Protein AF-A0A928FKV7-F1 (afdb_monomer)

Structure (mmCIF, N/CA/C/O backbone):
data_AF-A0A928FKV7-F1
#
_entry.id   AF-A0A928FKV7-F1
#
loop_
_atom_site.group_PDB
_atom_site.id
_atom_site.type_symbol
_atom_site.label_atom_id
_atom_site.label_alt_id
_atom_site.label_comp_id
_atom_site.label_asym_id
_atom_site.label_entity_id
_atom_site.label_seq_id
_atom_site.pdbx_PDB_ins_code
_atom_site.Cartn_x
_atom_site.Cartn_y
_atom_site.Cartn_z
_atom_site.occupancy
_atom_site.B_iso_or_equiv
_atom_site.auth_seq_id
_atom_site.auth_comp_id
_atom_site.auth_asym_id
_atom_site.auth_atom_id
_atom_site.pdbx_PDB_model_num
ATOM 1 N N . MET A 1 1 ? -5.116 -1.474 32.127 1.00 59.00 1 MET A N 1
ATOM 2 C CA . MET A 1 1 ? -6.083 -1.405 31.007 1.00 59.00 1 MET A CA 1
ATOM 3 C C . MET A 1 1 ? -6.110 -2.724 30.220 1.00 59.00 1 MET A C 1
ATOM 5 O O . MET A 1 1 ? -5.614 -2.779 29.103 1.00 59.00 1 MET A O 1
ATOM 9 N N . LYS A 1 2 ? -6.613 -3.822 30.811 1.00 73.69 2 LYS A N 1
ATOM 10 C CA . LYS A 1 2 ? -6.641 -5.144 30.142 1.00 73.69 2 LYS A CA 1
ATOM 11 C C . LYS A 1 2 ? -7.901 -5.388 29.300 1.00 73.69 2 LYS A C 1
ATOM 13 O O . LYS A 1 2 ? -7.839 -6.216 28.404 1.00 73.69 2 LYS A O 1
ATOM 18 N N . ASN A 1 3 ? -8.972 -4.629 29.541 1.00 88.56 3 ASN A N 1
ATOM 19 C CA . ASN A 1 3 ? -10.308 -4.940 29.024 1.00 88.56 3 ASN A CA 1
ATOM 20 C C . ASN A 1 3 ? -10.848 -3.904 28.022 1.00 88.56 3 ASN A C 1
ATOM 22 O O . ASN A 1 3 ? -11.906 -4.112 27.442 1.00 88.56 3 ASN A O 1
ATOM 26 N N . VAL A 1 4 ? -10.126 -2.797 27.802 1.00 93.19 4 VAL A N 1
ATOM 27 C CA . VAL A 1 4 ? -10.491 -1.741 26.843 1.00 93.19 4 VAL A CA 1
ATOM 28 C C . VAL A 1 4 ? -9.246 -1.271 26.101 1.00 93.19 4 VAL A C 1
ATOM 30 O O . VAL A 1 4 ? -8.206 -1.063 26.734 1.00 93.19 4 VAL A O 1
ATOM 33 N N . LYS A 1 5 ? -9.341 -1.110 24.778 1.00 93.12 5 LYS A N 1
ATOM 34 C CA . LYS A 1 5 ? -8.274 -0.560 23.926 1.00 93.12 5 LYS A CA 1
ATOM 35 C C . LYS A 1 5 ? -8.866 0.188 22.738 1.00 93.12 5 LYS A C 1
ATOM 37 O O . LYS A 1 5 ? -9.842 -0.270 22.162 1.00 93.12 5 LYS A O 1
ATOM 42 N N . ILE A 1 6 ? -8.220 1.261 22.300 1.00 93.12 6 ILE A N 1
ATOM 43 C CA . ILE A 1 6 ? -8.377 1.750 20.924 1.00 93.12 6 ILE A CA 1
ATOM 44 C C . ILE A 1 6 ? -7.496 0.836 20.058 1.00 93.12 6 ILE A C 1
ATOM 46 O O . ILE A 1 6 ? -6.281 0.853 20.263 1.00 93.12 6 ILE A O 1
ATOM 50 N N . PRO A 1 7 ? -8.047 -0.028 19.185 1.00 92.38 7 PRO A N 1
ATOM 51 C CA . PRO A 1 7 ? -7.236 -0.949 18.398 1.00 92.38 7 PRO A CA 1
ATOM 52 C C . PRO A 1 7 ? -6.381 -0.209 17.368 1.00 92.38 7 PRO A C 1
ATOM 54 O O . PRO A 1 7 ? -6.744 0.884 16.936 1.00 92.38 7 PRO A O 1
ATOM 57 N N . VAL A 1 8 ? -5.281 -0.823 16.937 1.00 88.69 8 VAL A N 1
ATOM 58 C CA . VAL A 1 8 ? -4.561 -0.396 15.728 1.00 88.69 8 VAL A CA 1
ATOM 59 C C . VAL A 1 8 ? -5.249 -0.988 14.498 1.00 88.69 8 VAL A C 1
ATOM 61 O O . VAL A 1 8 ? -5.595 -2.169 14.494 1.00 88.69 8 VAL A O 1
ATOM 64 N N . ALA A 1 9 ? -5.446 -0.181 13.454 1.00 91.81 9 ALA A N 1
ATOM 65 C CA . ALA A 1 9 ? -6.039 -0.628 12.196 1.00 91.81 9 ALA A CA 1
ATOM 66 C C . ALA A 1 9 ? -4.970 -0.915 11.136 1.00 91.81 9 ALA A C 1
ATOM 68 O O . ALA A 1 9 ? -4.407 0.006 10.544 1.00 91.81 9 ALA A O 1
ATOM 69 N N . LEU A 1 10 ? -4.732 -2.196 10.873 1.00 91.31 10 LEU A N 1
ATOM 70 C CA . LEU A 1 10 ? -3.700 -2.703 9.975 1.00 91.31 10 LEU A CA 1
ATOM 71 C C . LEU A 1 10 ? -4.037 -2.421 8.506 1.00 91.31 10 LEU A C 1
ATOM 73 O O . LEU A 1 10 ? -5.065 -2.878 8.007 1.00 91.31 10 LEU A O 1
ATOM 77 N N . GLN A 1 11 ? -3.154 -1.710 7.812 1.00 93.19 11 GLN A N 1
ATOM 78 C CA . GLN A 1 11 ? -3.186 -1.455 6.374 1.00 93.19 11 GLN A CA 1
ATOM 79 C C . GLN A 1 11 ? -2.061 -2.233 5.689 1.00 93.19 11 GLN A C 1
ATOM 81 O O . GLN A 1 11 ? -0.883 -2.018 5.986 1.00 93.19 11 GLN A O 1
ATOM 86 N N . PHE A 1 12 ? -2.417 -3.099 4.739 1.00 93.56 12 PHE A N 1
ATOM 87 C CA . PHE A 1 12 ? -1.443 -3.863 3.965 1.00 93.56 12 PHE A CA 1
ATOM 88 C C . PHE A 1 12 ? -0.890 -3.040 2.798 1.00 93.56 12 PHE A C 1
ATOM 90 O O . PHE A 1 12 ? -1.621 -2.311 2.114 1.00 93.56 12 PHE A O 1
ATOM 97 N N . CYS A 1 13 ? 0.419 -3.167 2.590 1.00 93.00 13 CYS A N 1
ATOM 98 C CA . CYS A 1 13 ? 1.186 -2.540 1.523 1.00 93.00 13 CYS A CA 1
ATOM 99 C C . CYS A 1 13 ? 2.060 -3.596 0.853 1.00 93.00 13 CYS A C 1
ATOM 101 O O . CYS A 1 13 ? 2.947 -4.144 1.503 1.00 93.00 13 CYS A O 1
ATOM 103 N N . PHE A 1 14 ? 1.811 -3.861 -0.428 1.00 94.12 14 PHE A N 1
ATOM 104 C CA . PHE A 1 14 ? 2.548 -4.832 -1.232 1.00 94.12 14 PHE A CA 1
ATOM 105 C C . PHE A 1 14 ? 3.466 -4.095 -2.195 1.00 94.12 14 PHE A C 1
ATOM 107 O O . PHE A 1 14 ? 3.021 -3.691 -3.263 1.00 94.12 14 PHE A O 1
ATOM 114 N N . ASP A 1 15 ? 4.713 -3.881 -1.786 1.00 91.81 15 ASP A N 1
ATOM 115 C CA . ASP A 1 15 ? 5.738 -3.195 -2.570 1.00 91.81 15 ASP A CA 1
ATOM 116 C C . ASP A 1 15 ? 6.010 -3.907 -3.910 1.00 91.81 15 ASP A C 1
ATOM 118 O O . ASP A 1 15 ? 5.701 -5.093 -4.086 1.00 91.81 15 ASP A O 1
ATOM 122 N N . ASP A 1 16 ? 6.657 -3.172 -4.818 1.00 91.69 16 ASP A N 1
ATOM 123 C CA . ASP A 1 16 ? 7.225 -3.668 -6.077 1.00 91.69 16 ASP A CA 1
ATOM 124 C C . ASP A 1 16 ? 6.218 -4.153 -7.130 1.00 91.69 16 ASP A C 1
ATOM 126 O O . ASP A 1 16 ? 6.569 -4.921 -8.030 1.00 91.69 16 ASP A O 1
ATOM 130 N N . VAL A 1 17 ? 4.969 -3.687 -7.072 1.00 95.88 17 VAL A N 1
ATOM 131 C CA . VAL A 1 17 ? 3.968 -3.999 -8.102 1.00 95.88 17 VAL A CA 1
ATOM 132 C C . VAL A 1 17 ? 4.352 -3.313 -9.411 1.00 95.88 17 VAL A C 1
ATOM 134 O O . VAL A 1 17 ? 4.759 -2.157 -9.419 1.00 95.88 17 VAL A O 1
ATOM 137 N N . GLY A 1 18 ? 4.190 -3.996 -10.543 1.00 93.56 18 GLY A N 1
ATOM 138 C CA . GLY A 1 18 ? 4.456 -3.413 -11.863 1.00 93.56 18 GLY A CA 1
ATOM 139 C C . GLY A 1 18 ? 5.778 -3.840 -12.498 1.00 93.56 18 GLY A C 1
ATOM 140 O O . GLY A 1 18 ? 6.045 -3.472 -13.636 1.00 93.56 18 GLY A O 1
ATOM 141 N N . TRP A 1 19 ? 6.591 -4.680 -11.859 1.00 92.69 19 TRP A N 1
ATOM 142 C CA . TRP A 1 19 ? 7.664 -5.348 -12.601 1.00 92.69 19 TRP A CA 1
ATOM 143 C C . TRP A 1 19 ? 7.081 -6.258 -13.697 1.00 92.69 19 TRP A C 1
ATOM 145 O O . TRP A 1 19 ? 6.155 -7.022 -13.440 1.00 92.69 19 TRP A O 1
ATOM 155 N N . ASP A 1 20 ? 7.630 -6.200 -14.915 1.00 90.62 20 ASP A N 1
ATOM 156 C CA . ASP A 1 20 ? 7.318 -7.158 -15.994 1.00 90.62 20 ASP A CA 1
ATOM 157 C C . ASP A 1 20 ? 8.150 -8.429 -15.789 1.00 90.62 20 ASP A C 1
ATOM 159 O O . ASP A 1 20 ? 7.636 -9.541 -15.700 1.00 90.62 20 ASP A O 1
ATOM 163 N N . ASN A 1 21 ? 9.460 -8.270 -15.603 1.00 91.00 21 ASN A N 1
ATOM 164 C CA . ASN A 1 21 ? 10.350 -9.380 -15.279 1.00 91.00 21 ASN A CA 1
ATOM 165 C C . ASN A 1 21 ? 10.673 -9.393 -13.780 1.00 91.00 21 ASN A C 1
ATOM 167 O O . ASN A 1 21 ? 11.222 -8.425 -13.254 1.00 91.00 21 ASN A O 1
ATOM 171 N N . GLY A 1 22 ? 10.375 -10.508 -13.111 1.00 92.19 22 GLY A N 1
ATOM 172 C CA . GLY A 1 22 ? 10.584 -10.655 -11.676 1.00 92.19 22 GLY A CA 1
ATOM 173 C C . GLY A 1 22 ? 12.009 -11.026 -11.268 1.00 92.19 22 GLY A C 1
ATOM 174 O O . GLY A 1 22 ? 12.365 -10.880 -10.105 1.00 92.19 22 GLY A O 1
ATOM 175 N N . ARG A 1 23 ? 12.867 -11.473 -12.194 1.00 93.31 23 ARG A N 1
ATOM 176 C CA . ARG A 1 23 ? 14.218 -11.957 -11.851 1.00 93.31 23 ARG A CA 1
ATOM 177 C C . ARG A 1 23 ? 15.047 -10.878 -11.161 1.00 93.31 23 ARG A C 1
ATOM 179 O O . ARG A 1 23 ? 15.138 -9.770 -11.675 1.00 93.31 23 ARG A O 1
ATOM 186 N N . ASP A 1 24 ? 15.733 -11.230 -10.074 1.00 90.44 24 ASP A N 1
ATOM 187 C CA . ASP A 1 24 ? 16.750 -10.362 -9.468 1.00 90.44 24 ASP A CA 1
ATOM 188 C C . ASP A 1 24 ? 17.924 -10.160 -10.443 1.00 90.44 24 ASP A C 1
ATOM 190 O O . ASP A 1 24 ? 18.530 -11.125 -10.923 1.00 90.44 24 ASP A O 1
ATOM 194 N N . LEU A 1 25 ? 18.235 -8.899 -10.754 1.00 89.88 25 LEU A N 1
ATOM 195 C CA . LEU A 1 25 ? 19.294 -8.520 -11.689 1.00 89.88 25 LEU A CA 1
ATOM 196 C C . LEU A 1 25 ? 20.435 -7.735 -11.022 1.00 89.88 25 LEU A C 1
ATOM 198 O O . LEU A 1 25 ? 21.324 -7.247 -11.728 1.00 89.88 25 LEU A O 1
ATOM 202 N N . ARG A 1 26 ? 20.489 -7.673 -9.685 1.00 87.88 26 ARG A N 1
ATOM 203 C CA . ARG A 1 26 ? 21.559 -6.971 -8.953 1.00 87.88 26 ARG A CA 1
ATOM 204 C C . ARG A 1 26 ? 22.960 -7.430 -9.304 1.00 87.88 26 ARG A C 1
ATOM 206 O O . ARG A 1 26 ? 23.852 -6.610 -9.499 1.00 87.88 26 ARG A O 1
ATOM 213 N N . LEU A 1 27 ? 23.162 -8.741 -9.447 1.00 87.50 27 LEU A N 1
ATOM 214 C CA . LEU A 1 27 ? 24.470 -9.304 -9.808 1.00 87.50 27 LEU A CA 1
ATOM 215 C C . LEU A 1 27 ? 24.923 -8.912 -11.225 1.00 87.50 27 LEU A C 1
ATOM 217 O O . LEU A 1 27 ? 26.076 -9.130 -11.585 1.00 87.50 27 LEU A O 1
ATOM 221 N N . ARG A 1 28 ? 24.030 -8.323 -12.028 1.00 88.25 28 ARG A N 1
ATOM 222 C CA . ARG A 1 28 ? 24.319 -7.760 -13.353 1.00 88.25 28 ARG A CA 1
ATOM 223 C C . ARG A 1 28 ? 24.406 -6.230 -13.336 1.00 88.25 28 ARG A C 1
ATOM 225 O O . ARG A 1 28 ? 24.407 -5.622 -14.400 1.00 88.25 28 ARG A O 1
ATOM 232 N N . GLY A 1 29 ? 24.449 -5.614 -12.153 1.00 87.12 29 GLY A N 1
ATOM 233 C CA . GLY A 1 29 ? 24.490 -4.160 -11.995 1.00 87.12 29 GLY A CA 1
ATOM 234 C C . GLY A 1 29 ? 23.168 -3.458 -12.308 1.00 87.12 29 GLY A C 1
ATOM 235 O O . GLY A 1 29 ? 23.185 -2.265 -12.588 1.00 87.12 29 GLY A O 1
ATOM 236 N N . GLN A 1 30 ? 22.039 -4.174 -12.285 1.00 89.06 30 GLN A N 1
ATOM 237 C CA . GLN A 1 30 ? 20.702 -3.598 -12.463 1.00 89.06 30 GLN A CA 1
ATOM 238 C C . GLN A 1 30 ? 19.918 -3.619 -11.143 1.00 89.06 30 GLN A C 1
ATOM 240 O O . GLN A 1 30 ? 20.416 -4.079 -10.120 1.00 89.06 30 GLN A O 1
ATOM 245 N N . ALA A 1 31 ? 18.682 -3.129 -11.172 1.00 85.00 31 ALA A N 1
ATOM 246 C CA . ALA A 1 31 ? 17.813 -3.065 -10.005 1.00 85.00 31 ALA A CA 1
ATOM 247 C C . ALA A 1 31 ? 17.492 -4.440 -9.396 1.00 85.00 31 ALA A C 1
ATOM 249 O O . ALA A 1 31 ? 17.277 -5.421 -10.121 1.00 85.00 31 ALA A O 1
ATOM 250 N N . SER A 1 32 ? 17.350 -4.467 -8.066 1.00 85.50 32 SER A N 1
ATOM 251 C CA . SER A 1 32 ? 16.522 -5.464 -7.381 1.00 85.50 32 SER A CA 1
ATOM 252 C C . SER A 1 32 ? 15.084 -5.353 -7.886 1.00 85.50 32 SER A C 1
ATOM 254 O O . SER A 1 32 ? 14.417 -4.353 -7.623 1.00 85.50 32 SER A O 1
ATOM 256 N N . ARG A 1 33 ? 14.634 -6.359 -8.641 1.00 89.81 33 ARG A N 1
ATOM 257 C CA . ARG A 1 33 ? 13.224 -6.542 -9.031 1.00 89.81 33 ARG A CA 1
ATOM 258 C C . ARG A 1 33 ? 12.498 -7.303 -7.914 1.00 89.81 33 ARG A C 1
ATOM 260 O O . ARG A 1 33 ? 12.888 -7.189 -6.765 1.00 89.81 33 ARG A O 1
ATOM 267 N N . SER A 1 34 ? 11.479 -8.097 -8.231 1.00 89.75 34 SER A N 1
ATOM 268 C CA . SER A 1 34 ? 10.661 -8.806 -7.237 1.00 89.75 34 SER A CA 1
ATOM 269 C C . SER A 1 34 ? 11.235 -10.153 -6.748 1.00 89.75 34 SER A C 1
ATOM 271 O O . SER A 1 34 ? 10.739 -10.735 -5.788 1.00 89.75 34 SER A O 1
ATOM 273 N N . GLY A 1 35 ? 12.283 -10.670 -7.397 1.00 91.62 35 GLY A N 1
ATOM 274 C CA . GLY A 1 35 ? 13.027 -11.878 -7.015 1.00 91.62 35 GLY A CA 1
ATOM 275 C C . GLY A 1 35 ? 12.478 -13.192 -7.584 1.00 91.62 35 GLY A C 1
ATOM 276 O O . GLY A 1 35 ? 13.204 -14.188 -7.630 1.00 91.62 35 GLY A O 1
ATOM 277 N N . ILE A 1 36 ? 11.240 -13.212 -8.085 1.00 95.00 36 ILE A N 1
ATOM 278 C CA . ILE A 1 36 ? 10.626 -14.422 -8.648 1.00 95.00 36 ILE A CA 1
ATOM 279 C C . ILE A 1 36 ? 11.237 -14.767 -10.026 1.00 95.00 36 ILE A C 1
ATOM 281 O O . ILE A 1 36 ? 11.345 -13.898 -10.893 1.00 95.00 36 ILE A O 1
ATOM 285 N N . PRO A 1 37 ? 11.650 -16.022 -10.307 1.00 95.56 37 PRO A N 1
ATOM 286 C CA . PRO A 1 37 ? 12.464 -16.342 -11.487 1.00 95.56 37 PRO A CA 1
ATOM 287 C C . PRO A 1 37 ? 11.683 -16.439 -12.819 1.00 95.56 37 PRO A C 1
ATOM 289 O O . PRO A 1 37 ? 12.117 -17.126 -13.752 1.00 95.56 37 PRO A O 1
ATOM 292 N N . ARG A 1 38 ? 10.566 -15.715 -12.949 1.00 95.56 38 ARG A N 1
ATOM 293 C CA . ARG A 1 38 ? 9.700 -15.646 -14.138 1.00 95.56 38 ARG A CA 1
ATOM 294 C C . ARG A 1 38 ? 9.290 -14.204 -14.452 1.00 95.56 38 ARG A C 1
ATOM 296 O O . ARG A 1 38 ? 9.524 -13.296 -13.660 1.00 95.56 38 ARG A O 1
ATOM 303 N N . ARG A 1 39 ? 8.675 -14.003 -15.620 1.00 95.56 39 ARG A N 1
ATOM 304 C CA . ARG A 1 39 ? 7.877 -12.796 -15.860 1.00 95.56 39 ARG A CA 1
ATOM 305 C C . ARG A 1 39 ? 6.620 -12.829 -14.995 1.00 95.56 39 ARG A C 1
ATOM 307 O O . ARG A 1 39 ? 6.136 -13.909 -14.630 1.00 95.56 39 ARG A O 1
ATOM 314 N N . HIS A 1 40 ? 6.133 -11.649 -14.659 1.00 96.62 40 HIS A N 1
ATOM 315 C CA . HIS A 1 40 ? 4.836 -11.499 -14.040 1.00 96.62 40 HIS A CA 1
ATOM 316 C C . HIS A 1 40 ? 3.735 -11.848 -15.039 1.00 96.62 40 HIS A C 1
ATOM 318 O O . HIS A 1 40 ? 3.911 -11.728 -16.251 1.00 96.62 40 HIS A O 1
ATOM 324 N N . ALA A 1 41 ? 2.634 -12.365 -14.516 1.00 97.19 41 ALA A N 1
ATOM 325 C CA . ALA A 1 41 ? 1.485 -12.818 -15.281 1.00 97.19 41 ALA A CA 1
ATOM 326 C C . ALA A 1 41 ? 0.231 -12.083 -14.804 1.00 97.19 41 ALA A C 1
ATOM 328 O O . ALA A 1 41 ? 0.218 -11.458 -13.744 1.00 97.19 41 ALA A O 1
ATOM 329 N N . ILE A 1 42 ? -0.832 -12.137 -15.598 1.00 98.00 42 ILE A N 1
ATOM 330 C CA . ILE A 1 42 ? -2.090 -11.459 -15.280 1.00 98.00 42 ILE A CA 1
ATOM 331 C C . ILE A 1 42 ? -2.692 -11.979 -13.968 1.00 98.00 42 ILE A C 1
ATOM 333 O O . ILE A 1 42 ? -3.304 -11.216 -13.215 1.00 98.00 42 ILE A O 1
ATOM 337 N N . GLU A 1 43 ? -2.502 -13.264 -13.673 1.00 98.12 43 GLU A N 1
ATOM 338 C CA . GLU A 1 43 ? -2.915 -13.886 -12.418 1.00 98.12 43 GLU A CA 1
ATOM 339 C C . GLU A 1 43 ? -2.319 -13.176 -11.194 1.00 98.12 43 GLU A C 1
ATOM 341 O O . GLU A 1 43 ? -3.049 -12.983 -10.223 1.00 98.12 43 GLU A O 1
ATOM 346 N N . ASP A 1 44 ? -1.087 -12.659 -11.280 1.00 97.88 44 ASP A N 1
ATOM 347 C CA . ASP A 1 44 ? -0.436 -11.935 -10.180 1.00 97.88 44 ASP A CA 1
ATOM 348 C C . ASP A 1 44 ? -1.226 -10.664 -9.800 1.00 97.88 44 ASP A C 1
ATOM 350 O O . ASP A 1 44 ? -1.428 -10.350 -8.623 1.00 97.88 44 ASP A O 1
ATOM 354 N N . TYR A 1 45 ? -1.732 -9.933 -10.802 1.00 98.25 45 TYR A N 1
ATOM 355 C CA . TYR A 1 45 ? -2.547 -8.728 -10.599 1.00 98.25 45 TYR A CA 1
ATOM 356 C C . TYR A 1 45 ? -3.957 -9.070 -10.108 1.00 98.25 45 TYR A C 1
ATOM 358 O O . TYR A 1 45 ? -4.508 -8.372 -9.250 1.00 98.25 45 TYR A O 1
ATOM 366 N N . LYS A 1 46 ? -4.544 -10.161 -10.621 1.00 98.44 46 LYS A N 1
ATOM 367 C CA . LYS A 1 46 ? -5.844 -10.671 -10.154 1.00 98.44 46 LYS A CA 1
ATOM 368 C C . LYS A 1 46 ? -5.757 -11.131 -8.692 1.00 98.44 46 LYS A C 1
ATOM 370 O O . LYS A 1 46 ? -6.684 -10.868 -7.926 1.00 98.44 46 LYS A O 1
ATOM 375 N N . MET A 1 47 ? -4.637 -11.728 -8.283 1.00 98.00 47 MET A N 1
ATOM 376 C CA . MET A 1 47 ? -4.386 -12.148 -6.904 1.00 98.00 47 MET A CA 1
ATOM 377 C C . MET A 1 47 ? -4.416 -10.963 -5.930 1.00 98.00 47 MET A C 1
ATOM 379 O O . MET A 1 47 ? -5.081 -11.045 -4.900 1.00 98.00 47 MET A O 1
ATOM 383 N N . LEU A 1 48 ? -3.799 -9.823 -6.272 1.00 97.56 48 LEU A N 1
ATOM 384 C CA . LEU A 1 48 ? -3.883 -8.602 -5.452 1.00 97.56 48 LEU A CA 1
ATOM 385 C C . LEU A 1 48 ? -5.329 -8.116 -5.265 1.00 97.56 48 LEU A C 1
ATOM 387 O O . LEU A 1 48 ? -5.722 -7.745 -4.156 1.00 97.56 48 LEU A O 1
ATOM 391 N N . HIS A 1 49 ? -6.127 -8.120 -6.339 1.00 98.12 49 HIS A N 1
ATOM 392 C CA . HIS A 1 49 ? -7.533 -7.717 -6.273 1.00 98.12 49 HIS A CA 1
ATOM 393 C C . HIS A 1 49 ? -8.336 -8.645 -5.359 1.00 98.12 49 HIS A C 1
ATOM 395 O O . HIS A 1 49 ? -9.015 -8.164 -4.449 1.00 98.12 49 HIS A O 1
ATOM 401 N N . GLU A 1 50 ? -8.250 -9.959 -5.578 1.00 98.56 50 GLU A N 1
ATOM 402 C CA . GLU A 1 50 ? -9.011 -10.933 -4.793 1.00 98.56 50 GLU A CA 1
ATOM 403 C C . GLU A 1 50 ? -8.547 -10.979 -3.332 1.00 98.56 50 GLU A C 1
ATOM 405 O O . GLU A 1 50 ? -9.383 -11.110 -2.439 1.00 98.56 50 GLU A O 1
ATOM 410 N N . PHE A 1 51 ? -7.256 -10.769 -3.058 1.00 98.12 51 PHE A N 1
ATOM 411 C CA . PHE A 1 51 ? -6.746 -10.620 -1.696 1.00 98.12 51 PHE A CA 1
ATOM 412 C C . PHE A 1 51 ? -7.372 -9.415 -0.979 1.00 98.12 51 PHE A C 1
ATOM 414 O O . PHE A 1 51 ? -7.949 -9.566 0.103 1.00 98.12 51 PHE A O 1
ATOM 421 N N . GLY A 1 52 ? -7.327 -8.223 -1.588 1.00 98.06 52 GLY A N 1
ATOM 422 C CA . GLY A 1 52 ? -7.937 -7.023 -1.005 1.00 98.06 52 GLY A CA 1
ATOM 423 C C . GLY A 1 52 ? -9.449 -7.175 -0.803 1.00 98.06 52 GLY A C 1
ATOM 424 O O . GLY A 1 52 ? -9.984 -6.852 0.262 1.00 98.06 52 GLY A O 1
ATOM 425 N N . LYS A 1 53 ? -10.136 -7.759 -1.787 1.00 98.38 53 LYS A N 1
ATOM 426 C CA . LYS A 1 53 ? -11.573 -8.056 -1.742 1.00 98.38 53 LYS A CA 1
ATOM 427 C C . LYS A 1 53 ? -11.943 -9.009 -0.613 1.00 98.38 53 LYS A C 1
ATOM 429 O O . LYS A 1 53 ? -12.873 -8.718 0.136 1.00 98.38 53 LYS A O 1
ATOM 434 N N . ALA A 1 54 ? -11.212 -10.110 -0.458 1.00 97.88 54 ALA A N 1
ATOM 435 C CA . ALA A 1 54 ? -11.472 -11.102 0.581 1.00 97.88 54 ALA A CA 1
ATOM 436 C C . ALA A 1 54 ? -11.239 -10.549 1.999 1.00 97.88 54 ALA A C 1
ATOM 438 O O . ALA A 1 54 ? -11.947 -10.933 2.931 1.00 97.88 54 ALA A O 1
ATOM 439 N N . LEU A 1 55 ? -10.312 -9.600 2.170 1.00 95.94 55 LEU A N 1
ATOM 440 C CA . LEU A 1 55 ? -10.136 -8.880 3.438 1.00 95.94 55 LEU A CA 1
ATOM 441 C C . LEU A 1 55 ? -11.154 -7.751 3.659 1.00 95.94 55 LEU A C 1
ATOM 443 O O . LEU A 1 55 ? -11.321 -7.291 4.796 1.00 95.94 55 LEU A O 1
ATOM 447 N N . GLY A 1 56 ? -11.824 -7.295 2.597 1.00 97.00 56 GLY A N 1
ATOM 448 C CA . GLY A 1 56 ? -12.631 -6.076 2.611 1.00 97.00 56 GLY A CA 1
ATOM 449 C C . GLY A 1 56 ? -11.780 -4.813 2.780 1.00 97.00 56 GLY A C 1
ATOM 450 O O . GLY A 1 56 ? -12.226 -3.854 3.410 1.00 97.00 56 GLY A O 1
ATOM 451 N N . GLN A 1 57 ? -10.551 -4.825 2.257 1.00 97.38 57 GLN A N 1
ATOM 452 C CA . GLN A 1 57 ? -9.580 -3.742 2.380 1.00 97.38 57 GLN A CA 1
ATOM 453 C C . GLN A 1 57 ? -9.143 -3.232 1.006 1.00 97.38 57 GLN A C 1
ATOM 455 O O . GLN A 1 57 ? -8.860 -4.000 0.088 1.00 97.38 57 GLN A O 1
ATOM 460 N N . LYS A 1 58 ? -8.995 -1.912 0.898 1.00 98.06 58 LYS A N 1
ATOM 461 C CA . LYS A 1 58 ? -8.266 -1.267 -0.185 1.00 98.06 58 LYS A CA 1
ATOM 462 C C . LYS A 1 58 ? -6.764 -1.292 0.108 1.00 98.06 58 LYS A C 1
ATOM 464 O O . LYS A 1 58 ? -6.236 -0.410 0.790 1.00 98.06 58 LYS A O 1
ATOM 469 N N . ILE A 1 59 ? -6.087 -2.332 -0.366 1.00 97.62 59 ILE A N 1
ATOM 470 C CA . ILE A 1 59 ? -4.652 -2.543 -0.145 1.00 97.62 59 ILE A CA 1
ATOM 471 C C . ILE A 1 59 ? -3.818 -1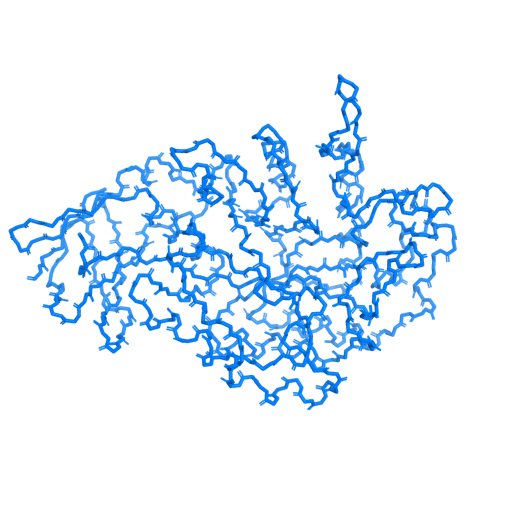.515 -0.915 1.00 97.62 59 ILE A C 1
ATOM 473 O O . ILE A 1 59 ? -4.255 -0.969 -1.931 1.00 97.62 59 ILE A O 1
ATOM 477 N N . TRP A 1 60 ? -2.608 -1.244 -0.436 1.00 97.19 60 TRP A N 1
ATOM 478 C CA . TRP A 1 60 ? -1.645 -0.411 -1.148 1.00 97.19 60 TRP A CA 1
ATOM 479 C C . TRP A 1 60 ? -0.817 -1.246 -2.120 1.00 97.19 60 TRP A C 1
ATOM 481 O O . TRP A 1 60 ? -0.242 -2.259 -1.726 1.00 97.19 60 TRP A O 1
ATOM 491 N N . ALA A 1 61 ? -0.720 -0.766 -3.359 1.00 97.56 61 ALA A N 1
ATOM 492 C CA . ALA A 1 61 ? 0.148 -1.293 -4.405 1.00 97.56 61 ALA A CA 1
ATOM 493 C C . ALA A 1 61 ? 1.097 -0.181 -4.897 1.00 97.56 61 ALA A C 1
ATOM 495 O O . ALA A 1 61 ? 0.750 0.565 -5.822 1.00 97.56 61 ALA A O 1
ATOM 496 N N . PRO A 1 62 ? 2.263 0.000 -4.250 1.00 95.81 62 PRO A N 1
ATOM 497 C CA . PRO A 1 62 ? 3.353 0.814 -4.775 1.00 95.81 62 PRO A CA 1
ATOM 498 C C . PRO A 1 62 ? 3.806 0.320 -6.148 1.00 95.81 62 PRO A C 1
ATOM 500 O O . PRO A 1 62 ? 4.242 -0.819 -6.288 1.00 95.81 62 PRO A O 1
ATOM 503 N N . LEU A 1 63 ? 3.689 1.196 -7.151 1.00 96.81 63 LEU A N 1
ATOM 504 C CA . LEU A 1 63 ? 4.000 0.889 -8.543 1.00 96.81 63 LEU A CA 1
ATOM 505 C C . LEU A 1 63 ? 5.443 1.226 -8.925 1.00 96.81 63 LEU A C 1
ATOM 507 O O . LEU A 1 63 ? 5.894 2.354 -8.712 1.00 96.81 63 LEU A O 1
ATOM 511 N N . CYS A 1 64 ? 6.098 0.287 -9.600 1.00 94.56 64 CYS A N 1
ATOM 512 C CA . CYS A 1 64 ? 7.328 0.476 -10.361 1.00 94.56 64 CYS A CA 1
ATOM 513 C C . CYS A 1 64 ? 7.015 0.482 -11.853 1.00 94.56 64 CYS A C 1
ATOM 515 O O . CYS A 1 64 ? 6.488 -0.495 -12.380 1.00 94.56 64 CYS A O 1
ATOM 517 N N . LEU A 1 65 ? 7.317 1.591 -12.533 1.00 95.88 65 LEU A N 1
ATOM 518 C CA . LEU A 1 65 ? 6.800 1.836 -13.885 1.00 95.88 65 LEU A CA 1
ATOM 519 C C . LEU A 1 65 ? 7.844 1.845 -15.004 1.00 95.88 65 LEU A C 1
ATOM 521 O O . LEU A 1 65 ? 7.451 1.944 -16.162 1.00 95.88 65 LEU A O 1
ATOM 525 N N . ALA A 1 66 ? 9.147 1.714 -14.736 1.00 95.00 66 ALA A N 1
ATOM 526 C CA . ALA A 1 66 ? 10.122 1.756 -15.832 1.00 95.00 66 ALA A CA 1
ATOM 527 C C . ALA A 1 66 ? 9.897 0.634 -16.860 1.00 95.00 66 ALA A C 1
ATOM 529 O O . ALA A 1 66 ? 9.939 0.883 -18.059 1.00 95.00 66 ALA A O 1
ATOM 530 N N . ASP A 1 67 ? 9.572 -0.585 -16.422 1.00 94.50 67 ASP A N 1
ATOM 531 C CA . ASP A 1 67 ? 9.295 -1.700 -17.341 1.00 94.50 67 ASP A CA 1
ATOM 532 C C . ASP A 1 67 ? 8.090 -1.436 -18.272 1.00 94.50 67 ASP A C 1
ATOM 534 O O . ASP A 1 67 ? 7.982 -2.087 -19.316 1.00 94.50 67 ASP A O 1
ATOM 538 N N . TRP A 1 68 ? 7.239 -0.464 -17.921 1.00 96.62 68 TRP A N 1
ATOM 539 C CA . TRP A 1 68 ? 6.037 -0.042 -18.640 1.00 96.62 68 TRP A CA 1
ATOM 540 C C . TRP A 1 68 ? 6.288 1.138 -19.594 1.00 96.62 68 TRP A C 1
ATOM 542 O O . TRP A 1 68 ? 5.349 1.675 -20.172 1.00 96.62 68 TRP A O 1
ATOM 552 N N . ASP A 1 69 ? 7.529 1.584 -19.780 1.00 97.44 69 ASP A N 1
ATOM 553 C CA . ASP A 1 69 ? 7.865 2.753 -20.600 1.00 97.44 69 ASP A CA 1
ATOM 554 C C . ASP A 1 69 ? 7.708 2.510 -22.122 1.00 97.44 69 ASP A C 1
ATOM 556 O O . ASP A 1 69 ? 8.681 2.415 -22.872 1.00 97.44 69 ASP A O 1
ATOM 560 N N . LYS A 1 70 ? 6.465 2.412 -22.610 1.00 96.81 70 LYS A N 1
ATOM 561 C CA . LYS A 1 70 ? 6.145 2.137 -24.027 1.00 96.81 70 LYS A CA 1
ATOM 562 C C . LYS A 1 70 ? 6.594 3.225 -25.006 1.00 96.81 70 LYS A C 1
ATOM 564 O O . LYS A 1 70 ? 6.651 2.977 -26.211 1.00 96.81 70 LYS A O 1
ATOM 569 N N . ASP A 1 71 ? 6.904 4.414 -24.500 1.00 97.25 71 ASP A N 1
ATOM 570 C CA . ASP A 1 71 ? 7.304 5.573 -25.298 1.00 97.25 71 ASP A CA 1
ATOM 571 C C . ASP A 1 71 ? 8.813 5.855 -25.205 1.00 97.25 71 ASP A C 1
ATOM 573 O O . ASP A 1 71 ? 9.308 6.766 -25.870 1.00 97.25 71 ASP A O 1
ATOM 577 N N . ASN A 1 72 ? 9.563 5.029 -24.461 1.00 97.44 72 ASN A N 1
ATOM 578 C CA . ASN A 1 72 ? 10.996 5.190 -24.206 1.00 97.44 72 ASN A CA 1
ATOM 579 C C . ASN A 1 72 ? 11.355 6.559 -23.599 1.00 97.44 72 ASN A C 1
ATOM 581 O O . ASN A 1 72 ? 12.405 7.122 -23.918 1.00 97.44 72 ASN A O 1
ATOM 585 N N . LEU A 1 73 ? 10.507 7.090 -22.718 1.00 97.62 73 LEU A N 1
ATOM 586 C CA . LEU A 1 73 ? 10.724 8.349 -22.002 1.00 97.62 73 LEU A CA 1
ATOM 587 C C . LEU A 1 73 ? 12.000 8.326 -21.151 1.00 97.62 73 LEU A C 1
ATOM 589 O O . LEU A 1 73 ? 12.633 9.365 -20.956 1.00 97.62 73 LEU A O 1
ATOM 593 N N . LEU A 1 74 ? 12.421 7.147 -20.679 1.00 96.62 74 LEU A N 1
ATOM 594 C CA . LEU A 1 74 ? 13.653 7.002 -19.901 1.00 96.62 74 LEU A CA 1
ATOM 595 C C . LEU A 1 74 ? 14.918 6.962 -20.775 1.00 96.62 74 LEU A C 1
ATOM 597 O O . LEU A 1 74 ? 16.035 6.970 -20.247 1.00 96.62 74 LEU A O 1
ATOM 601 N N . ARG A 1 75 ? 14.785 6.951 -22.108 1.00 95.88 75 ARG A N 1
ATOM 602 C CA . ARG A 1 75 ? 15.935 7.020 -23.016 1.00 95.88 75 ARG A CA 1
ATOM 603 C C . ARG A 1 75 ? 16.615 8.383 -22.905 1.00 95.88 75 ARG A C 1
ATOM 605 O O . ARG A 1 75 ? 15.992 9.429 -23.035 1.00 95.88 75 ARG A O 1
ATOM 612 N N . GLY A 1 76 ? 17.926 8.359 -22.696 1.00 92.62 76 GLY A N 1
ATOM 613 C CA . GLY A 1 76 ? 18.758 9.541 -22.482 1.00 92.62 76 GLY A CA 1
ATOM 614 C C . GLY A 1 76 ? 18.691 10.108 -21.062 1.00 92.62 76 GLY A C 1
ATOM 615 O O . GLY A 1 76 ? 19.418 11.054 -20.772 1.00 92.62 76 GLY A O 1
ATOM 616 N N . GLN A 1 77 ? 17.884 9.527 -20.168 1.00 93.81 77 GLN A N 1
ATOM 617 C CA . GLN A 1 77 ? 17.788 9.971 -18.778 1.00 93.81 77 GLN A CA 1
ATOM 618 C C . GLN A 1 77 ? 18.928 9.369 -17.947 1.00 93.81 77 GLN A C 1
ATOM 620 O O . GLN A 1 77 ? 18.845 8.243 -17.443 1.00 93.81 77 GLN A O 1
ATOM 625 N N . VAL A 1 78 ? 20.017 10.126 -17.810 1.00 89.38 78 VAL A N 1
ATOM 626 C CA . VAL A 1 78 ? 21.145 9.764 -16.938 1.00 89.38 78 VAL A CA 1
ATOM 627 C C . VAL A 1 78 ? 20.655 9.651 -15.492 1.00 89.38 78 VAL A C 1
ATOM 629 O O . VAL A 1 78 ? 19.801 10.415 -15.049 1.00 89.38 78 VAL A O 1
ATOM 632 N N . GLY A 1 79 ? 21.175 8.679 -14.743 1.00 90.69 79 GLY A N 1
ATOM 633 C CA . GLY A 1 79 ? 20.790 8.492 -13.345 1.00 90.69 79 GLY A CA 1
ATOM 634 C C . GLY A 1 79 ? 19.639 7.523 -13.108 1.00 90.69 79 GLY A C 1
ATOM 635 O O . GLY A 1 79 ? 19.483 7.072 -11.973 1.00 90.69 79 GLY A O 1
ATOM 636 N N . ILE A 1 80 ? 18.837 7.185 -14.122 1.00 92.50 80 ILE A N 1
ATOM 637 C CA . ILE A 1 80 ? 17.590 6.419 -13.930 1.00 92.50 80 ILE A CA 1
ATOM 638 C C . ILE A 1 80 ? 17.730 4.948 -14.321 1.00 92.50 80 ILE A C 1
ATOM 640 O O . ILE A 1 80 ? 17.230 4.082 -13.605 1.00 92.50 80 ILE A O 1
ATOM 644 N N . THR A 1 81 ? 18.405 4.650 -15.432 1.00 92.38 81 THR A N 1
ATOM 645 C CA . THR A 1 81 ? 18.499 3.284 -15.963 1.00 92.38 81 THR A CA 1
ATOM 646 C C . THR A 1 81 ? 19.948 2.821 -16.081 1.00 92.38 81 THR A C 1
ATOM 648 O O . THR A 1 81 ? 20.874 3.621 -16.192 1.00 92.38 81 THR A O 1
ATOM 651 N N . HIS A 1 82 ? 20.143 1.502 -16.099 1.00 90.56 82 HIS A N 1
ATOM 652 C CA . HIS A 1 82 ? 21.447 0.865 -16.312 1.00 90.56 82 HIS A CA 1
ATOM 653 C C . HIS A 1 82 ? 21.950 0.968 -17.766 1.00 90.56 82 HIS A C 1
ATOM 655 O O . HIS A 1 82 ? 23.021 0.464 -18.088 1.00 90.56 82 HIS A O 1
ATOM 661 N N . ASN A 1 83 ? 21.156 1.544 -18.672 1.00 90.94 83 ASN A N 1
ATOM 662 C CA . ASN A 1 83 ? 21.508 1.721 -20.077 1.00 90.94 83 ASN A CA 1
ATOM 663 C C . ASN A 1 83 ? 20.754 2.934 -20.649 1.00 90.94 83 ASN A C 1
ATOM 665 O O . ASN A 1 83 ? 19.819 2.762 -21.435 1.00 90.94 83 ASN A O 1
ATOM 669 N N . PRO A 1 84 ? 21.111 4.167 -20.248 1.00 88.12 84 PRO A N 1
ATOM 670 C CA . PRO A 1 84 ? 20.319 5.352 -20.573 1.00 88.12 84 PRO A CA 1
ATOM 671 C C . PRO A 1 84 ? 20.188 5.564 -22.085 1.00 88.12 84 PRO A C 1
ATOM 673 O O . PRO A 1 84 ? 19.103 5.861 -22.573 1.00 88.12 84 PRO A O 1
ATOM 676 N N . HIS A 1 85 ? 21.253 5.360 -22.862 1.00 90.12 85 HIS A N 1
ATOM 677 C CA . HIS A 1 85 ? 21.219 5.592 -24.311 1.00 90.12 85 HIS A CA 1
ATOM 678 C C . HIS A 1 85 ? 20.584 4.447 -25.108 1.00 90.12 85 HIS A C 1
ATOM 680 O O . HIS A 1 85 ? 19.974 4.695 -26.147 1.00 90.12 85 HIS A O 1
ATOM 686 N N . GLY A 1 86 ? 20.715 3.208 -24.630 1.00 92.06 86 GLY A N 1
ATOM 687 C CA . GLY A 1 86 ? 20.159 2.023 -25.281 1.00 92.06 86 GLY A CA 1
ATOM 688 C C . GLY A 1 86 ? 18.801 1.583 -24.737 1.00 92.06 86 GLY A C 1
ATOM 689 O O . GLY A 1 86 ? 18.347 0.503 -25.097 1.00 92.06 86 GLY A O 1
ATOM 690 N N . TRP A 1 87 ? 18.166 2.374 -23.869 1.00 94.00 87 TRP A N 1
ATOM 691 C CA . TRP A 1 87 ? 16.861 2.048 -23.301 1.00 94.00 87 TRP A CA 1
ATOM 692 C C . TRP A 1 87 ? 15.797 1.917 -24.398 1.00 94.00 87 TRP A C 1
ATOM 694 O O . TRP A 1 87 ? 15.471 2.890 -25.088 1.00 94.00 87 TRP A O 1
ATOM 704 N N . ASP A 1 88 ? 15.264 0.711 -24.580 1.00 95.31 88 ASP A N 1
ATOM 705 C CA . ASP A 1 88 ? 14.225 0.418 -25.564 1.00 95.31 88 ASP A CA 1
ATOM 706 C C . ASP A 1 88 ? 13.192 -0.564 -25.009 1.00 95.31 88 ASP A C 1
ATOM 708 O O . ASP A 1 88 ? 13.210 -1.754 -25.298 1.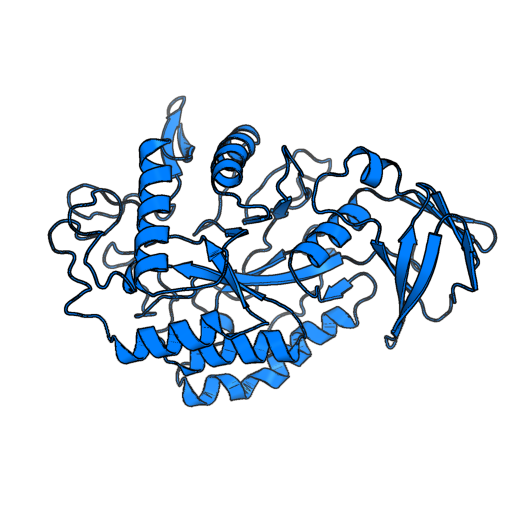00 95.31 88 ASP A O 1
ATOM 712 N N . ARG A 1 89 ? 12.270 -0.051 -24.196 1.00 94.50 89 ARG A N 1
ATOM 713 C CA . ARG A 1 89 ? 11.124 -0.823 -23.712 1.00 94.50 89 ARG A CA 1
ATOM 714 C C . ARG A 1 89 ? 10.017 -0.926 -24.742 1.00 94.50 89 ARG A C 1
ATOM 716 O O . ARG A 1 89 ? 9.334 -1.940 -24.774 1.00 94.50 89 ARG A O 1
ATOM 723 N N . LYS A 1 90 ? 9.884 0.050 -25.640 1.00 94.31 90 LYS A N 1
ATOM 724 C CA . LYS A 1 90 ? 8.882 0.021 -26.714 1.00 94.31 90 LYS A CA 1
ATOM 725 C C . LYS A 1 90 ? 8.928 -1.248 -27.572 1.00 94.31 90 LYS A C 1
ATOM 727 O O . LYS A 1 90 ? 7.877 -1.715 -27.998 1.00 94.31 90 LYS A O 1
ATOM 732 N N . SER A 1 91 ? 10.115 -1.783 -27.859 1.00 93.56 91 SER A N 1
ATOM 733 C CA . SER A 1 91 ? 10.264 -3.009 -28.659 1.00 93.56 91 SER A CA 1
ATOM 734 C C . SER A 1 91 ? 10.142 -4.302 -27.844 1.00 93.56 91 SER A C 1
ATOM 736 O O . SER A 1 91 ? 9.933 -5.366 -28.423 1.00 93.56 91 SER A O 1
ATOM 738 N N . GLU A 1 92 ? 10.256 -4.216 -26.517 1.00 91.38 92 GLU A N 1
ATOM 739 C CA . GLU A 1 92 ? 10.252 -5.362 -25.600 1.00 91.38 92 GLU A CA 1
ATOM 740 C C . GLU A 1 92 ? 8.932 -5.545 -24.844 1.00 91.38 92 GLU A C 1
ATOM 742 O O . GLU A 1 92 ? 8.722 -6.592 -24.223 1.00 91.38 92 GLU A O 1
ATOM 747 N N . ILE A 1 93 ? 8.086 -4.515 -24.832 1.00 93.94 93 ILE A N 1
ATOM 748 C CA . ILE A 1 93 ? 6.869 -4.484 -24.036 1.00 93.94 93 ILE A CA 1
ATOM 749 C C . ILE A 1 93 ? 5.769 -5.332 -24.664 1.00 93.94 93 ILE A C 1
ATOM 751 O O . ILE A 1 93 ? 5.480 -5.244 -25.857 1.00 93.94 93 ILE A O 1
ATOM 755 N N . ASP A 1 94 ? 5.126 -6.133 -23.826 1.00 95.06 94 ASP A N 1
ATOM 756 C CA . ASP A 1 94 ? 3.897 -6.826 -24.176 1.00 95.06 94 ASP A CA 1
ATOM 757 C C . ASP A 1 94 ? 2.717 -5.879 -23.915 1.00 95.06 94 ASP A C 1
ATOM 759 O O . ASP A 1 94 ? 2.316 -5.655 -22.771 1.00 95.06 94 ASP A O 1
ATOM 763 N N . LEU A 1 95 ? 2.216 -5.256 -24.987 1.00 95.94 95 LEU A N 1
ATOM 764 C CA . LEU A 1 95 ? 1.137 -4.271 -24.894 1.00 95.94 95 LEU A CA 1
ATOM 765 C C . LEU A 1 95 ? -0.160 -4.892 -24.368 1.00 95.94 95 LEU A C 1
ATOM 767 O O . LEU A 1 95 ? -0.813 -4.271 -23.537 1.00 95.94 95 LEU A O 1
ATOM 771 N N . GLU A 1 96 ? -0.506 -6.101 -24.812 1.00 96.50 96 GLU A N 1
ATOM 772 C CA . GLU A 1 96 ? -1.749 -6.773 -24.415 1.00 96.50 96 GLU A CA 1
ATOM 773 C C . GLU A 1 96 ? -1.724 -7.098 -22.918 1.00 96.50 96 GLU A C 1
ATOM 775 O O . GLU A 1 96 ? -2.659 -6.766 -22.187 1.00 96.50 96 GLU A O 1
ATOM 780 N N . PHE A 1 97 ? -0.601 -7.640 -22.438 1.00 96.81 97 PHE A N 1
ATOM 781 C CA . PHE A 1 97 ? -0.384 -7.874 -21.014 1.00 96.81 97 PHE A CA 1
ATOM 782 C C . PHE A 1 97 ? -0.493 -6.585 -20.186 1.00 96.81 97 PHE A C 1
ATOM 784 O O . PHE A 1 97 ? -1.203 -6.551 -19.178 1.00 96.81 97 PHE A O 1
ATOM 791 N N . CYS A 1 98 ? 0.201 -5.516 -20.591 1.00 97.00 98 CYS A N 1
ATOM 792 C CA . CYS A 1 98 ? 0.185 -4.253 -19.854 1.00 97.00 98 CYS A CA 1
ATOM 793 C C . CYS A 1 98 ? -1.206 -3.599 -19.855 1.00 97.00 98 CYS A C 1
ATOM 795 O O . CYS A 1 98 ? -1.611 -3.047 -18.831 1.00 97.00 98 CYS A O 1
ATOM 797 N N . GLU A 1 99 ? -1.954 -3.673 -20.960 1.00 97.88 99 GLU A N 1
ATOM 798 C CA . GLU A 1 99 ? -3.329 -3.167 -21.040 1.00 97.88 99 GLU A CA 1
ATOM 799 C C . GLU A 1 99 ? -4.274 -3.943 -20.114 1.00 97.88 99 GLU A C 1
ATOM 801 O O . GLU A 1 99 ? -5.000 -3.311 -19.339 1.00 97.88 99 GLU A O 1
ATOM 806 N N . GLU A 1 100 ? -4.216 -5.281 -20.107 1.00 98.25 100 GLU A N 1
ATOM 807 C CA . GLU A 1 100 ? -5.045 -6.100 -19.209 1.00 98.25 100 GLU A CA 1
ATOM 808 C C . GLU A 1 100 ? -4.672 -5.867 -17.733 1.00 98.25 100 GLU A C 1
ATOM 810 O O . GLU A 1 100 ? -5.552 -5.657 -16.891 1.00 98.25 100 GLU A O 1
ATOM 815 N N . ALA A 1 101 ? -3.376 -5.824 -17.401 1.00 98.19 101 ALA A N 1
ATOM 816 C CA . ALA A 1 101 ? -2.912 -5.523 -16.047 1.00 98.19 101 ALA A CA 1
ATOM 817 C C . ALA A 1 101 ? -3.356 -4.119 -15.591 1.00 98.19 101 ALA A C 1
ATOM 819 O O . ALA A 1 101 ? -3.852 -3.952 -14.471 1.00 98.19 101 ALA A O 1
ATOM 820 N N . ARG A 1 102 ? -3.254 -3.109 -16.468 1.00 97.88 102 ARG A N 1
ATOM 821 C CA . ARG A 1 102 ? -3.758 -1.747 -16.221 1.00 97.88 102 ARG A CA 1
ATOM 822 C C . ARG A 1 102 ? -5.256 -1.748 -15.960 1.00 97.88 102 ARG A C 1
ATOM 824 O O . ARG A 1 102 ? -5.695 -1.078 -15.024 1.00 97.88 102 ARG A O 1
ATOM 831 N N . ASP A 1 103 ? -6.039 -2.478 -16.749 1.00 98.56 103 ASP A N 1
ATOM 832 C CA . ASP A 1 103 ? -7.495 -2.537 -16.599 1.00 98.56 103 ASP A CA 1
ATOM 833 C C . ASP A 1 103 ? -7.900 -3.158 -15.256 1.00 98.56 103 ASP A C 1
ATOM 835 O O . ASP A 1 103 ? -8.771 -2.616 -14.571 1.00 98.56 103 ASP A O 1
ATOM 839 N N . ILE A 1 104 ? -7.223 -4.224 -14.816 1.00 98.50 104 ILE A N 1
ATOM 840 C CA . ILE A 1 104 ? -7.426 -4.813 -13.479 1.00 98.50 104 ILE A CA 1
ATOM 841 C C . ILE A 1 104 ? -7.139 -3.775 -12.391 1.00 98.50 104 ILE A C 1
ATOM 843 O O . ILE A 1 104 ? -7.963 -3.549 -11.497 1.00 98.50 104 ILE A O 1
ATOM 847 N N . LEU A 1 105 ? -5.983 -3.115 -12.475 1.00 98.12 105 LEU A N 1
ATOM 848 C CA . LEU A 1 105 ? -5.558 -2.124 -11.492 1.00 98.12 105 LEU A CA 1
ATOM 849 C C . LEU A 1 105 ? -6.491 -0.909 -11.447 1.00 98.12 105 LEU A C 1
ATOM 851 O O . LEU A 1 105 ? -6.778 -0.431 -10.352 1.00 98.12 105 LEU A O 1
ATOM 855 N N . ASN A 1 106 ? -6.986 -0.425 -12.591 1.00 97.50 106 ASN A N 1
ATOM 856 C CA . ASN A 1 106 ? -7.930 0.695 -12.692 1.00 97.50 106 ASN A CA 1
ATOM 857 C C . ASN A 1 106 ? -9.317 0.344 -12.145 1.00 97.50 106 ASN A C 1
ATOM 859 O O . ASN A 1 106 ? -9.917 1.157 -11.438 1.00 97.50 106 ASN A O 1
ATOM 863 N N . ASN A 1 107 ? -9.821 -0.849 -12.457 1.00 98.06 107 ASN A N 1
ATOM 864 C CA . ASN A 1 107 ? -11.191 -1.242 -12.127 1.00 98.06 107 ASN A CA 1
ATOM 865 C C . ASN A 1 107 ? -11.328 -1.817 -10.709 1.00 98.06 107 ASN A C 1
ATOM 867 O O . ASN A 1 107 ? -12.432 -1.887 -10.175 1.00 98.06 107 ASN A O 1
ATOM 871 N N . SER A 1 108 ? -10.225 -2.209 -10.068 1.00 98.06 108 SER A N 1
ATOM 872 C CA . SER A 1 108 ? -10.256 -2.760 -8.712 1.00 98.06 108 SER A CA 1
ATOM 873 C C . SER A 1 108 ? -10.623 -1.705 -7.663 1.00 98.06 108 SER A C 1
ATOM 875 O O . SER A 1 108 ? -9.857 -0.777 -7.415 1.00 98.06 108 SER A O 1
ATOM 877 N N . GLU A 1 109 ? -11.735 -1.864 -6.949 1.00 97.69 109 GLU A N 1
ATOM 878 C CA . GLU A 1 109 ? -12.066 -1.012 -5.789 1.00 97.69 109 GLU A CA 1
ATOM 879 C C . GLU A 1 109 ? -11.172 -1.288 -4.567 1.00 97.69 109 GLU A C 1
ATOM 881 O O . GLU A 1 109 ? -11.031 -0.438 -3.686 1.00 97.69 109 GLU A O 1
ATOM 886 N N . TYR A 1 110 ? -10.503 -2.444 -4.560 1.00 98.44 110 TYR A N 1
ATOM 887 C CA . TYR A 1 110 ? -9.697 -2.956 -3.452 1.00 98.44 110 TYR A CA 1
ATOM 888 C C . TYR A 1 110 ? -8.199 -2.683 -3.598 1.00 98.44 110 TYR A C 1
ATOM 890 O O . TYR A 1 110 ? -7.416 -3.129 -2.771 1.00 98.44 110 TYR A O 1
ATOM 898 N N . ILE A 1 111 ? -7.782 -1.935 -4.623 1.00 98.44 111 ILE A N 1
ATOM 899 C CA . ILE A 1 111 ? -6.383 -1.536 -4.813 1.00 98.44 111 ILE A CA 1
ATOM 900 C C . ILE A 1 111 ? -6.282 -0.008 -4.847 1.00 98.44 111 ILE A C 1
ATOM 902 O O . ILE A 1 111 ? -6.959 0.684 -5.621 1.00 98.44 111 ILE A O 1
ATOM 906 N N . GLU A 1 112 ? -5.409 0.536 -4.004 1.00 98.06 112 GLU A N 1
ATOM 907 C CA . GLU A 1 112 ? -4.899 1.899 -4.097 1.00 98.06 112 GLU A CA 1
ATOM 908 C C . GLU A 1 112 ? -3.506 1.874 -4.723 1.00 98.06 112 GLU A C 1
ATOM 910 O O . GLU A 1 112 ? -2.587 1.266 -4.183 1.00 98.06 112 GLU A O 1
ATOM 915 N N . LEU A 1 113 ? -3.362 2.548 -5.865 1.00 98.12 113 LEU A N 1
ATOM 916 C CA . LEU A 1 113 ? -2.072 2.716 -6.525 1.00 98.12 113 LEU A CA 1
ATOM 917 C C . LEU A 1 113 ? -1.277 3.800 -5.799 1.00 98.12 113 LEU A C 1
ATOM 919 O O . LEU A 1 113 ? -1.814 4.858 -5.451 1.00 98.12 113 LEU A O 1
ATOM 923 N N . VAL A 1 114 ? -0.004 3.513 -5.563 1.00 96.94 114 VAL A N 1
ATOM 924 C CA . VAL A 1 114 ? 0.893 4.321 -4.737 1.00 96.94 114 VAL A CA 1
ATOM 925 C C . VAL A 1 114 ? 2.147 4.626 -5.554 1.00 96.94 114 VAL A C 1
ATOM 927 O O . VAL A 1 114 ? 2.612 3.778 -6.315 1.00 96.94 114 VAL A O 1
ATOM 930 N N . ILE A 1 115 ? 2.703 5.833 -5.418 1.00 96.25 115 ILE A N 1
ATOM 931 C CA . ILE A 1 115 ? 4.003 6.144 -6.029 1.00 96.25 115 ILE A CA 1
ATOM 932 C C . ILE A 1 115 ? 5.044 5.252 -5.354 1.00 96.25 115 ILE A C 1
ATOM 934 O O . ILE A 1 115 ? 5.228 5.377 -4.140 1.00 96.25 115 ILE A O 1
ATOM 938 N N . HIS A 1 116 ? 5.712 4.391 -6.129 1.00 94.06 116 HIS A N 1
ATOM 939 C CA . HIS A 1 116 ? 6.924 3.713 -5.681 1.00 94.06 116 HIS A CA 1
ATOM 940 C C . HIS A 1 116 ? 8.147 4.299 -6.355 1.00 94.06 116 HIS A C 1
ATOM 942 O O . HIS A 1 116 ? 8.902 5.024 -5.721 1.00 94.06 116 HIS A O 1
ATOM 948 N N . GLY A 1 117 ? 8.306 4.092 -7.656 1.00 93.50 117 GLY A N 1
ATOM 949 C CA . GLY A 1 117 ? 9.455 4.601 -8.393 1.00 93.50 117 GLY A CA 1
ATOM 950 C C . GLY A 1 117 ? 9.472 4.138 -9.836 1.00 93.50 117 GLY A C 1
ATOM 951 O O . GLY A 1 117 ? 8.480 3.644 -10.374 1.00 93.50 117 GLY A O 1
ATOM 952 N N . LEU A 1 118 ? 10.618 4.324 -10.476 1.00 95.25 118 LEU A N 1
ATOM 953 C CA . LEU A 1 118 ? 10.850 3.877 -11.840 1.00 95.25 118 LEU A CA 1
ATOM 954 C C . LEU A 1 118 ? 11.612 2.559 -11.812 1.00 95.25 118 LEU A C 1
ATOM 956 O O . LEU A 1 118 ? 11.093 1.550 -12.284 1.00 95.25 118 LEU A O 1
ATOM 960 N N . LEU A 1 119 ? 12.821 2.569 -11.243 1.00 92.00 119 LEU A N 1
ATOM 961 C CA . LEU A 1 119 ? 13.748 1.439 -11.324 1.00 92.00 119 LEU A CA 1
ATOM 962 C C . LEU A 1 119 ? 14.529 1.182 -10.022 1.00 92.00 119 LEU A C 1
ATOM 964 O O . LEU A 1 119 ? 15.524 0.465 -10.064 1.00 92.00 119 LEU A O 1
ATOM 968 N N . HIS A 1 120 ? 14.140 1.789 -8.892 1.00 89.38 120 HIS A N 1
ATOM 969 C CA . HIS A 1 120 ? 14.785 1.712 -7.561 1.00 89.38 120 HIS A CA 1
ATOM 970 C C . HIS A 1 120 ? 16.207 2.290 -7.468 1.00 89.38 120 HIS A C 1
ATOM 972 O O . HIS A 1 120 ? 16.583 2.852 -6.439 1.00 89.38 120 HIS A O 1
ATOM 978 N N . GLY A 1 121 ? 17.011 2.141 -8.516 1.00 88.50 121 GLY A N 1
ATOM 979 C CA . GLY A 1 121 ? 18.422 2.477 -8.554 1.00 88.50 121 GLY A CA 1
ATOM 980 C C . GLY A 1 121 ? 18.722 3.901 -9.001 1.00 88.50 121 GLY A C 1
ATOM 981 O O . GLY A 1 121 ? 17.951 4.554 -9.708 1.00 88.50 121 GLY A O 1
ATOM 982 N N . VAL A 1 122 ? 19.909 4.346 -8.607 1.00 90.88 122 VAL A N 1
ATOM 983 C CA . VAL A 1 122 ? 20.603 5.501 -9.168 1.00 90.88 122 VAL A CA 1
ATOM 984 C C . VAL A 1 122 ? 21.841 4.993 -9.892 1.00 90.88 122 VAL A C 1
ATOM 986 O O . VAL A 1 122 ? 22.615 4.223 -9.320 1.00 90.88 122 VAL A O 1
ATOM 989 N N . TYR A 1 123 ? 22.017 5.412 -11.140 1.00 92.88 123 TYR A N 1
ATOM 990 C CA . TYR A 1 123 ? 23.068 4.928 -12.039 1.00 92.88 123 TYR A CA 1
ATOM 991 C C . TYR A 1 123 ? 24.009 6.067 -12.445 1.00 92.88 123 TYR A C 1
ATOM 993 O O . TYR A 1 123 ? 23.622 7.231 -12.410 1.00 92.88 123 TYR A O 1
ATOM 1001 N N . ASP A 1 124 ? 25.246 5.764 -12.823 1.00 91.38 124 ASP A N 1
ATOM 1002 C CA . ASP A 1 124 ? 26.103 6.754 -13.483 1.00 91.38 124 ASP A CA 1
ATOM 1003 C C . ASP A 1 124 ? 25.817 6.844 -14.995 1.00 91.38 124 ASP A C 1
ATOM 1005 O O . ASP A 1 124 ? 24.957 6.146 -15.538 1.00 91.38 124 ASP A O 1
ATOM 1009 N N . GLU A 1 125 ? 26.539 7.725 -15.688 1.00 90.06 125 GLU A N 1
ATOM 1010 C CA . GLU A 1 125 ? 26.434 7.917 -17.143 1.00 90.06 125 GLU A CA 1
ATOM 1011 C C . GLU A 1 125 ? 26.761 6.654 -17.960 1.00 90.06 125 GLU A C 1
ATOM 1013 O O . GLU A 1 125 ? 26.278 6.499 -19.080 1.00 90.06 125 GLU A O 1
ATOM 1018 N N . ASN A 1 126 ? 27.531 5.726 -17.383 1.00 88.94 126 ASN A N 1
ATOM 1019 C CA . ASN A 1 126 ? 27.914 4.461 -18.004 1.00 88.94 126 ASN A CA 1
ATOM 1020 C C . ASN A 1 126 ? 26.949 3.321 -17.640 1.00 88.94 126 ASN A C 1
ATOM 1022 O O . ASN A 1 126 ? 27.191 2.171 -18.011 1.00 88.94 126 ASN A O 1
ATOM 1026 N N . GLY A 1 127 ? 25.871 3.615 -16.904 1.00 88.50 127 GLY A N 1
ATOM 1027 C CA . GLY A 1 127 ? 24.883 2.626 -16.488 1.00 88.50 127 GLY A CA 1
ATOM 1028 C C . GLY A 1 127 ? 25.306 1.771 -15.292 1.00 88.50 127 GLY A C 1
ATOM 1029 O O . GLY A 1 127 ? 24.652 0.771 -14.990 1.00 88.50 127 GLY A O 1
ATOM 1030 N N . LYS A 1 128 ? 26.376 2.136 -14.578 1.00 91.69 128 LYS A N 1
ATOM 1031 C CA . LYS A 1 128 ? 26.783 1.440 -13.353 1.00 91.69 128 LYS A CA 1
ATOM 1032 C C . LYS A 1 128 ? 25.882 1.863 -12.198 1.00 91.69 128 LYS A C 1
ATOM 1034 O O . LYS A 1 128 ? 25.746 3.050 -11.909 1.00 91.69 128 LYS A O 1
ATOM 1039 N N . LEU A 1 129 ? 25.317 0.887 -11.490 1.00 91.31 129 LEU A N 1
ATOM 1040 C CA . LEU A 1 129 ? 24.549 1.131 -10.271 1.00 91.31 129 LEU A CA 1
ATOM 1041 C C . LEU A 1 129 ? 25.430 1.776 -9.186 1.00 91.31 129 LEU A C 1
ATOM 1043 O O . LEU A 1 129 ? 26.450 1.213 -8.780 1.00 91.31 129 LEU A O 1
ATOM 1047 N N . LEU A 1 130 ? 25.011 2.945 -8.701 1.00 89.44 130 LEU A N 1
ATOM 1048 C CA . LEU A 1 130 ? 25.636 3.669 -7.593 1.00 89.44 130 LEU A CA 1
ATOM 1049 C C . LEU A 1 130 ? 25.013 3.271 -6.248 1.00 89.44 130 LEU A C 1
ATOM 1051 O O . LEU A 1 130 ? 25.740 3.010 -5.293 1.00 89.44 130 LEU A O 1
ATOM 1055 N N . HIS A 1 131 ? 23.677 3.216 -6.171 1.00 87.06 131 HIS A N 1
ATOM 1056 C CA . HIS A 1 131 ? 22.917 2.726 -5.011 1.00 87.06 131 HIS A CA 1
ATOM 1057 C C . HIS A 1 131 ? 21.441 2.457 -5.365 1.00 87.06 131 HIS A C 1
ATOM 1059 O O . HIS A 1 131 ? 20.928 2.972 -6.351 1.00 87.06 131 HIS A O 1
ATOM 1065 N N . GLU A 1 132 ? 20.726 1.699 -4.528 1.00 84.12 132 GLU A N 1
ATOM 1066 C CA . GLU A 1 132 ? 19.326 1.267 -4.739 1.00 84.12 132 GLU A CA 1
ATOM 1067 C C . GLU A 1 132 ? 18.292 2.192 -4.069 1.00 84.12 132 GLU A C 1
ATOM 1069 O O . GLU A 1 132 ? 17.296 1.743 -3.516 1.00 84.12 132 GLU A O 1
ATOM 1074 N N . ARG A 1 133 ? 18.560 3.503 -4.028 1.00 85.94 133 ARG A N 1
ATOM 1075 C CA . ARG A 1 133 ? 17.684 4.471 -3.340 1.00 85.94 133 ARG A CA 1
ATOM 1076 C C . ARG A 1 133 ? 17.343 5.650 -4.234 1.00 85.94 133 ARG A C 1
ATOM 1078 O O . ARG A 1 133 ? 17.913 6.724 -4.093 1.00 85.94 133 ARG A O 1
ATOM 1085 N N . GLU A 1 134 ? 16.408 5.419 -5.142 1.00 88.94 134 GLU A N 1
ATOM 1086 C CA . GLU A 1 134 ? 16.013 6.305 -6.240 1.00 88.94 134 GLU A CA 1
ATOM 1087 C C . GLU A 1 134 ? 15.811 7.791 -5.870 1.00 88.94 134 GLU A C 1
ATOM 1089 O O . GLU A 1 134 ? 16.249 8.673 -6.607 1.00 88.94 134 GLU A O 1
ATOM 1094 N N . TYR A 1 135 ? 15.192 8.097 -4.727 1.00 89.38 135 TYR A N 1
ATOM 1095 C CA . TYR A 1 135 ? 14.916 9.487 -4.316 1.00 89.38 135 TYR A CA 1
ATOM 1096 C C . TYR A 1 135 ? 16.019 10.129 -3.472 1.00 89.38 135 TYR A C 1
ATOM 1098 O O . TYR A 1 135 ? 15.818 11.186 -2.867 1.00 89.38 135 TYR A O 1
ATOM 1106 N N . PHE A 1 136 ? 17.176 9.484 -3.397 1.00 87.25 136 PHE A N 1
ATOM 1107 C CA . PHE A 1 136 ? 18.264 9.883 -2.523 1.00 87.25 136 PHE A CA 1
ATOM 1108 C C . PHE A 1 136 ? 19.562 10.023 -3.297 1.00 87.25 136 PHE A C 1
ATOM 1110 O O . PHE A 1 136 ? 19.677 9.633 -4.455 1.00 87.25 136 PHE A O 1
ATOM 1117 N N . LYS A 1 137 ? 20.549 10.604 -2.630 1.00 87.50 137 LYS A N 1
ATOM 1118 C CA . LYS A 1 137 ? 21.930 10.651 -3.078 1.00 87.50 137 LYS A CA 1
ATOM 1119 C C . LYS A 1 137 ? 22.862 10.461 -1.893 1.00 87.50 137 LYS A C 1
ATOM 1121 O O . LYS A 1 137 ? 22.546 10.847 -0.764 1.00 87.50 137 LYS A O 1
ATOM 1126 N N . MET A 1 138 ? 24.032 9.913 -2.179 1.00 84.56 138 MET A N 1
ATOM 1127 C CA . MET A 1 138 ? 25.135 9.854 -1.229 1.00 84.56 138 MET A CA 1
ATOM 1128 C C . MET A 1 138 ? 25.906 11.173 -1.241 1.00 84.56 138 MET A C 1
ATOM 1130 O O . MET A 1 138 ? 26.254 11.687 -2.304 1.00 84.56 138 MET A O 1
ATOM 1134 N N . ILE A 1 139 ? 26.169 11.720 -0.058 1.00 85.19 139 ILE A N 1
ATOM 1135 C CA . ILE A 1 139 ? 27.045 12.874 0.148 1.00 85.19 139 ILE A CA 1
ATOM 1136 C C . ILE A 1 139 ? 28.095 12.549 1.208 1.00 85.19 139 ILE A C 1
ATOM 1138 O O . ILE A 1 139 ? 27.868 11.717 2.086 1.00 85.19 139 ILE A O 1
ATOM 1142 N N . GLU A 1 140 ? 29.227 13.243 1.167 1.00 86.69 140 GLU A N 1
ATOM 1143 C CA . GLU A 1 140 ? 30.222 13.190 2.235 1.00 86.69 140 GLU A CA 1
ATOM 1144 C C . GLU A 1 140 ? 30.027 14.364 3.200 1.00 86.69 140 GLU A C 1
ATOM 1146 O O . GLU A 1 140 ? 29.971 15.520 2.784 1.00 86.69 140 GLU A O 1
ATOM 1151 N N . VAL A 1 141 ? 29.916 14.061 4.494 1.00 82.56 141 VAL A N 1
ATOM 1152 C CA . VAL A 1 141 ? 29.830 15.042 5.584 1.00 82.56 141 VAL A CA 1
ATOM 1153 C C . VAL A 1 141 ? 30.819 14.621 6.665 1.00 82.56 141 VAL A C 1
ATOM 1155 O O . VAL A 1 141 ? 30.693 13.529 7.221 1.00 82.56 141 VAL A O 1
ATOM 1158 N N . ASP A 1 142 ? 31.808 15.468 6.952 1.00 88.12 142 ASP A N 1
ATOM 1159 C CA . ASP A 1 142 ? 32.874 15.214 7.936 1.00 88.12 142 ASP A CA 1
ATOM 1160 C C . ASP A 1 142 ? 33.621 13.883 7.708 1.00 88.12 142 ASP A C 1
ATOM 1162 O O . ASP A 1 142 ? 33.872 13.117 8.642 1.00 88.12 142 ASP A O 1
ATOM 1166 N N . GLY A 1 143 ? 33.918 13.558 6.444 1.00 87.00 143 GLY A N 1
ATOM 1167 C CA . GLY A 1 143 ? 34.577 12.303 6.061 1.00 87.00 143 GLY A CA 1
ATOM 1168 C C . GLY A 1 143 ? 33.699 11.054 6.205 1.00 87.00 143 GLY A C 1
ATOM 1169 O O . GLY A 1 143 ? 34.196 9.932 6.102 1.00 87.00 143 GLY A O 1
ATOM 1170 N N . LYS A 1 144 ? 32.393 11.216 6.465 1.00 83.00 144 LYS A N 1
ATOM 1171 C CA . LYS A 1 144 ? 31.421 10.120 6.542 1.00 83.00 144 LYS A CA 1
ATOM 1172 C C . LYS A 1 144 ? 30.397 10.229 5.425 1.00 83.00 144 LYS A C 1
ATOM 1174 O O . LYS A 1 144 ? 29.806 11.280 5.193 1.00 83.00 144 LYS A O 1
ATOM 1179 N N . GLN A 1 145 ? 30.146 9.100 4.782 1.00 81.12 145 GLN A N 1
ATOM 1180 C CA . GLN A 1 145 ? 29.113 8.965 3.768 1.00 81.12 145 GLN A CA 1
ATOM 1181 C C . GLN A 1 145 ? 27.725 9.001 4.425 1.00 81.12 145 GLN A C 1
ATOM 1183 O O . GLN A 1 145 ? 27.448 8.237 5.353 1.00 81.12 145 GLN A O 1
ATOM 1188 N N . ARG A 1 146 ? 26.860 9.900 3.954 1.00 79.81 146 ARG A N 1
ATOM 1189 C CA . ARG A 1 146 ? 25.480 10.071 4.422 1.00 79.81 146 ARG A CA 1
ATOM 1190 C C . ARG A 1 146 ? 24.516 10.071 3.246 1.00 79.81 146 ARG A C 1
ATOM 1192 O O . ARG A 1 146 ? 24.806 10.625 2.190 1.00 79.81 146 ARG A O 1
ATOM 1199 N N . MET A 1 147 ? 23.353 9.470 3.458 1.00 80.75 147 MET A N 1
ATOM 1200 C CA . MET A 1 147 ? 22.251 9.496 2.504 1.00 80.75 147 MET A CA 1
ATOM 1201 C C . MET A 1 147 ? 21.427 10.763 2.741 1.00 80.75 147 MET A C 1
ATOM 1203 O O . MET A 1 147 ? 21.031 11.023 3.873 1.00 80.75 147 MET A O 1
ATOM 1207 N N . VAL A 1 148 ? 21.144 11.530 1.693 1.00 83.62 148 VAL A N 1
ATOM 1208 C CA . VAL A 1 148 ? 20.223 12.677 1.741 1.00 83.62 148 VAL A CA 1
ATOM 1209 C C . VAL A 1 148 ? 19.238 12.604 0.585 1.00 83.62 148 VAL A C 1
ATOM 1211 O O . VAL A 1 148 ? 19.477 11.888 -0.383 1.00 83.62 148 VAL A O 1
ATOM 1214 N N . ILE A 1 149 ? 18.125 13.331 0.663 1.00 85.38 149 ILE A N 1
ATOM 1215 C CA . ILE A 1 149 ? 17.181 13.424 -0.459 1.00 85.38 149 ILE A CA 1
ATOM 1216 C C . ILE A 1 149 ? 17.896 14.041 -1.668 1.00 85.38 149 ILE A C 1
ATOM 1218 O O . ILE A 1 149 ? 18.752 14.924 -1.522 1.00 85.38 149 ILE A O 1
ATOM 1222 N N . SER A 1 150 ? 17.566 13.556 -2.863 1.00 88.19 150 SER A N 1
ATOM 1223 C CA . SER A 1 150 ? 18.110 14.079 -4.115 1.00 88.19 150 SER A CA 1
ATOM 1224 C C . SER A 1 150 ? 17.746 15.559 -4.327 1.00 88.19 150 SER A C 1
ATOM 1226 O O . SER A 1 150 ? 16.955 16.164 -3.585 1.00 88.19 150 SER A O 1
ATOM 1228 N N . SER A 1 151 ? 18.372 16.199 -5.319 1.00 89.31 151 SER A N 1
ATOM 1229 C CA . SER A 1 151 ? 18.053 17.598 -5.629 1.00 89.31 151 SER A CA 1
ATOM 1230 C C . SER A 1 151 ? 16.565 17.754 -5.990 1.00 89.31 151 SER A C 1
ATOM 1232 O O . SER A 1 151 ? 15.893 16.780 -6.328 1.00 89.31 151 SER A O 1
ATOM 1234 N N . ASN A 1 152 ? 16.016 18.970 -5.883 1.00 89.38 152 ASN A N 1
ATOM 1235 C CA . ASN A 1 152 ? 14.633 19.220 -6.313 1.00 89.38 152 ASN A CA 1
ATOM 1236 C C . ASN A 1 152 ? 14.434 18.854 -7.787 1.00 89.38 152 ASN A C 1
ATOM 1238 O O . ASN A 1 152 ? 13.393 18.314 -8.139 1.00 89.38 152 ASN A O 1
ATOM 1242 N N . GLU A 1 153 ? 15.435 19.129 -8.621 1.00 91.81 153 GLU A N 1
ATOM 1243 C CA . GLU A 1 153 ? 15.424 18.806 -10.044 1.00 91.81 153 GLU A CA 1
ATOM 1244 C C . GLU A 1 153 ? 15.372 17.292 -10.272 1.00 91.81 153 GLU A C 1
ATOM 1246 O O . GLU A 1 153 ? 14.433 16.819 -10.903 1.00 91.81 153 GLU A O 1
ATOM 1251 N N . ASP A 1 154 ? 16.282 16.522 -9.666 1.00 91.38 154 ASP A N 1
ATOM 1252 C CA . ASP A 1 154 ? 16.310 15.058 -9.813 1.00 91.38 154 ASP A CA 1
ATOM 1253 C C . ASP A 1 154 ? 15.025 14.406 -9.292 1.00 91.38 154 ASP A C 1
ATOM 1255 O O . ASP A 1 154 ? 14.465 13.507 -9.922 1.00 91.38 154 ASP A O 1
ATOM 1259 N N . PHE A 1 155 ? 14.555 14.851 -8.122 1.00 92.06 155 PHE A N 1
ATOM 1260 C CA . PHE A 1 155 ? 13.330 14.346 -7.512 1.00 92.06 155 PHE A CA 1
ATOM 1261 C C . PHE A 1 155 ? 12.120 14.621 -8.408 1.00 92.06 155 PHE A C 1
ATOM 1263 O O . PHE A 1 155 ? 11.363 13.703 -8.720 1.00 92.06 155 PHE A O 1
ATOM 1270 N N . ASN A 1 156 ? 11.954 15.870 -8.852 1.00 92.94 156 ASN A N 1
ATOM 1271 C CA . ASN A 1 156 ? 10.830 16.253 -9.697 1.00 92.94 156 ASN A CA 1
ATOM 1272 C C . ASN A 1 156 ? 10.904 15.574 -11.065 1.00 92.94 156 ASN A C 1
ATOM 1274 O O . ASN A 1 156 ? 9.870 15.123 -11.540 1.00 92.94 156 ASN A O 1
ATOM 1278 N N . ASN A 1 157 ? 12.091 15.435 -11.666 1.00 94.69 157 ASN A N 1
ATOM 1279 C CA . ASN A 1 157 ? 12.257 14.741 -12.944 1.00 94.69 157 ASN A CA 1
ATOM 1280 C C . ASN A 1 157 ? 11.751 13.293 -12.861 1.00 94.69 157 ASN A C 1
ATOM 1282 O O . ASN A 1 157 ? 10.942 12.867 -13.681 1.00 94.69 157 ASN A O 1
ATOM 1286 N N . ARG A 1 158 ? 12.146 12.553 -11.817 1.00 95.12 158 ARG A N 1
ATOM 1287 C CA . ARG A 1 158 ? 11.685 11.170 -11.599 1.00 95.12 158 ARG A CA 1
ATOM 1288 C C . ARG A 1 158 ? 10.178 11.080 -11.392 1.00 95.12 158 ARG A C 1
ATOM 1290 O O . ARG A 1 158 ? 9.536 10.207 -11.965 1.00 95.12 158 ARG A O 1
ATOM 1297 N N . ILE A 1 159 ? 9.608 11.989 -10.601 1.00 95.62 159 ILE A N 1
ATOM 1298 C CA . ILE A 1 159 ? 8.159 12.040 -10.381 1.00 95.62 159 ILE A CA 1
ATOM 1299 C C . ILE A 1 159 ? 7.411 12.388 -11.675 1.00 95.62 159 ILE A C 1
ATOM 1301 O O . ILE A 1 159 ? 6.386 11.771 -11.963 1.00 95.62 159 ILE A O 1
ATOM 1305 N N . CYS A 1 160 ? 7.911 13.339 -12.465 1.00 96.50 160 CYS A N 1
ATOM 1306 C CA . CYS A 1 160 ? 7.330 13.688 -13.759 1.00 96.50 160 CYS A CA 1
ATOM 1307 C C . CYS A 1 160 ? 7.343 12.483 -14.700 1.00 96.50 160 CYS A C 1
ATOM 1309 O O . CYS A 1 160 ? 6.285 12.105 -15.187 1.00 96.50 160 CYS A O 1
ATOM 1311 N N . LEU A 1 161 ? 8.490 11.820 -14.869 1.00 98.00 161 LEU A N 1
ATOM 1312 C CA . LEU A 1 161 ? 8.608 10.622 -15.705 1.00 98.00 161 LEU A CA 1
ATOM 1313 C C . LEU A 1 161 ? 7.691 9.489 -15.224 1.00 98.00 161 LEU A C 1
ATOM 1315 O O . LEU A 1 161 ? 7.032 8.845 -16.037 1.00 98.00 161 LEU A O 1
ATOM 1319 N N . PHE A 1 162 ? 7.584 9.281 -13.906 1.00 97.88 162 PHE A N 1
ATOM 1320 C CA . PHE A 1 162 ? 6.631 8.330 -13.332 1.00 97.88 162 PHE A CA 1
ATOM 1321 C C . PHE A 1 162 ? 5.197 8.647 -13.773 1.00 97.88 162 PHE A C 1
ATOM 1323 O O . PHE A 1 162 ? 4.494 7.762 -14.260 1.00 97.88 162 PHE A O 1
ATOM 1330 N N . PHE A 1 163 ? 4.764 9.904 -13.641 1.00 97.88 163 PHE A N 1
ATOM 1331 C CA . PHE A 1 163 ? 3.416 10.308 -14.034 1.00 97.88 163 PHE A CA 1
ATOM 1332 C C . PHE A 1 163 ? 3.210 10.354 -15.550 1.00 97.88 163 PHE A C 1
ATOM 1334 O O . PHE A 1 163 ? 2.099 10.091 -15.999 1.00 97.88 163 PHE A O 1
ATOM 1341 N N . GLU A 1 164 ? 4.228 10.652 -16.354 1.00 98.31 164 GLU A N 1
ATOM 1342 C CA . GLU A 1 164 ? 4.132 10.593 -17.815 1.00 98.31 164 GLU A CA 1
ATOM 1343 C C . GLU A 1 164 ? 3.900 9.157 -18.291 1.00 98.31 164 GLU A C 1
ATOM 1345 O O . GLU A 1 164 ? 2.967 8.928 -19.062 1.00 98.31 164 GLU A O 1
ATOM 1350 N N . ILE A 1 165 ? 4.648 8.184 -17.756 1.00 98.50 165 ILE A N 1
ATOM 1351 C CA . ILE A 1 165 ? 4.403 6.759 -18.026 1.00 98.50 165 ILE A CA 1
ATOM 1352 C C . ILE A 1 165 ? 3.011 6.366 -17.514 1.00 98.50 165 ILE A C 1
ATOM 1354 O O . ILE A 1 165 ? 2.215 5.794 -18.252 1.00 98.50 165 ILE A O 1
ATOM 1358 N N . TYR A 1 166 ? 2.666 6.718 -16.273 1.00 98.31 166 TYR A N 1
ATOM 1359 C CA . TYR A 1 166 ? 1.349 6.430 -15.694 1.00 98.31 166 TYR A CA 1
ATOM 1360 C C . TYR A 1 166 ? 0.193 6.953 -16.567 1.00 98.31 166 TYR A C 1
ATOM 1362 O O . TYR A 1 166 ? -0.769 6.244 -16.866 1.00 98.31 166 TYR A O 1
ATOM 1370 N N . ASN A 1 167 ? 0.295 8.197 -17.027 1.00 97.94 167 ASN A N 1
ATOM 1371 C CA . ASN A 1 167 ? -0.737 8.826 -17.840 1.00 97.94 167 ASN A CA 1
ATOM 1372 C C . ASN A 1 167 ? -0.763 8.269 -19.270 1.00 97.94 167 ASN A C 1
ATOM 1374 O O . ASN A 1 167 ? -1.849 8.163 -19.843 1.00 97.94 167 ASN A O 1
ATOM 1378 N N . SER A 1 168 ? 0.379 7.865 -19.842 1.00 98.00 168 SER A N 1
ATOM 1379 C CA . SER A 1 168 ? 0.416 7.289 -21.194 1.00 98.00 168 SER A CA 1
ATOM 1380 C C . SER A 1 168 ? -0.342 5.959 -21.279 1.00 98.00 168 SER A C 1
ATOM 1382 O O . SER A 1 168 ? -0.902 5.633 -22.330 1.00 98.00 168 SER A O 1
ATOM 1384 N N . TRP A 1 169 ? -0.450 5.220 -20.172 1.00 97.75 169 TRP A N 1
ATOM 1385 C CA . TRP A 1 169 ? -1.287 4.018 -20.045 1.00 97.75 169 TRP A CA 1
ATOM 1386 C C . TRP A 1 169 ? -2.765 4.294 -19.760 1.00 97.75 169 TRP A C 1
ATOM 1388 O O . TRP A 1 169 ? -3.570 3.364 -19.703 1.00 97.75 169 TRP A O 1
ATOM 1398 N N . GLY A 1 170 ? -3.160 5.555 -19.579 1.00 97.25 170 GLY A N 1
ATOM 1399 C CA . GLY A 1 170 ? -4.541 5.905 -19.258 1.00 97.25 170 GLY A CA 1
ATOM 1400 C C . GLY A 1 170 ? -4.995 5.324 -17.918 1.00 97.25 170 GLY A C 1
ATOM 1401 O O . GLY A 1 170 ? -6.141 4.886 -17.785 1.00 97.25 170 GLY A O 1
ATOM 1402 N N . PHE A 1 171 ? -4.103 5.258 -16.927 1.00 98.00 171 PHE A N 1
ATOM 1403 C CA . PHE A 1 171 ? -4.542 5.009 -15.562 1.00 98.00 171 PHE A CA 1
ATOM 1404 C C . PHE A 1 171 ? -5.465 6.149 -15.097 1.00 98.00 171 PHE A C 1
ATOM 1406 O O . PHE A 1 171 ? -5.195 7.326 -15.331 1.00 98.00 171 PHE A O 1
ATOM 1413 N N . THR A 1 172 ? -6.574 5.808 -14.442 1.00 96.12 172 THR A N 1
ATOM 1414 C CA . THR A 1 172 ? -7.625 6.775 -14.066 1.00 96.12 172 THR A CA 1
ATOM 1415 C C . THR A 1 172 ? -7.648 7.080 -12.573 1.00 96.12 172 THR A C 1
ATOM 1417 O O . THR A 1 172 ? -8.297 8.030 -12.126 1.00 96.12 172 THR A O 1
ATOM 1420 N N . LYS A 1 173 ? -6.941 6.281 -11.772 1.00 95.75 173 LYS A N 1
ATOM 1421 C CA . LYS A 1 173 ? -6.909 6.431 -10.320 1.00 95.75 173 LYS A CA 1
ATOM 1422 C C . LYS A 1 173 ? -6.055 7.629 -9.927 1.00 95.75 173 LYS A C 1
ATOM 1424 O O . LYS A 1 173 ? -4.896 7.757 -10.290 1.00 95.75 173 LYS A O 1
ATOM 1429 N N . LYS A 1 174 ? -6.606 8.505 -9.091 1.00 94.44 174 LYS A N 1
ATOM 1430 C CA . LYS A 1 174 ? -5.801 9.562 -8.480 1.00 94.44 174 LYS A CA 1
ATOM 1431 C C . LYS A 1 174 ? -4.850 8.953 -7.452 1.00 94.44 174 LYS A C 1
ATOM 1433 O O . LYS A 1 174 ? -5.307 8.420 -6.438 1.00 94.44 174 LYS A O 1
ATOM 1438 N N . ILE A 1 175 ? -3.546 9.097 -7.671 1.00 95.12 175 ILE A N 1
ATOM 1439 C CA . ILE A 1 175 ? -2.548 8.718 -6.673 1.00 95.12 175 ILE A CA 1
ATOM 1440 C C . ILE A 1 175 ? -2.471 9.806 -5.600 1.00 95.12 175 ILE A C 1
ATOM 1442 O O . ILE A 1 175 ? -2.359 10.996 -5.892 1.00 95.12 175 ILE A O 1
ATOM 1446 N N . ARG A 1 176 ? -2.573 9.388 -4.339 1.00 93.06 176 ARG A N 1
ATOM 1447 C CA . ARG A 1 176 ? -2.512 10.258 -3.152 1.00 93.06 176 ARG A CA 1
ATOM 1448 C C . ARG A 1 176 ? -1.547 9.731 -2.091 1.00 93.06 176 ARG A C 1
ATOM 1450 O O . ARG A 1 176 ? -1.546 10.237 -0.971 1.00 93.06 176 ARG A O 1
ATOM 1457 N N . SER A 1 177 ? -0.769 8.714 -2.440 1.00 93.19 177 SER A N 1
ATOM 1458 C CA . SER A 1 177 ? 0.006 7.911 -1.507 1.00 93.19 177 SER A CA 1
ATOM 1459 C C . SER A 1 177 ? 1.416 7.685 -2.054 1.00 93.19 177 SER A C 1
ATOM 1461 O O . SER A 1 177 ? 1.585 7.570 -3.270 1.00 93.19 177 SER A O 1
ATOM 1463 N N . PHE A 1 178 ? 2.417 7.615 -1.175 1.00 92.38 178 PHE A N 1
ATOM 1464 C CA . PHE A 1 178 ? 3.825 7.426 -1.542 1.00 92.38 178 PHE A CA 1
ATOM 1465 C C . PHE A 1 178 ? 4.527 6.399 -0.646 1.00 92.38 178 PHE A C 1
ATOM 1467 O O . PHE A 1 178 ? 4.382 6.415 0.578 1.00 92.38 178 PHE A O 1
ATOM 1474 N N . VAL A 1 179 ? 5.352 5.552 -1.250 1.00 89.31 179 VAL A N 1
ATOM 1475 C CA . VAL A 1 179 ? 6.258 4.624 -0.567 1.00 89.31 179 VAL A CA 1
ATOM 1476 C C . VAL A 1 179 ? 7.585 4.675 -1.316 1.00 89.31 179 VAL A C 1
ATOM 1478 O O . VAL A 1 179 ? 7.612 4.513 -2.524 1.00 89.31 179 VAL A O 1
ATOM 1481 N N . SER A 1 180 ? 8.706 4.877 -0.632 1.00 87.06 180 SER A N 1
ATOM 1482 C CA . SER A 1 180 ? 10.014 4.874 -1.306 1.00 87.06 180 SER A CA 1
ATOM 1483 C C . SER A 1 180 ? 10.504 3.440 -1.477 1.00 87.06 180 SER A C 1
ATOM 1485 O O . SER A 1 180 ? 10.416 2.673 -0.511 1.00 87.06 180 SER A O 1
ATOM 1487 N N . PRO A 1 181 ? 11.121 3.087 -2.616 1.00 85.31 181 PRO A N 1
ATOM 1488 C CA . PRO A 1 181 ? 11.849 1.836 -2.732 1.00 85.31 181 PRO A CA 1
ATOM 1489 C C . PRO A 1 181 ? 13.002 1.812 -1.730 1.00 85.31 181 PRO A C 1
ATOM 1491 O O . PRO A 1 181 ? 13.575 2.855 -1.387 1.00 85.31 181 PRO A O 1
ATOM 1494 N N . CYS A 1 182 ? 13.279 0.613 -1.214 1.00 76.06 182 CYS A N 1
ATOM 1495 C CA . CYS A 1 182 ? 14.375 0.301 -0.288 1.00 76.06 182 CYS A CA 1
ATOM 1496 C C . CYS A 1 182 ? 14.406 1.115 1.032 1.00 76.06 182 CYS A C 1
ATOM 1498 O O . CYS A 1 182 ? 15.403 1.092 1.767 1.00 76.06 182 CYS A O 1
ATOM 1500 N N . GLY A 1 183 ? 13.306 1.800 1.376 1.00 68.00 183 GLY A N 1
ATOM 1501 C CA . GLY A 1 183 ? 13.140 2.574 2.613 1.00 68.00 183 GLY A CA 1
ATOM 1502 C C . GLY A 1 183 ? 14.148 3.722 2.786 1.00 68.00 183 GLY A C 1
ATOM 1503 O O . GLY A 1 183 ? 14.909 4.062 1.880 1.00 68.00 183 GLY A O 1
ATOM 1504 N N . PHE A 1 184 ? 14.190 4.323 3.980 1.00 60.06 184 PHE A N 1
ATOM 1505 C CA . PHE A 1 184 ? 15.080 5.462 4.271 1.00 60.06 184 PHE A CA 1
ATOM 1506 C C . PHE A 1 184 ? 16.424 5.082 4.902 1.00 60.06 184 PHE A C 1
ATOM 1508 O O . PHE A 1 184 ? 17.391 5.832 4.787 1.00 60.06 184 PHE A O 1
ATOM 1515 N N . GLY A 1 185 ? 16.513 3.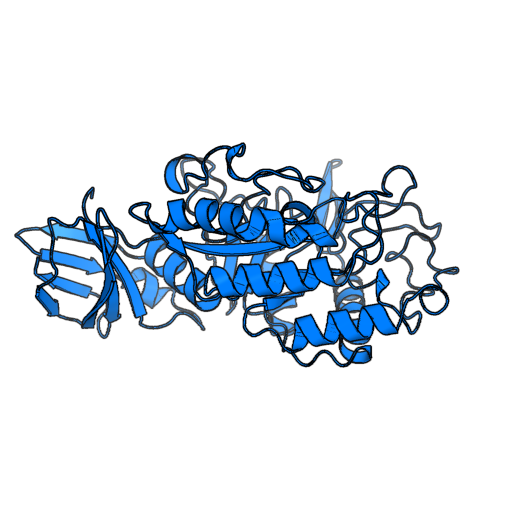933 5.579 1.00 53.97 185 GLY A N 1
ATOM 1516 C CA . GLY A 1 185 ? 17.583 3.763 6.567 1.00 53.97 185 GLY A CA 1
ATOM 1517 C C . GLY A 1 185 ? 17.440 4.813 7.677 1.00 53.97 185 GLY A C 1
ATOM 1518 O O . GLY A 1 185 ? 16.362 5.375 7.841 1.00 53.97 185 GLY A O 1
ATOM 1519 N N . GLN A 1 186 ? 18.500 5.067 8.450 1.00 53.25 186 GLN A N 1
ATOM 1520 C CA . GLN A 1 186 ? 18.493 6.108 9.487 1.00 53.25 186 GLN A CA 1
ATOM 1521 C C . GLN A 1 186 ? 18.325 7.490 8.831 1.00 53.25 186 GLN A C 1
ATOM 1523 O O . GLN A 1 186 ? 19.310 8.087 8.407 1.00 53.25 186 GLN A O 1
ATOM 1528 N N . ALA A 1 187 ? 17.087 7.968 8.701 1.00 55.78 187 ALA A N 1
ATOM 1529 C CA . ALA A 1 187 ? 16.795 9.321 8.243 1.00 55.78 187 ALA A CA 1
ATOM 1530 C C . ALA A 1 187 ? 16.587 10.245 9.440 1.00 55.78 187 ALA A C 1
ATOM 1532 O O . ALA A 1 187 ? 15.776 9.957 10.322 1.00 55.78 187 ALA A O 1
ATOM 1533 N N . ASP A 1 188 ? 17.303 11.364 9.427 1.00 57.28 188 ASP A N 1
ATOM 1534 C CA . ASP A 1 188 ? 17.117 12.448 10.382 1.00 57.28 188 ASP A CA 1
ATOM 1535 C C . ASP A 1 188 ? 15.781 13.170 10.129 1.00 57.28 188 ASP A C 1
ATOM 1537 O O . ASP A 1 188 ? 15.298 13.256 8.995 1.00 57.28 188 ASP A O 1
ATOM 1541 N N . GLU A 1 189 ? 15.209 13.771 11.174 1.00 58.47 189 GLU A N 1
ATOM 1542 C CA . GLU A 1 189 ? 13.908 14.458 11.131 1.00 58.47 189 GLU A CA 1
ATOM 1543 C C . GLU A 1 189 ? 13.808 15.531 10.027 1.00 58.47 189 GLU A C 1
ATOM 1545 O O . GLU A 1 189 ? 12.769 15.674 9.381 1.00 58.47 189 GLU A O 1
ATOM 1550 N N . TRP A 1 190 ? 14.891 16.261 9.747 1.00 55.56 190 TRP A N 1
ATOM 1551 C CA . TRP A 1 190 ? 14.900 17.312 8.723 1.00 55.56 190 TRP A CA 1
ATOM 1552 C C . TRP A 1 190 ? 14.725 16.763 7.297 1.00 55.56 190 TRP A C 1
ATOM 1554 O O . TRP A 1 190 ? 14.109 17.423 6.460 1.00 55.56 190 TRP A O 1
ATOM 1564 N N . MET A 1 191 ? 15.215 15.549 7.016 1.00 65.00 191 MET A N 1
ATOM 1565 C CA . MET A 1 191 ? 15.004 14.890 5.721 1.00 65.00 191 MET A CA 1
ATOM 1566 C C . MET A 1 191 ? 13.526 14.549 5.551 1.00 65.00 191 MET A C 1
ATOM 1568 O O . MET A 1 191 ? 12.928 14.803 4.508 1.00 65.00 191 MET A O 1
ATOM 1572 N N . ILE A 1 192 ? 12.912 14.045 6.619 1.00 69.19 192 ILE A N 1
ATOM 1573 C CA . ILE A 1 192 ? 11.484 13.738 6.664 1.00 69.19 192 ILE A CA 1
ATOM 1574 C C . ILE A 1 192 ? 10.669 15.009 6.362 1.00 69.19 192 ILE A C 1
ATOM 1576 O O . ILE A 1 192 ? 9.731 14.964 5.573 1.00 69.19 192 ILE A O 1
ATOM 1580 N N . GLU A 1 193 ? 11.053 16.169 6.903 1.00 71.88 193 GLU A N 1
ATOM 1581 C CA . GLU A 1 193 ? 10.362 17.438 6.629 1.00 71.88 193 GLU A CA 1
ATOM 1582 C C . 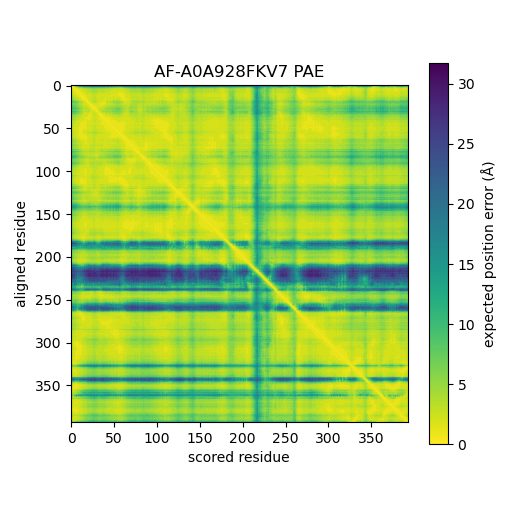GLU A 1 193 ? 10.551 18.008 5.219 1.00 71.88 193 GLU A C 1
ATOM 1584 O O . GLU A 1 193 ? 9.692 18.761 4.746 1.00 71.88 193 GLU A O 1
ATOM 1589 N N . ASP A 1 194 ? 11.676 17.744 4.563 1.00 77.50 194 ASP A N 1
ATOM 1590 C CA . ASP A 1 194 ? 11.892 18.224 3.198 1.00 77.50 194 ASP A CA 1
ATOM 1591 C C . ASP A 1 194 ? 11.083 17.393 2.201 1.00 77.50 194 ASP A C 1
ATOM 1593 O O . ASP A 1 194 ? 10.294 17.943 1.427 1.00 77.50 194 ASP A O 1
ATOM 1597 N N . LEU A 1 195 ? 11.172 16.062 2.294 1.00 79.69 195 LEU A N 1
ATOM 1598 C CA . LEU A 1 195 ? 10.377 15.178 1.444 1.00 79.69 195 LEU A CA 1
ATOM 1599 C C . LEU A 1 195 ? 8.875 15.413 1.638 1.00 79.69 195 LEU A C 1
ATOM 1601 O O . LEU A 1 195 ? 8.122 15.403 0.669 1.00 79.69 195 LEU A O 1
ATOM 1605 N N . ALA A 1 196 ? 8.448 15.679 2.873 1.00 77.38 196 ALA A N 1
ATOM 1606 C CA . ALA A 1 196 ? 7.079 16.044 3.228 1.00 77.38 196 ALA A CA 1
ATOM 1607 C C . ALA A 1 196 ? 6.515 17.143 2.353 1.00 77.38 196 ALA A C 1
ATOM 1609 O O . ALA A 1 196 ? 5.456 16.987 1.746 1.00 77.38 196 ALA A O 1
ATOM 1610 N N . LYS A 1 197 ? 7.245 18.254 2.279 1.00 79.69 197 LYS A N 1
ATOM 1611 C CA . LYS A 1 197 ? 6.830 19.427 1.513 1.00 79.69 197 LYS A CA 1
ATOM 1612 C C . LYS A 1 197 ? 6.772 19.093 0.029 1.00 79.69 197 LYS A C 1
ATOM 1614 O O . LYS A 1 197 ? 5.812 19.465 -0.639 1.00 79.69 197 LYS A O 1
ATOM 1619 N N . ARG A 1 198 ? 7.769 18.359 -0.477 1.00 86.12 198 ARG A N 1
ATOM 1620 C CA . ARG A 1 198 ? 7.814 17.940 -1.885 1.00 86.12 198 ARG A CA 1
ATOM 1621 C C . ARG A 1 198 ? 6.616 17.057 -2.241 1.00 86.12 198 ARG A C 1
ATOM 1623 O O . ARG A 1 198 ? 5.927 17.339 -3.213 1.00 86.12 198 ARG A O 1
ATOM 1630 N N . LEU A 1 199 ? 6.315 16.050 -1.423 1.00 85.94 199 LEU A N 1
ATOM 1631 C CA . LEU A 1 199 ? 5.184 15.144 -1.634 1.00 85.94 199 LEU A CA 1
ATOM 1632 C C . LEU A 1 199 ? 3.826 15.852 -1.476 1.00 85.94 199 LEU A C 1
ATOM 1634 O O . LEU A 1 199 ? 2.916 15.616 -2.270 1.00 85.94 199 LEU A O 1
ATOM 1638 N N . GLN A 1 200 ? 3.696 16.795 -0.542 1.00 82.62 200 GLN A N 1
ATOM 1639 C CA . GLN A 1 200 ? 2.486 17.618 -0.408 1.00 82.62 200 GLN A CA 1
ATOM 1640 C C . GLN A 1 200 ? 2.214 18.478 -1.642 1.00 82.62 200 GLN A C 1
ATOM 1642 O O . GLN A 1 200 ? 1.066 18.563 -2.076 1.00 82.62 200 GLN A O 1
ATOM 1647 N N . ASN A 1 201 ? 3.253 19.061 -2.248 1.00 84.88 201 ASN A N 1
ATOM 1648 C CA . ASN A 1 201 ? 3.115 19.825 -3.492 1.00 84.88 201 ASN A CA 1
ATOM 1649 C C . ASN A 1 201 ? 2.610 18.958 -4.660 1.00 84.88 201 ASN A C 1
ATOM 1651 O O . ASN A 1 201 ? 1.998 19.478 -5.588 1.00 84.88 201 ASN A O 1
ATOM 1655 N N . LEU A 1 202 ? 2.814 17.639 -4.589 1.00 86.25 202 LEU A N 1
ATOM 1656 C CA . LEU A 1 202 ? 2.298 16.656 -5.546 1.00 86.25 202 LEU A CA 1
ATOM 1657 C C . LEU A 1 202 ? 0.877 16.173 -5.203 1.00 86.25 202 LEU A C 1
ATOM 1659 O O . LEU A 1 202 ? 0.309 15.344 -5.910 1.00 86.25 202 LEU A O 1
ATOM 1663 N N . GLY A 1 203 ? 0.285 16.664 -4.110 1.00 87.38 203 GLY A N 1
ATOM 1664 C CA . GLY A 1 203 ? -1.025 16.228 -3.630 1.00 87.38 203 GLY A CA 1
ATOM 1665 C C . GLY A 1 203 ? -1.016 14.871 -2.918 1.00 87.38 203 GLY A C 1
ATOM 1666 O O . GLY A 1 203 ? -2.091 14.306 -2.686 1.00 87.38 203 GLY A O 1
ATOM 1667 N N . VAL A 1 204 ? 0.162 14.351 -2.551 1.00 88.50 204 VAL A N 1
ATOM 1668 C CA . VAL A 1 204 ? 0.290 13.152 -1.715 1.00 88.50 204 VAL A CA 1
ATOM 1669 C C . VAL A 1 204 ? -0.151 13.488 -0.294 1.00 88.50 204 VAL A C 1
ATOM 1671 O O . VAL A 1 204 ? 0.323 14.436 0.329 1.00 88.50 204 VAL A O 1
ATOM 1674 N N . LYS A 1 205 ? -1.082 12.684 0.214 1.00 86.19 205 LYS A N 1
ATOM 1675 C CA . LYS A 1 205 ? -1.686 12.809 1.542 1.00 86.19 205 LYS A CA 1
ATOM 1676 C C . LYS A 1 205 ? -1.162 11.780 2.526 1.00 86.19 205 LYS A C 1
ATOM 1678 O O . LYS A 1 205 ? -1.200 12.035 3.723 1.00 86.19 205 LYS A O 1
ATOM 1683 N N . TYR A 1 206 ? -0.710 10.628 2.044 1.00 86.62 206 TYR A N 1
ATOM 1684 C CA . TYR A 1 206 ? -0.263 9.531 2.891 1.00 86.62 206 TYR A CA 1
ATOM 1685 C C . TYR A 1 206 ? 1.083 9.027 2.406 1.00 86.62 206 TYR A C 1
ATOM 1687 O O . TYR A 1 206 ? 1.321 8.908 1.207 1.00 86.62 206 TYR A O 1
ATOM 1695 N N . TRP A 1 207 ? 1.954 8.663 3.327 1.00 84.38 207 TRP A N 1
ATOM 1696 C CA . TRP A 1 207 ? 3.134 7.904 2.981 1.00 84.38 207 TRP A CA 1
ATOM 1697 C C . TRP A 1 207 ? 3.437 6.843 4.024 1.00 84.38 207 TRP A C 1
ATOM 1699 O O . TRP A 1 207 ? 3.005 6.940 5.180 1.00 84.38 207 TRP A O 1
ATOM 1709 N N . ALA A 1 208 ? 4.227 5.849 3.632 1.00 80.50 208 ALA A N 1
ATOM 1710 C CA . ALA A 1 208 ? 4.768 4.872 4.564 1.00 80.50 208 ALA A CA 1
ATOM 1711 C C . ALA A 1 208 ? 6.156 4.406 4.128 1.00 80.50 208 ALA A C 1
ATOM 1713 O O . ALA A 1 208 ? 6.354 4.144 2.951 1.00 80.50 208 ALA A O 1
ATOM 1714 N N . ASN A 1 209 ? 7.103 4.278 5.064 1.00 74.62 209 ASN A N 1
ATOM 1715 C CA . ASN A 1 209 ? 8.429 3.690 4.823 1.00 74.62 209 ASN A CA 1
ATOM 1716 C C . ASN A 1 209 ? 9.043 3.137 6.117 1.00 74.62 209 ASN A C 1
ATOM 1718 O O . ASN A 1 209 ? 8.653 3.527 7.217 1.00 74.62 209 ASN A O 1
ATOM 1722 N N . SER A 1 210 ? 10.014 2.233 5.983 1.00 66.19 210 SER A N 1
ATOM 1723 C CA . SER A 1 210 ? 10.789 1.689 7.101 1.00 66.19 210 SER A CA 1
ATOM 1724 C C . SER A 1 210 ? 11.998 2.575 7.447 1.00 66.19 210 SER A C 1
ATOM 1726 O O . SER A 1 210 ? 12.515 3.311 6.599 1.00 66.19 210 SER A O 1
ATOM 1728 N N . GLY A 1 211 ? 12.480 2.476 8.694 1.00 54.25 211 GLY A N 1
ATOM 1729 C CA . GLY A 1 211 ? 13.765 3.051 9.124 1.00 54.25 211 GLY A CA 1
ATOM 1730 C C . GLY A 1 211 ? 13.716 4.385 9.878 1.00 54.25 211 GLY A C 1
ATOM 1731 O O . GLY A 1 211 ? 14.772 4.897 10.240 1.00 54.25 211 GLY A O 1
ATOM 1732 N N . PHE A 1 212 ? 12.536 4.934 10.173 1.00 54.03 212 PHE A N 1
ATOM 1733 C CA . PHE A 1 212 ? 12.437 6.160 10.968 1.00 54.03 212 PHE A CA 1
ATOM 1734 C C . PHE A 1 212 ? 12.869 5.929 12.424 1.00 54.03 212 PHE A C 1
ATOM 1736 O O . PHE A 1 212 ? 12.318 5.062 13.107 1.00 54.03 212 PHE A O 1
ATOM 1743 N N . LYS A 1 213 ? 13.841 6.720 12.891 1.00 46.28 213 LY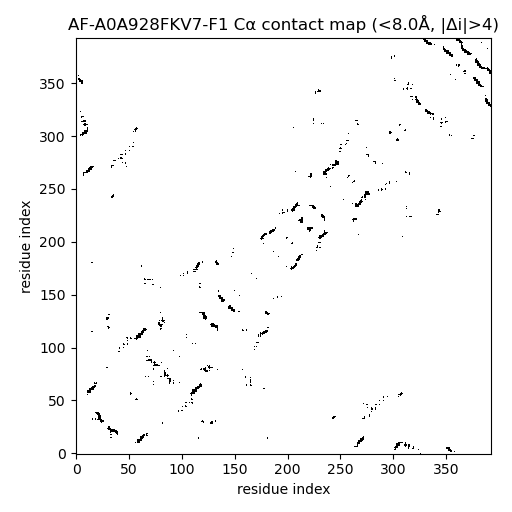S A N 1
ATOM 1744 C CA . LYS A 1 213 ? 14.200 6.850 14.306 1.00 46.28 213 LYS A CA 1
ATOM 1745 C C . LYS A 1 213 ? 13.627 8.168 14.817 1.00 46.28 213 LYS A C 1
ATOM 1747 O O . LYS A 1 213 ? 13.977 9.217 14.288 1.00 46.28 213 LYS A O 1
ATOM 1752 N N . PHE A 1 214 ? 12.778 8.111 15.835 1.00 46.31 214 PHE A N 1
ATOM 1753 C CA . PHE A 1 214 ? 12.361 9.286 16.595 1.00 46.31 214 PHE A CA 1
ATOM 1754 C C . PHE A 1 214 ? 12.816 9.102 18.045 1.00 46.31 214 PHE A C 1
ATOM 1756 O O . PHE A 1 214 ? 12.781 7.986 18.566 1.00 46.31 214 PHE A O 1
ATOM 1763 N N . ASP A 1 215 ? 13.294 10.174 18.677 1.00 37.94 215 ASP A N 1
ATOM 1764 C CA . ASP A 1 215 ? 13.762 10.127 20.062 1.00 37.94 215 ASP A CA 1
ATOM 1765 C C . ASP A 1 215 ? 12.585 9.846 21.011 1.00 37.94 215 ASP A C 1
ATOM 1767 O O . ASP A 1 215 ? 11.704 10.679 21.218 1.00 37.94 215 ASP A O 1
ATOM 1771 N N . GLY A 1 216 ? 12.587 8.650 21.598 1.00 38.91 216 GLY A N 1
ATOM 1772 C CA . GLY A 1 216 ? 11.658 8.199 22.631 1.00 38.91 216 GLY A CA 1
ATOM 1773 C C . GLY A 1 216 ? 12.383 7.303 23.644 1.00 38.91 216 GLY A C 1
ATOM 1774 O O . GLY A 1 216 ? 13.422 6.724 23.310 1.00 38.91 216 GLY A O 1
ATOM 1775 N N . PRO A 1 217 ? 11.874 7.165 24.885 1.00 30.23 217 PRO A N 1
ATOM 1776 C CA . PRO A 1 217 ? 12.593 6.568 26.020 1.00 30.23 217 PRO A CA 1
ATOM 1777 C C . PRO A 1 217 ? 12.966 5.079 25.876 1.00 30.23 217 PRO A C 1
ATOM 1779 O O . PRO A 1 217 ? 13.560 4.518 26.794 1.00 30.23 217 PRO A O 1
ATOM 1782 N N . MET A 1 218 ? 12.677 4.435 24.740 1.00 29.50 218 MET A N 1
ATOM 1783 C CA . MET A 1 218 ? 13.110 3.066 24.437 1.00 29.50 218 MET A CA 1
ATOM 1784 C C . MET A 1 218 ? 13.794 2.885 23.070 1.00 29.50 218 MET A C 1
ATOM 1786 O O . MET A 1 218 ? 13.924 1.749 22.624 1.00 29.50 218 MET A O 1
ATOM 1790 N N . GLY A 1 219 ? 14.251 3.945 22.387 1.00 34.34 219 GLY A N 1
ATOM 1791 C CA . GLY A 1 219 ? 14.906 3.787 21.073 1.00 34.34 219 GLY A CA 1
ATOM 1792 C C . GLY A 1 219 ? 14.051 3.000 20.064 1.00 34.34 219 GLY A C 1
ATOM 1793 O O . GLY A 1 219 ? 14.577 2.281 19.212 1.00 34.34 219 GLY 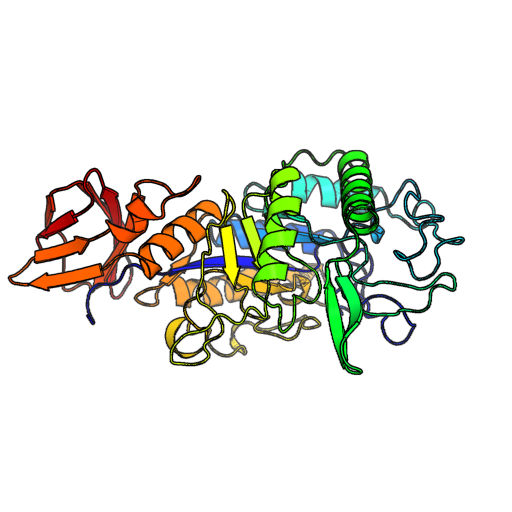A O 1
ATOM 1794 N N . THR A 1 220 ? 12.731 3.082 20.220 1.00 36.38 220 THR A N 1
ATOM 1795 C CA . THR A 1 220 ? 11.736 2.299 19.502 1.00 36.38 220 THR A CA 1
ATOM 1796 C C . THR A 1 220 ? 11.549 2.872 18.104 1.00 36.38 220 THR A C 1
ATOM 1798 O O . THR A 1 220 ? 11.141 4.016 17.922 1.00 36.38 220 THR A O 1
ATOM 1801 N N . TYR A 1 221 ? 11.867 2.060 17.094 1.00 45.81 221 TYR A N 1
ATOM 1802 C CA . TYR A 1 221 ? 11.314 2.244 15.758 1.00 45.81 221 TYR A CA 1
ATOM 1803 C C . TYR A 1 221 ? 9.791 2.168 15.868 1.00 45.81 221 TYR A C 1
ATOM 1805 O O . TYR A 1 221 ? 9.287 1.274 16.542 1.00 45.81 221 TYR A O 1
ATOM 1813 N N . ALA A 1 222 ? 9.100 3.053 15.157 1.00 41.91 222 ALA A N 1
ATOM 1814 C CA . ALA A 1 222 ? 7.657 3.260 15.241 1.00 41.91 222 ALA A CA 1
ATOM 1815 C C . ALA A 1 222 ? 7.222 3.995 16.512 1.00 41.91 222 ALA A C 1
ATOM 1817 O O . ALA A 1 222 ? 6.937 3.432 17.551 1.00 41.91 222 ALA A O 1
ATOM 1818 N N . ASP A 1 223 ? 7.185 5.304 16.365 1.00 41.22 223 ASP A N 1
ATOM 1819 C CA . ASP A 1 223 ? 6.051 6.145 16.695 1.00 41.22 223 ASP A CA 1
ATOM 1820 C C . ASP A 1 223 ? 6.302 7.347 15.812 1.00 41.22 223 ASP A C 1
ATOM 1822 O O . ASP A 1 223 ? 7.337 7.971 15.966 1.00 41.22 223 ASP A O 1
ATOM 1826 N N . VAL A 1 224 ? 5.518 7.557 14.764 1.00 46.94 224 VAL A N 1
ATOM 1827 C CA . VAL A 1 224 ? 4.636 8.718 14.707 1.00 46.94 224 VAL A CA 1
ATOM 1828 C C . VAL A 1 224 ? 3.850 8.613 13.400 1.00 46.94 224 VAL A C 1
ATOM 1830 O O . VAL A 1 224 ? 4.432 8.660 12.317 1.00 46.94 224 VAL A O 1
ATOM 1833 N N . ALA A 1 225 ? 2.523 8.618 13.516 1.00 47.28 225 ALA A N 1
ATOM 1834 C CA . ALA A 1 225 ? 1.666 9.357 12.599 1.00 47.28 225 ALA A CA 1
ATOM 1835 C C . ALA A 1 225 ? 2.022 10.857 12.690 1.00 47.28 225 ALA A C 1
ATOM 1837 O O . ALA A 1 225 ? 1.247 11.634 13.249 1.00 47.28 225 ALA A O 1
ATOM 1838 N N . VAL A 1 226 ? 3.233 11.281 12.268 1.00 52.19 226 VAL A N 1
ATOM 1839 C CA . VAL A 1 226 ? 3.601 12.710 12.311 1.00 52.19 226 VAL A CA 1
ATOM 1840 C C . VAL A 1 226 ? 2.719 13.365 11.268 1.00 52.19 226 VAL A C 1
ATOM 1842 O O . VAL A 1 226 ? 3.086 13.386 10.109 1.00 52.19 226 VAL A O 1
ATOM 1845 N N . MET A 1 227 ? 1.583 13.949 11.619 1.00 53.38 227 MET A N 1
ATOM 1846 C CA . MET A 1 227 ? 0.872 14.754 10.636 1.00 53.38 227 MET A CA 1
ATOM 1847 C C . MET A 1 227 ? 1.511 16.148 10.548 1.00 53.38 227 MET A C 1
ATOM 1849 O O . MET A 1 227 ? 1.027 17.105 11.151 1.00 53.38 227 MET A O 1
ATOM 1853 N N . LYS A 1 228 ? 2.638 16.293 9.839 1.00 49.50 228 LYS A N 1
ATOM 1854 C CA . LYS A 1 228 ? 3.267 17.609 9.611 1.00 49.50 228 LYS A CA 1
ATOM 1855 C C . LYS A 1 228 ? 2.754 18.195 8.298 1.00 49.50 228 LYS A C 1
ATOM 1857 O O . LYS A 1 228 ? 2.910 17.589 7.240 1.00 49.50 228 LYS A O 1
ATOM 1862 N N . LYS A 1 229 ? 2.172 19.399 8.369 1.00 48.88 229 LYS A N 1
ATOM 1863 C CA . LYS A 1 229 ? 1.767 20.239 7.219 1.00 48.88 229 LYS A CA 1
ATOM 1864 C C . LYS A 1 229 ? 0.712 19.630 6.269 1.00 48.88 229 LYS A C 1
ATOM 1866 O O . LYS A 1 229 ? 0.627 20.036 5.121 1.00 48.88 229 LYS A O 1
ATOM 1871 N N . GLY A 1 230 ? -0.133 18.711 6.752 1.00 45.72 230 GLY A N 1
ATOM 1872 C CA . GLY A 1 230 ? -1.301 18.214 6.001 1.00 45.72 230 GLY A CA 1
ATOM 1873 C C . GLY A 1 230 ? -1.128 16.874 5.271 1.00 45.72 230 GLY A C 1
ATOM 1874 O O . GLY A 1 230 ? -1.941 16.556 4.408 1.00 45.72 230 GLY A O 1
ATOM 1875 N N . GLY A 1 231 ? -0.101 16.086 5.610 1.00 46.28 231 GLY A N 1
ATOM 1876 C CA . GLY A 1 231 ? 0.043 14.687 5.176 1.00 46.28 231 GLY A CA 1
ATOM 1877 C C . GLY A 1 231 ? 0.253 13.738 6.359 1.00 46.28 231 GLY A C 1
ATOM 1878 O O . GLY A 1 231 ? 0.599 14.206 7.439 1.00 46.28 231 GLY A O 1
ATOM 1879 N N . SER A 1 232 ? 0.045 12.434 6.155 1.00 55.31 232 SER A N 1
ATOM 1880 C CA . SER A 1 232 ? 0.219 11.356 7.137 1.00 55.31 232 SER A CA 1
ATOM 1881 C C . SER A 1 232 ? 1.438 10.494 6.869 1.00 55.31 232 SER A C 1
ATOM 1883 O O . SER A 1 232 ? 1.726 10.150 5.725 1.00 55.31 232 SER A O 1
ATOM 1885 N N . TYR A 1 233 ? 2.125 10.140 7.952 1.00 59.22 233 TYR A N 1
ATOM 1886 C CA . TYR A 1 233 ? 3.443 9.547 7.938 1.00 59.22 233 TYR A CA 1
ATOM 1887 C C . TYR A 1 233 ? 3.358 8.280 8.752 1.00 59.22 233 TYR A C 1
ATOM 1889 O O . TYR A 1 233 ? 3.079 8.369 9.931 1.00 59.22 233 TYR A O 1
ATOM 1897 N N . ASN A 1 234 ? 3.570 7.111 8.165 1.00 55.28 234 ASN A N 1
ATOM 1898 C CA . ASN A 1 234 ? 3.440 5.871 8.922 1.00 55.28 234 ASN A CA 1
ATOM 1899 C C . ASN A 1 234 ? 4.736 5.070 8.830 1.00 55.28 234 ASN A C 1
ATOM 1901 O O . ASN A 1 234 ? 5.327 4.931 7.754 1.00 55.28 234 ASN A O 1
ATOM 1905 N N . GLY A 1 235 ? 5.203 4.546 9.963 1.00 59.94 235 GLY A N 1
ATOM 1906 C CA . GLY A 1 235 ? 6.317 3.605 9.954 1.00 59.94 235 GLY A CA 1
ATOM 1907 C C . GLY A 1 235 ? 5.868 2.334 9.247 1.00 59.94 235 GLY A C 1
ATOM 1908 O O . GLY A 1 235 ? 4.963 1.670 9.714 1.00 59.94 235 GLY A O 1
ATOM 1909 N N . LYS A 1 236 ? 6.451 1.964 8.114 1.00 68.12 236 LYS A N 1
ATOM 1910 C CA . LYS A 1 236 ? 6.120 0.682 7.484 1.00 68.12 236 LYS A CA 1
ATOM 1911 C C . LYS A 1 236 ? 6.893 -0.418 8.198 1.00 68.12 236 LYS A C 1
ATOM 1913 O O . LYS A 1 236 ? 8.126 -0.353 8.239 1.00 68.12 236 LYS A O 1
ATOM 1918 N N . TYR A 1 237 ? 6.194 -1.402 8.762 1.00 70.69 237 TYR A N 1
ATOM 1919 C CA . TYR A 1 237 ? 6.868 -2.596 9.259 1.00 70.69 237 TYR A CA 1
ATOM 1920 C C . TYR A 1 237 ? 7.506 -3.355 8.084 1.00 70.69 237 TYR A C 1
ATOM 1922 O O . TYR A 1 237 ? 6.958 -3.372 6.981 1.00 70.69 237 TYR A O 1
ATOM 1930 N N . GLY A 1 238 ? 8.703 -3.904 8.313 1.00 59.84 238 GLY A N 1
ATOM 1931 C CA . GLY A 1 238 ? 9.465 -4.639 7.303 1.00 59.84 238 GLY A CA 1
ATOM 1932 C C . GLY A 1 238 ? 8.740 -5.908 6.839 1.00 59.84 238 GLY A C 1
ATOM 1933 O O . GLY A 1 238 ? 7.842 -6.384 7.531 1.00 59.84 238 GLY A O 1
ATOM 1934 N N . PRO A 1 239 ? 9.111 -6.454 5.673 1.00 58.16 239 PRO A N 1
ATOM 1935 C CA . PRO A 1 239 ? 8.421 -7.602 5.107 1.00 58.16 239 PRO A CA 1
ATOM 1936 C C . PRO A 1 239 ? 8.561 -8.812 6.045 1.00 58.16 239 PRO A C 1
ATOM 1938 O O . PRO A 1 239 ? 9.654 -9.116 6.523 1.00 58.16 239 PRO A O 1
ATOM 1941 N N . MET A 1 240 ? 7.431 -9.448 6.376 1.00 65.94 240 MET A N 1
ATOM 1942 C CA . MET A 1 240 ? 7.402 -10.632 7.247 1.00 65.94 240 MET A CA 1
ATOM 1943 C C . MET A 1 240 ? 8.160 -11.826 6.649 1.00 65.94 240 MET A C 1
ATOM 1945 O O . MET A 1 240 ? 8.908 -12.481 7.374 1.00 65.94 240 MET A O 1
ATOM 1949 N N . PRO A 1 241 ? 8.017 -12.108 5.347 1.00 77.19 241 PRO A N 1
ATOM 1950 C CA . PRO A 1 241 ? 8.971 -12.921 4.604 1.00 77.19 241 PRO A CA 1
ATOM 1951 C C . PRO A 1 241 ? 10.023 -12.044 3.892 1.00 77.19 241 PRO A C 1
ATOM 1953 O O . PRO A 1 241 ? 9.820 -10.842 3.729 1.00 77.19 241 PRO A O 1
ATOM 1956 N N . PRO A 1 242 ? 11.152 -12.614 3.440 1.00 83.31 242 PRO A N 1
ATOM 1957 C CA . PRO A 1 242 ? 12.111 -11.898 2.597 1.00 83.31 242 PRO A CA 1
ATOM 1958 C C . PRO A 1 242 ? 11.447 -11.331 1.327 1.00 83.31 242 PRO A C 1
ATOM 1960 O O . PRO A 1 242 ? 10.421 -11.837 0.865 1.00 83.31 242 PRO A O 1
ATOM 1963 N N . TRP A 1 243 ? 12.023 -10.268 0.761 1.00 84.75 243 TRP A N 1
ATOM 1964 C CA . TRP A 1 243 ? 11.436 -9.551 -0.381 1.00 84.75 243 TRP A CA 1
ATOM 1965 C C . TRP A 1 243 ? 11.340 -10.431 -1.638 1.00 84.75 243 TRP A C 1
ATOM 1967 O O . TRP A 1 243 ? 10.374 -10.344 -2.388 1.00 84.75 243 TRP A O 1
ATOM 1977 N N . GLU A 1 244 ? 12.287 -11.351 -1.805 1.00 88.06 244 GLU A N 1
ATOM 1978 C CA . GLU A 1 244 ? 12.328 -12.355 -2.867 1.00 88.06 244 GLU A CA 1
ATOM 1979 C C . GLU A 1 244 ? 11.485 -13.607 -2.575 1.00 88.06 244 GLU A C 1
ATOM 1981 O O . GLU A 1 244 ? 11.510 -14.558 -3.354 1.00 88.06 244 GLU A O 1
ATOM 1986 N N . GLY A 1 245 ? 10.781 -13.659 -1.440 1.00 91.50 245 GLY A N 1
ATOM 1987 C CA . GLY A 1 245 ? 9.981 -14.816 -1.051 1.00 91.50 245 GLY A CA 1
ATOM 1988 C C . GLY A 1 245 ? 8.758 -14.989 -1.951 1.00 91.50 245 GLY A C 1
ATOM 1989 O O . GLY A 1 245 ? 7.933 -14.086 -2.035 1.00 91.50 245 GLY A O 1
ATOM 1990 N N . TYR A 1 246 ? 8.623 -16.161 -2.568 1.00 94.19 246 TYR A N 1
ATOM 1991 C CA . TYR A 1 246 ? 7.455 -16.633 -3.325 1.00 94.19 246 TYR A CA 1
ATOM 1992 C C . TYR A 1 246 ? 7.193 -18.105 -2.971 1.00 94.19 246 TYR A C 1
ATOM 1994 O O . TYR A 1 246 ? 7.995 -18.722 -2.267 1.00 94.19 246 TYR A O 1
ATOM 2002 N N . ASP A 1 247 ? 6.073 -18.673 -3.431 1.00 94.69 247 ASP A N 1
ATOM 2003 C CA . ASP A 1 247 ? 5.612 -20.020 -3.043 1.00 94.69 247 ASP A CA 1
ATOM 2004 C C . ASP A 1 247 ? 5.477 -20.205 -1.519 1.00 94.69 247 ASP A C 1
ATOM 2006 O O . ASP A 1 247 ? 5.530 -21.326 -1.009 1.00 94.69 247 ASP A O 1
ATOM 2010 N N . LEU A 1 248 ? 5.289 -19.103 -0.792 1.00 93.44 248 LEU A N 1
ATOM 2011 C CA . LEU A 1 248 ? 5.207 -19.104 0.659 1.00 93.44 248 LEU A CA 1
ATOM 2012 C C . LEU A 1 248 ? 3.921 -19.780 1.131 1.00 93.44 248 LEU A C 1
ATOM 2014 O O . LEU A 1 248 ? 2.855 -19.577 0.555 1.00 93.44 248 LEU A O 1
ATOM 2018 N N . ASP A 1 249 ? 4.041 -20.540 2.214 1.00 91.38 249 ASP A N 1
ATOM 2019 C CA . ASP A 1 249 ? 2.919 -21.132 2.931 1.00 91.38 249 ASP A CA 1
ATOM 2020 C C . ASP A 1 249 ? 2.636 -20.302 4.198 1.00 91.38 249 ASP A C 1
ATOM 2022 O O . ASP A 1 249 ? 3.478 -20.290 5.106 1.00 91.38 249 ASP A O 1
ATOM 2026 N N . PRO A 1 250 ? 1.492 -19.594 4.277 1.00 88.69 250 PRO A N 1
ATOM 2027 C CA . PRO A 1 250 ? 1.137 -18.761 5.425 1.00 88.69 250 PRO A CA 1
ATOM 2028 C C . PRO A 1 250 ? 1.095 -19.521 6.750 1.00 88.69 250 PRO A C 1
ATOM 2030 O O . PRO A 1 250 ? 1.375 -18.935 7.794 1.00 88.69 250 PRO A O 1
ATOM 2033 N N . ASP A 1 251 ? 0.789 -20.820 6.731 1.00 85.38 251 ASP A N 1
ATOM 2034 C CA . ASP A 1 251 ? 0.726 -21.629 7.950 1.00 85.38 251 ASP A CA 1
ATOM 2035 C C . ASP A 1 251 ? 2.108 -21.970 8.516 1.00 85.38 251 ASP A C 1
ATOM 2037 O O . ASP A 1 251 ? 2.228 -22.301 9.698 1.00 85.38 251 ASP A O 1
ATOM 2041 N N . LEU A 1 252 ? 3.159 -21.843 7.701 1.00 85.25 252 LEU A N 1
ATOM 2042 C CA . LEU A 1 252 ? 4.548 -22.021 8.125 1.00 85.25 252 LEU A CA 1
ATOM 2043 C C . LEU A 1 252 ? 5.210 -20.708 8.557 1.00 85.25 252 LEU A C 1
ATOM 2045 O O . LEU A 1 252 ? 6.327 -20.729 9.083 1.00 85.25 252 LEU A O 1
ATOM 2049 N N . LEU A 1 253 ? 4.550 -19.567 8.342 1.00 83.12 253 LEU A N 1
ATOM 2050 C CA . LEU A 1 253 ? 5.049 -18.278 8.800 1.00 83.12 253 LEU A CA 1
ATOM 2051 C C . LEU A 1 253 ? 4.854 -18.140 10.311 1.00 83.12 253 LEU A C 1
ATOM 2053 O O . LEU A 1 253 ? 3.883 -18.622 10.898 1.00 83.12 253 LEU A O 1
ATOM 2057 N N . MET A 1 254 ? 5.796 -17.453 10.959 1.00 75.06 254 MET A N 1
ATOM 2058 C CA . MET A 1 254 ? 5.632 -17.088 12.363 1.00 75.06 254 MET A CA 1
ATOM 2059 C C . MET A 1 254 ? 4.343 -16.279 12.528 1.00 75.06 254 MET A C 1
ATOM 2061 O O . MET A 1 254 ? 4.125 -15.380 11.721 1.00 75.06 254 MET A O 1
ATOM 2065 N N . PRO A 1 255 ? 3.527 -16.527 13.570 1.00 68.44 255 PRO A N 1
ATOM 2066 C CA . PRO A 1 255 ? 2.334 -15.729 13.805 1.00 68.44 255 PRO A CA 1
ATOM 2067 C C . PRO A 1 255 ? 2.688 -14.244 13.855 1.00 68.44 255 PRO A C 1
ATOM 2069 O O . PRO A 1 255 ? 3.551 -13.827 14.633 1.00 68.44 255 PRO A O 1
ATOM 2072 N N . PHE A 1 256 ? 2.012 -13.441 13.039 1.00 65.12 256 PHE A N 1
ATOM 2073 C CA . PHE A 1 256 ? 2.059 -11.995 13.186 1.00 65.12 256 PHE A CA 1
ATOM 2074 C C . PHE A 1 256 ? 1.408 -11.660 14.533 1.00 65.12 256 PHE A C 1
ATOM 2076 O O . PHE A 1 256 ? 0.239 -11.948 14.726 1.00 65.12 256 PHE A O 1
ATOM 2083 N N . VAL A 1 257 ? 2.167 -11.116 15.488 1.00 61.84 257 VAL A N 1
ATOM 2084 C CA . VAL A 1 257 ? 1.650 -10.646 16.787 1.00 61.84 257 VAL A CA 1
ATOM 2085 C C . VAL A 1 257 ? 1.965 -9.163 16.941 1.00 61.84 257 VAL A C 1
ATOM 2087 O O . VAL A 1 257 ? 3.074 -8.798 17.340 1.00 61.84 257 VAL A O 1
ATOM 2090 N N . HIS A 1 258 ? 0.995 -8.300 16.621 1.00 61.81 258 HIS A N 1
ATOM 2091 C CA . HIS A 1 258 ? 1.206 -6.855 16.471 1.00 61.81 258 HIS A CA 1
ATOM 2092 C C . HIS A 1 258 ? 1.973 -6.187 17.645 1.00 61.81 258 HIS A C 1
ATOM 2094 O O . HIS A 1 258 ? 2.883 -5.375 17.441 1.00 61.81 258 HIS A O 1
ATOM 2100 N N . LYS A 1 259 ? 1.587 -6.485 18.890 1.00 53.31 259 LYS A N 1
ATOM 2101 C CA . LYS A 1 259 ? 1.917 -5.636 20.045 1.00 53.31 259 LYS A CA 1
ATOM 2102 C C . LYS A 1 259 ? 3.301 -5.878 20.655 1.00 53.31 259 LYS A C 1
ATOM 2104 O O . LYS A 1 259 ? 3.917 -4.924 21.120 1.00 53.31 259 LYS A O 1
ATOM 2109 N N . ASP A 1 260 ? 3.786 -7.114 20.641 1.00 47.47 260 ASP A N 1
ATOM 2110 C CA . ASP A 1 260 ? 5.014 -7.477 21.359 1.00 47.47 260 ASP A CA 1
ATOM 2111 C C . ASP A 1 260 ? 6.271 -7.371 20.475 1.00 47.47 260 ASP A C 1
ATOM 2113 O O . ASP A 1 260 ? 7.381 -7.290 20.995 1.00 47.47 260 ASP A O 1
ATOM 2117 N N . ASN A 1 261 ? 6.101 -7.285 19.148 1.00 46.41 261 ASN A N 1
ATOM 2118 C CA . ASN A 1 261 ? 7.207 -7.333 18.186 1.00 46.41 261 ASN A CA 1
ATOM 2119 C C . ASN A 1 261 ? 7.370 -6.074 17.303 1.00 46.41 261 ASN A C 1
ATOM 2121 O O . ASN A 1 261 ? 8.426 -5.920 16.690 1.00 46.41 261 ASN A O 1
ATOM 2125 N N . TYR A 1 262 ? 6.366 -5.184 17.191 1.00 53.00 262 TYR A N 1
ATOM 2126 C CA . TYR A 1 262 ? 6.284 -4.271 16.027 1.00 53.00 262 TYR A CA 1
ATOM 2127 C C . TYR A 1 262 ? 6.002 -2.789 16.327 1.00 53.00 262 TYR A C 1
ATOM 2129 O O . TYR A 1 262 ? 5.575 -2.053 15.437 1.00 53.00 262 TYR A O 1
ATOM 2137 N N . GLY A 1 263 ? 6.233 -2.337 17.565 1.00 53.94 263 GLY A N 1
ATOM 2138 C CA . GLY A 1 263 ? 6.262 -0.904 17.905 1.00 53.94 263 GLY A CA 1
ATOM 2139 C C . GLY A 1 263 ? 4.961 -0.134 17.637 1.00 53.94 263 GLY A C 1
ATOM 2140 O O . GLY A 1 263 ? 4.987 1.076 17.500 1.00 53.94 263 GLY A O 1
ATOM 2141 N N . GLY A 1 264 ? 3.816 -0.816 17.512 1.00 62.62 264 GLY A N 1
ATOM 2142 C CA . GLY A 1 264 ? 2.515 -0.152 17.383 1.00 62.62 264 GLY A CA 1
ATOM 2143 C C . GLY A 1 264 ? 2.221 0.516 16.033 1.00 62.62 264 GLY A C 1
ATOM 2144 O O . GLY A 1 264 ? 1.315 1.340 15.984 1.00 62.62 264 GLY A O 1
ATOM 2145 N N . THR A 1 265 ? 2.923 0.178 14.942 1.00 74.56 265 THR A N 1
ATOM 2146 C CA . THR A 1 265 ? 2.582 0.716 13.609 1.00 74.56 265 THR A CA 1
ATOM 2147 C C . THR A 1 265 ? 1.347 0.087 12.950 1.00 74.56 265 THR A C 1
ATOM 2149 O O . THR A 1 265 ? 1.159 -1.122 12.975 1.00 74.56 265 THR A O 1
ATOM 2152 N N . ASN A 1 266 ? 0.567 0.906 12.246 1.00 82.38 266 ASN A N 1
ATOM 2153 C CA . ASN A 1 266 ? -0.589 0.516 11.448 1.00 82.38 266 ASN A CA 1
ATOM 2154 C C . ASN A 1 266 ? -0.275 -0.000 10.032 1.00 82.38 266 ASN A C 1
ATOM 2156 O O . ASN A 1 266 ? -1.178 -0.525 9.385 1.00 82.38 266 ASN A O 1
ATOM 2160 N N . MET A 1 267 ? 0.948 0.152 9.516 1.00 85.56 267 MET A N 1
ATOM 2161 C CA . MET A 1 267 ? 1.290 -0.249 8.140 1.00 85.56 267 MET A CA 1
ATOM 2162 C C . MET A 1 267 ? 2.082 -1.557 8.111 1.00 85.56 267 MET A C 1
ATOM 2164 O O . MET A 1 267 ? 3.226 -1.612 8.573 1.00 85.56 267 MET A O 1
ATOM 2168 N N . VAL A 1 268 ? 1.508 -2.581 7.482 1.00 85.88 268 VAL A N 1
ATOM 2169 C CA . VAL A 1 268 ? 2.138 -3.892 7.285 1.00 85.88 268 VAL A CA 1
ATOM 2170 C C . VAL A 1 268 ? 2.723 -3.951 5.877 1.00 85.88 268 VAL A C 1
ATOM 2172 O O . VAL A 1 268 ? 1.985 -4.028 4.894 1.00 85.88 268 VAL A O 1
ATOM 2175 N N . GLY A 1 269 ? 4.051 -3.864 5.779 1.00 85.31 269 GLY A N 1
ATOM 2176 C CA . GLY A 1 269 ? 4.770 -3.996 4.517 1.00 85.31 269 GLY A CA 1
ATOM 2177 C C . GLY A 1 269 ? 4.994 -5.457 4.144 1.00 85.31 269 GLY A C 1
ATOM 2178 O O . GLY A 1 269 ? 5.368 -6.269 4.985 1.00 85.31 269 GLY A O 1
ATOM 2179 N N . MET A 1 270 ? 4.786 -5.776 2.875 1.00 88.31 270 MET A N 1
ATOM 2180 C CA . MET A 1 270 ? 5.121 -7.033 2.209 1.00 88.31 270 MET A CA 1
ATOM 2181 C C . MET A 1 270 ? 5.579 -6.707 0.786 1.00 88.31 270 MET A C 1
ATOM 2183 O O . MET A 1 270 ? 5.381 -5.589 0.318 1.00 88.31 270 MET A O 1
ATOM 2187 N N . HIS A 1 271 ? 6.162 -7.671 0.087 1.00 91.25 271 HIS A N 1
ATOM 2188 C CA . HIS A 1 271 ? 6.381 -7.572 -1.356 1.00 91.25 271 HIS A CA 1
ATOM 2189 C C . HIS A 1 271 ? 5.293 -8.379 -2.049 1.00 91.25 271 HIS A C 1
ATOM 2191 O O . HIS A 1 271 ? 4.879 -9.424 -1.543 1.00 91.25 271 HIS A O 1
ATOM 2197 N N . TRP A 1 272 ? 4.790 -7.910 -3.188 1.00 93.38 272 TRP A N 1
ATOM 2198 C CA . TRP A 1 272 ? 3.683 -8.597 -3.863 1.00 93.38 272 TRP A CA 1
ATOM 2199 C C . TRP A 1 272 ? 3.992 -10.063 -4.201 1.00 93.38 272 TRP A C 1
ATOM 2201 O O . TRP A 1 272 ? 3.102 -10.899 -4.082 1.00 93.38 272 TRP A O 1
ATOM 2211 N N . THR A 1 273 ? 5.256 -10.403 -4.484 1.00 94.06 273 THR A N 1
ATOM 2212 C CA . THR A 1 273 ? 5.746 -11.777 -4.704 1.00 94.06 273 THR A CA 1
ATOM 2213 C C . THR A 1 273 ? 5.499 -12.720 -3.548 1.00 94.06 273 THR A C 1
ATOM 2215 O O . THR A 1 273 ? 5.361 -13.919 -3.778 1.00 94.06 273 THR A O 1
ATOM 2218 N N . ASN A 1 274 ? 5.356 -12.198 -2.332 1.00 93.69 274 ASN A N 1
ATOM 2219 C CA . ASN A 1 274 ? 5.037 -13.007 -1.166 1.00 93.69 274 ASN A CA 1
ATOM 2220 C C . ASN A 1 274 ? 3.679 -13.707 -1.305 1.00 93.69 274 ASN A C 1
ATOM 2222 O O . ASN A 1 274 ? 3.503 -14.78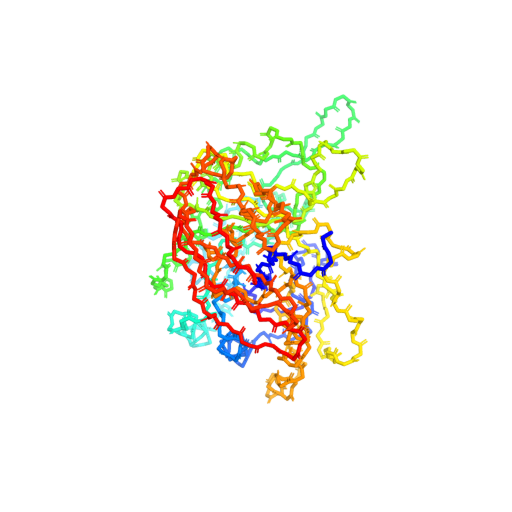1 -0.740 1.00 93.69 274 ASN A O 1
ATOM 2226 N N . LEU A 1 275 ? 2.749 -13.144 -2.082 1.00 94.69 275 LEU A N 1
ATOM 2227 C CA . LEU A 1 275 ? 1.459 -13.767 -2.391 1.00 94.69 275 LEU A CA 1
ATOM 2228 C C . LEU A 1 275 ? 1.510 -14.710 -3.601 1.00 94.69 275 LEU A C 1
ATOM 2230 O O . LEU A 1 275 ? 0.530 -15.402 -3.866 1.00 94.69 275 LEU A O 1
ATOM 2234 N N . LEU A 1 276 ? 2.608 -14.713 -4.359 1.00 96.25 276 LEU A N 1
ATOM 2235 C CA . LEU A 1 276 ? 2.674 -15.332 -5.679 1.00 96.25 276 LEU A CA 1
ATOM 2236 C C . LEU A 1 276 ? 3.321 -16.711 -5.636 1.00 96.25 276 LEU A C 1
ATOM 2238 O O . LEU A 1 276 ? 4.135 -17.041 -4.766 1.00 96.25 276 LEU A O 1
ATOM 2242 N N . ARG A 1 277 ? 2.991 -17.513 -6.644 1.00 96.06 277 ARG A N 1
ATOM 2243 C CA . ARG A 1 277 ? 3.546 -18.844 -6.867 1.00 96.06 277 ARG A CA 1
ATOM 2244 C C . ARG A 1 277 ? 4.457 -18.854 -8.083 1.00 96.06 277 ARG A C 1
ATOM 2246 O O . ARG A 1 277 ? 4.307 -18.060 -9.017 1.00 96.06 277 ARG A O 1
ATOM 2253 N N . LEU A 1 278 ? 5.372 -19.820 -8.145 1.00 96.69 278 LEU A N 1
ATOM 2254 C CA . LEU A 1 278 ? 6.190 -20.003 -9.346 1.00 96.69 278 LEU A CA 1
ATOM 2255 C C . LEU A 1 278 ? 5.323 -20.317 -10.576 1.00 96.69 278 LEU A C 1
ATOM 2257 O O . LEU A 1 278 ? 5.623 -19.852 -11.674 1.00 96.69 278 LEU A O 1
ATOM 2261 N N . ASN A 1 279 ? 4.234 -21.068 -10.390 1.00 97.38 279 ASN A N 1
ATOM 2262 C CA . ASN A 1 279 ? 3.209 -21.256 -11.412 1.00 97.38 279 ASN A CA 1
ATOM 2263 C C . ASN A 1 279 ? 2.043 -20.278 -11.166 1.00 97.38 279 ASN A C 1
ATOM 2265 O O . ASN A 1 279 ? 1.252 -20.552 -10.264 1.00 97.38 279 ASN A O 1
ATOM 2269 N N . PRO A 1 280 ? 1.875 -19.218 -11.979 1.00 96.75 280 PRO A N 1
ATOM 2270 C CA . PRO A 1 280 ? 0.861 -18.182 -11.744 1.00 96.75 280 PRO A CA 1
ATOM 2271 C C . PRO A 1 280 ? -0.578 -18.722 -11.741 1.00 96.75 280 PRO A C 1
ATOM 2273 O O . PRO A 1 280 ? -1.444 -18.246 -11.015 1.00 96.75 280 PRO A O 1
ATOM 2276 N N . LYS A 1 281 ? -0.843 -19.829 -12.449 1.00 97.06 281 LYS A N 1
ATOM 2277 C CA . LYS A 1 281 ? -2.161 -20.496 -12.424 1.00 97.06 281 LYS A CA 1
ATOM 2278 C C . LYS A 1 281 ? -2.561 -21.025 -11.043 1.00 97.06 281 LYS A C 1
ATOM 2280 O O . LYS A 1 281 ? -3.694 -21.463 -10.871 1.00 97.06 281 LYS A O 1
ATOM 2285 N N . ARG A 1 282 ? -1.621 -21.046 -10.097 1.00 97.06 282 ARG A N 1
ATOM 2286 C CA . ARG A 1 282 ? -1.783 -21.527 -8.726 1.00 97.06 282 ARG A CA 1
ATOM 2287 C C . ARG A 1 282 ? -1.754 -20.402 -7.694 1.00 97.06 282 ARG A C 1
ATOM 2289 O O . ARG A 1 282 ? -1.801 -20.711 -6.508 1.00 97.06 282 ARG A O 1
ATOM 2296 N N . ASP A 1 283 ? -1.673 -19.131 -8.100 1.00 95.62 283 ASP A N 1
ATOM 2297 C CA . ASP A 1 283 ? -1.608 -17.996 -7.161 1.00 95.62 283 ASP A CA 1
ATOM 2298 C C . ASP A 1 283 ? -2.776 -18.008 -6.164 1.00 95.62 283 ASP A C 1
ATOM 2300 O O . ASP A 1 283 ? -2.603 -17.743 -4.977 1.00 95.62 283 ASP A O 1
ATOM 2304 N N . PHE A 1 284 ? -3.949 -18.447 -6.619 1.00 97.00 284 PHE A N 1
ATOM 2305 C CA . PHE A 1 284 ? -5.153 -18.543 -5.797 1.00 97.00 284 PHE A CA 1
ATOM 2306 C C . PHE A 1 284 ? -5.209 -19.771 -4.879 1.00 97.00 284 PHE A C 1
ATOM 2308 O O . PHE A 1 284 ? -6.059 -19.797 -3.989 1.00 97.00 284 PHE A O 1
ATOM 2315 N N . ASP A 1 285 ? -4.325 -20.766 -5.044 1.00 96.19 285 ASP A N 1
ATOM 2316 C CA . ASP A 1 285 ? -4.354 -22.014 -4.260 1.00 96.19 285 ASP A CA 1
ATOM 2317 C C . ASP A 1 285 ? -4.272 -21.738 -2.750 1.00 96.19 285 ASP A C 1
ATOM 2319 O O . ASP A 1 285 ? -4.912 -22.437 -1.972 1.00 96.19 285 ASP A O 1
ATOM 2323 N N . LEU A 1 286 ? -3.490 -20.726 -2.346 1.00 92.31 286 LEU A N 1
ATOM 2324 C CA . LEU A 1 286 ? -3.275 -20.353 -0.939 1.00 92.31 286 LEU A CA 1
ATOM 2325 C C . LEU A 1 286 ? -3.968 -19.047 -0.549 1.00 92.31 286 LEU A C 1
ATOM 2327 O O . LEU A 1 286 ? -3.711 -18.516 0.532 1.00 92.31 286 LEU A O 1
ATOM 2331 N N . LEU A 1 287 ? -4.842 -18.501 -1.402 1.00 95.94 287 LEU A N 1
ATOM 2332 C CA . LEU A 1 287 ? -5.594 -17.303 -1.039 1.00 95.94 287 LEU A CA 1
ATOM 2333 C C . LEU A 1 287 ? -6.375 -17.513 0.275 1.00 95.94 287 LEU A C 1
ATOM 2335 O O . LEU A 1 287 ? -6.234 -16.673 1.161 1.00 95.94 287 LEU A O 1
ATOM 2339 N N . PRO A 1 288 ? -7.124 -18.616 0.486 1.00 95.94 288 PRO A N 1
ATOM 2340 C CA . PRO A 1 288 ? -7.809 -18.846 1.760 1.00 95.94 288 PRO A CA 1
ATOM 2341 C C . PRO A 1 288 ? -6.865 -18.868 2.968 1.00 95.94 288 PRO A C 1
ATOM 2343 O O . PRO A 1 288 ? -7.199 -18.304 4.009 1.00 95.94 288 PRO A O 1
ATOM 2346 N N . ASP A 1 289 ? -5.677 -19.456 2.827 1.00 94.00 289 ASP A N 1
ATOM 2347 C CA . ASP A 1 289 ? -4.703 -19.580 3.916 1.00 94.00 289 ASP A CA 1
ATOM 2348 C C . ASP A 1 289 ? -4.089 -18.226 4.272 1.00 94.00 289 ASP A C 1
ATOM 2350 O O . ASP A 1 289 ? -3.984 -17.880 5.450 1.00 94.00 289 ASP A O 1
ATOM 2354 N N . TRP A 1 290 ? -3.797 -17.397 3.267 1.00 94.00 290 TRP A N 1
ATOM 2355 C CA . TRP A 1 290 ? -3.387 -16.007 3.464 1.00 94.00 290 TRP A CA 1
ATOM 2356 C C . TRP A 1 290 ? -4.464 -15.189 4.184 1.00 94.00 290 TRP A C 1
ATOM 2358 O O . TRP A 1 290 ? -4.169 -14.448 5.124 1.00 94.00 290 TRP A O 1
ATOM 2368 N N . ILE A 1 291 ? -5.726 -15.344 3.785 1.00 94.94 291 ILE A N 1
ATOM 2369 C CA . ILE A 1 291 ? -6.852 -14.652 4.421 1.00 94.94 291 ILE A CA 1
ATOM 2370 C C . ILE A 1 291 ? -7.034 -15.123 5.866 1.00 94.94 291 ILE A C 1
ATOM 2372 O O . ILE A 1 291 ? -7.206 -14.298 6.763 1.00 94.94 291 ILE A O 1
ATOM 2376 N N . ASN A 1 292 ? -6.926 -16.426 6.126 1.00 92.69 292 ASN A N 1
ATOM 2377 C CA . ASN A 1 292 ? -6.963 -16.983 7.477 1.00 92.69 292 ASN A CA 1
ATOM 2378 C C . ASN A 1 292 ? -5.792 -16.488 8.329 1.00 92.69 292 ASN A C 1
ATOM 2380 O O . ASN A 1 292 ? -5.971 -16.190 9.509 1.00 92.69 292 ASN A O 1
ATOM 2384 N N . TYR A 1 293 ? -4.598 -16.385 7.747 1.00 90.00 293 TYR A N 1
ATOM 2385 C CA . TYR A 1 293 ? -3.411 -15.868 8.414 1.00 90.00 293 TYR A CA 1
ATOM 2386 C C . TYR A 1 293 ? -3.624 -14.434 8.920 1.00 90.00 293 TYR A C 1
ATOM 2388 O O . TYR A 1 293 ? -3.409 -14.174 10.102 1.00 90.00 293 TYR A O 1
ATOM 2396 N N . PHE A 1 294 ? -4.154 -13.528 8.093 1.00 89.81 294 PHE A N 1
ATOM 2397 C CA . PHE A 1 294 ? -4.430 -12.150 8.524 1.00 89.81 294 PHE A CA 1
ATOM 2398 C C . PHE A 1 294 ? -5.705 -11.999 9.363 1.00 89.81 294 PHE A C 1
ATOM 2400 O O . PHE A 1 294 ? -5.759 -11.143 10.245 1.00 89.81 294 PHE A O 1
ATOM 2407 N N . ASN A 1 295 ? -6.722 -12.843 9.167 1.00 90.19 295 ASN A N 1
ATOM 2408 C CA . ASN A 1 295 ? -7.924 -12.826 10.007 1.00 90.19 295 ASN A CA 1
ATOM 2409 C C . ASN A 1 295 ? -7.643 -13.252 11.455 1.00 90.19 295 ASN A C 1
ATOM 2411 O O . ASN A 1 295 ? -8.373 -12.834 12.350 1.00 90.19 295 ASN A O 1
ATOM 2415 N N . ARG A 1 296 ? -6.567 -14.007 11.725 1.00 88.62 296 ARG A N 1
ATOM 2416 C CA . ARG A 1 296 ? -6.117 -14.245 13.110 1.00 88.62 296 ARG A CA 1
ATOM 2417 C C . ARG A 1 296 ? -5.855 -12.929 13.848 1.00 88.62 296 ARG A C 1
ATOM 2419 O O . ARG A 1 296 ? -6.218 -12.814 15.011 1.00 88.62 296 ARG A O 1
ATOM 2426 N N . GLU A 1 297 ? -5.345 -11.914 13.152 1.00 85.44 297 GLU A N 1
ATOM 2427 C CA . GLU A 1 297 ? -5.120 -10.588 13.733 1.00 85.44 297 GLU A CA 1
ATOM 2428 C C . GLU A 1 297 ? -6.374 -9.746 13.862 1.00 85.44 297 GLU A C 1
ATOM 2430 O O . GLU A 1 297 ? -6.461 -8.918 14.766 1.00 85.44 297 GLU A O 1
ATOM 2435 N N . ARG A 1 298 ? -7.379 -9.971 13.015 1.00 89.19 298 ARG A N 1
ATOM 2436 C CA . ARG A 1 298 ? -8.714 -9.406 13.245 1.00 89.19 298 ARG A CA 1
ATOM 2437 C C . ARG A 1 298 ? -9.297 -9.896 14.578 1.00 89.19 298 ARG A C 1
ATOM 2439 O O . ARG A 1 298 ? -9.987 -9.135 15.243 1.00 89.19 298 ARG A O 1
ATOM 2446 N N . GLU A 1 299 ? -8.959 -11.117 14.997 1.00 91.19 299 GLU A N 1
ATOM 2447 C CA . GLU A 1 299 ? -9.389 -11.720 16.267 1.00 91.19 299 GLU A CA 1
ATOM 2448 C C . GLU A 1 299 ? -8.448 -11.442 17.457 1.00 91.19 299 GLU A C 1
ATOM 2450 O O . GLU A 1 299 ? -8.678 -11.944 18.563 1.00 91.19 299 GLU A O 1
ATOM 2455 N N . THR A 1 300 ? -7.406 -10.626 17.277 1.00 89.75 300 THR A N 1
ATOM 2456 C CA . THR A 1 300 ? -6.487 -10.240 18.356 1.00 89.75 300 THR A CA 1
ATOM 2457 C C . THR A 1 300 ? -6.997 -8.979 19.072 1.00 89.75 300 THR A C 1
ATOM 2459 O O . THR A 1 300 ? -7.311 -7.952 18.475 1.00 89.75 300 THR A O 1
ATOM 2462 N N . PHE A 1 301 ? -7.092 -9.017 20.408 1.00 91.38 301 PHE A N 1
ATOM 2463 C CA . PHE A 1 301 ? -7.621 -7.877 21.167 1.00 91.38 301 PHE A CA 1
ATOM 2464 C C . PHE A 1 301 ? -6.694 -6.652 21.103 1.00 91.38 301 PHE A C 1
ATOM 2466 O O . PHE A 1 301 ? -5.627 -6.614 21.737 1.00 91.38 301 PHE A O 1
ATOM 2473 N N . GLY A 1 302 ? -7.159 -5.595 20.437 1.00 89.38 302 GLY A N 1
ATOM 2474 C CA . GLY A 1 302 ? -6.404 -4.359 20.212 1.00 89.38 302 GLY A CA 1
ATOM 2475 C C . GLY A 1 302 ? -5.878 -4.200 18.787 1.00 89.38 302 GLY A C 1
ATOM 2476 O O . GLY A 1 302 ? -5.081 -3.295 18.550 1.00 89.38 302 GLY A O 1
ATOM 2477 N N . THR A 1 303 ? -6.328 -5.034 17.858 1.00 90.12 303 THR A N 1
ATOM 2478 C CA . THR A 1 303 ? -6.036 -4.927 16.429 1.00 90.12 303 THR A CA 1
ATOM 2479 C C . THR A 1 303 ? -7.323 -5.034 15.623 1.00 90.12 303 THR A C 1
ATOM 2481 O O . THR A 1 303 ? -8.329 -5.562 16.089 1.00 90.12 303 THR A O 1
ATOM 2484 N N . MET A 1 304 ? -7.305 -4.477 14.417 1.00 93.19 304 MET A N 1
ATOM 2485 C CA . MET A 1 304 ? -8.361 -4.629 13.422 1.00 93.19 304 MET A CA 1
ATOM 2486 C C . MET A 1 304 ? -7.774 -4.480 12.017 1.00 93.19 304 MET A C 1
ATOM 2488 O O . MET A 1 304 ? -6.699 -3.907 11.851 1.00 93.19 304 MET A O 1
ATOM 2492 N N . ILE A 1 305 ? -8.482 -4.950 10.992 1.00 94.00 305 ILE A N 1
ATOM 2493 C CA . ILE A 1 305 ? -8.096 -4.722 9.592 1.00 94.00 305 ILE A CA 1
ATOM 2494 C C . ILE A 1 305 ? -8.700 -3.398 9.117 1.00 94.00 305 ILE A C 1
ATOM 2496 O O . ILE A 1 305 ? -9.902 -3.170 9.268 1.00 94.00 305 ILE A O 1
ATOM 2500 N N . ALA A 1 306 ? -7.873 -2.513 8.559 1.00 94.94 306 ALA A N 1
ATOM 2501 C CA . ALA A 1 306 ? -8.332 -1.233 8.032 1.00 94.94 306 ALA A CA 1
ATOM 2502 C C . ALA A 1 306 ? -9.162 -1.416 6.754 1.00 94.94 306 ALA A C 1
ATOM 2504 O O . ALA A 1 306 ? -8.913 -2.325 5.967 1.00 94.94 306 ALA A O 1
ATOM 2505 N N . LYS A 1 307 ? -10.116 -0.519 6.500 1.00 95.62 307 LYS A N 1
ATOM 2506 C CA . LYS A 1 307 ? -10.838 -0.495 5.214 1.00 95.62 307 LYS A CA 1
ATOM 2507 C C . LYS A 1 307 ? -9.998 0.125 4.101 1.00 95.62 307 LYS A C 1
ATOM 2509 O O . LYS A 1 307 ? -10.038 -0.324 2.963 1.00 95.62 307 LYS A O 1
ATOM 2514 N N . ASP A 1 308 ? -9.250 1.164 4.442 1.00 95.44 308 ASP A N 1
ATOM 2515 C CA . ASP A 1 308 ? -8.323 1.876 3.576 1.00 95.44 308 ASP A CA 1
ATOM 2516 C C . ASP A 1 308 ? -7.283 2.615 4.436 1.00 95.44 308 ASP A C 1
ATOM 2518 O O . ASP A 1 308 ? -7.323 2.590 5.673 1.00 95.44 308 ASP A O 1
ATOM 2522 N N . VAL A 1 309 ? -6.354 3.314 3.785 1.00 91.62 309 VAL A N 1
ATOM 2523 C CA . VAL A 1 309 ? -5.300 4.031 4.506 1.00 91.62 309 VAL A CA 1
ATOM 2524 C C . VAL A 1 309 ? -5.815 5.209 5.329 1.00 91.62 309 VAL A C 1
ATOM 2526 O O . VAL A 1 309 ? -5.244 5.534 6.365 1.00 91.62 309 VAL A O 1
ATOM 2529 N N . GLU A 1 310 ? -6.905 5.853 4.916 1.00 90.69 310 GLU A N 1
ATOM 2530 C CA . GLU A 1 310 ? -7.468 6.976 5.665 1.00 90.69 310 GLU A CA 1
ATOM 2531 C C . GLU A 1 310 ? -8.039 6.499 7.000 1.00 90.69 310 GLU A C 1
ATOM 2533 O O . GLU A 1 310 ? -7.791 7.111 8.042 1.00 90.69 310 GLU A O 1
ATOM 2538 N N . PHE A 1 311 ? -8.740 5.366 6.965 1.00 92.81 311 PHE A N 1
ATOM 2539 C CA . PHE A 1 311 ? -9.205 4.635 8.132 1.00 92.81 311 PHE A CA 1
ATOM 2540 C C . PHE A 1 311 ? -8.032 4.240 9.030 1.00 92.81 311 PHE A C 1
ATOM 2542 O O . PHE A 1 311 ? -8.046 4.531 10.225 1.00 92.81 311 PHE A O 1
ATOM 2549 N N . SER A 1 312 ? -7.007 3.613 8.446 1.00 91.12 312 SER A N 1
ATOM 2550 C CA . SER A 1 312 ? -5.824 3.147 9.170 1.00 91.12 312 SER A CA 1
ATOM 2551 C C . SER A 1 312 ? -5.124 4.282 9.918 1.00 91.12 312 SER A C 1
ATOM 2553 O O . SER A 1 312 ? -4.875 4.187 11.118 1.00 91.12 312 SER A O 1
ATOM 2555 N N . VAL A 1 313 ? -4.874 5.392 9.223 1.00 86.19 313 VAL A N 1
ATOM 2556 C CA . VAL A 1 313 ? -4.226 6.587 9.773 1.00 86.19 313 VAL A CA 1
ATOM 2557 C C . VAL A 1 313 ? -5.068 7.249 10.851 1.00 86.19 313 VAL A C 1
ATOM 2559 O O . VAL A 1 313 ? -4.538 7.614 11.898 1.00 86.19 313 VAL A O 1
ATOM 2562 N N . THR A 1 314 ? -6.371 7.415 10.605 1.00 88.06 314 THR A N 1
ATOM 2563 C CA . THR A 1 314 ? -7.289 8.015 11.584 1.00 88.06 314 THR A CA 1
ATOM 2564 C C . THR A 1 314 ? -7.267 7.202 12.873 1.00 88.06 314 THR A C 1
ATOM 2566 O O . THR A 1 314 ? -7.067 7.752 13.954 1.00 88.06 314 THR A O 1
ATOM 2569 N N . GLN A 1 315 ? -7.380 5.880 12.760 1.00 91.00 315 GLN A N 1
ATOM 2570 C CA . GLN A 1 315 ? -7.384 4.995 13.914 1.00 91.00 315 GLN A CA 1
ATOM 2571 C C . GLN A 1 315 ? -6.040 4.993 14.658 1.00 91.00 315 GLN A C 1
ATOM 2573 O O . GLN A 1 315 ? -6.031 5.080 15.886 1.00 91.00 315 GLN A O 1
ATOM 2578 N N . GLN A 1 316 ? -4.912 4.958 13.939 1.00 85.75 316 GLN A N 1
ATOM 2579 C CA . GLN A 1 316 ? -3.578 5.063 14.541 1.00 85.75 316 GLN A CA 1
ATOM 2580 C C . GLN A 1 316 ? -3.417 6.368 15.324 1.00 85.75 316 GLN A C 1
ATOM 2582 O O . GLN A 1 316 ? -2.848 6.395 16.412 1.00 85.75 316 GLN A O 1
ATOM 2587 N N . PHE A 1 317 ? -3.945 7.461 14.784 1.00 83.50 317 PHE A N 1
ATOM 2588 C CA . PHE A 1 317 ? -3.865 8.765 15.415 1.00 83.50 317 PHE A CA 1
ATOM 2589 C C . PHE A 1 317 ? -4.623 8.805 16.752 1.00 83.50 317 PHE A C 1
ATOM 2591 O O . PHE A 1 317 ? -4.067 9.254 17.754 1.00 83.50 317 PHE A O 1
ATOM 2598 N N . TYR A 1 318 ? -5.844 8.261 16.813 1.00 88.69 318 TYR A N 1
ATOM 2599 C CA . TYR A 1 318 ? -6.553 8.119 18.090 1.00 88.69 318 TYR A CA 1
ATOM 2600 C C . TYR A 1 318 ? -5.871 7.125 19.033 1.00 88.69 318 TYR A C 1
ATOM 2602 O O . TYR A 1 318 ? -5.847 7.374 20.236 1.00 88.69 318 TYR A O 1
ATOM 2610 N N . ASN A 1 319 ? -5.292 6.037 18.519 1.00 88.12 319 ASN A N 1
ATOM 2611 C CA . ASN A 1 319 ? -4.550 5.070 19.329 1.00 88.12 319 ASN A CA 1
ATOM 2612 C C . ASN A 1 319 ? -3.355 5.716 20.055 1.00 88.12 319 ASN A C 1
ATOM 2614 O O . ASN A 1 319 ? -3.152 5.444 21.236 1.00 88.12 319 ASN A O 1
ATOM 2618 N N . LEU A 1 320 ? -2.617 6.602 19.377 1.00 81.69 320 LEU A N 1
ATOM 2619 C CA . LEU A 1 320 ? -1.431 7.265 19.928 1.00 81.69 320 LEU A CA 1
ATOM 2620 C C . LEU A 1 320 ? -1.755 8.462 20.833 1.00 81.69 320 LEU A C 1
ATOM 2622 O O . LEU A 1 320 ? -1.063 8.687 21.823 1.00 81.69 320 LEU A O 1
ATOM 2626 N N . TYR A 1 321 ? -2.777 9.249 20.485 1.00 85.06 321 TYR A N 1
ATOM 2627 C CA . TYR A 1 321 ? -3.025 10.565 21.093 1.00 85.06 321 TYR A CA 1
ATOM 2628 C C . TYR A 1 321 ? -4.297 10.643 21.943 1.00 85.06 321 TYR A C 1
ATOM 2630 O O . TYR A 1 321 ? -4.746 11.741 22.275 1.00 85.06 321 TYR A O 1
ATOM 2638 N N . SER A 1 322 ? -4.891 9.505 22.302 1.00 89.25 322 SER A N 1
ATOM 2639 C CA . SER A 1 322 ? -6.032 9.471 23.224 1.00 89.25 322 SER A CA 1
ATOM 2640 C C . SER A 1 322 ? -5.656 8.793 24.531 1.00 89.25 322 SER A C 1
ATOM 2642 O O . SER A 1 322 ? -4.829 7.881 24.572 1.00 89.25 322 SER A O 1
ATOM 2644 N N . LYS A 1 323 ? -6.302 9.214 25.617 1.00 92.62 323 LYS A N 1
ATOM 2645 C CA . LYS A 1 323 ? -6.139 8.601 26.939 1.00 92.62 323 LYS A CA 1
ATOM 2646 C C . LYS A 1 323 ? -7.423 7.893 27.329 1.00 92.62 323 LYS A C 1
ATOM 2648 O O . LYS A 1 323 ? -8.506 8.443 27.161 1.00 92.62 323 LYS A O 1
ATOM 2653 N N . ILE A 1 324 ? -7.284 6.682 27.856 1.00 93.12 324 ILE A N 1
ATOM 2654 C CA . ILE A 1 324 ? -8.399 5.894 28.379 1.00 93.12 324 ILE A CA 1
ATOM 2655 C C . ILE A 1 324 ? -8.247 5.816 29.894 1.00 93.12 324 ILE A C 1
ATOM 2657 O O . ILE A 1 324 ? -7.204 5.391 30.391 1.00 93.12 324 ILE A O 1
ATOM 2661 N N . ASP A 1 325 ? -9.296 6.202 30.608 1.00 93.06 325 ASP A N 1
ATOM 2662 C CA . ASP A 1 325 ? -9.415 6.061 32.055 1.00 93.06 325 ASP A CA 1
ATOM 2663 C C . ASP A 1 325 ? -10.675 5.254 32.385 1.00 93.06 325 ASP A C 1
ATOM 2665 O O . ASP A 1 325 ? -11.718 5.438 31.758 1.00 93.06 325 ASP A O 1
ATOM 2669 N N . ILE A 1 326 ? -10.581 4.324 33.333 1.00 89.56 326 ILE A N 1
ATOM 2670 C CA . ILE A 1 326 ? -11.695 3.442 33.703 1.00 89.56 326 ILE A CA 1
ATOM 2671 C C . ILE A 1 326 ? -11.892 3.535 35.205 1.00 89.56 326 ILE A C 1
ATOM 2673 O O . ILE A 1 326 ? -11.114 2.950 35.955 1.00 89.56 326 ILE A O 1
ATOM 2677 N N . ASN A 1 327 ? -12.966 4.205 35.619 1.00 86.06 327 ASN A N 1
ATOM 2678 C CA . ASN A 1 327 ? -13.326 4.408 37.019 1.00 86.06 327 ASN A CA 1
ATOM 2679 C C . ASN A 1 327 ? -14.836 4.207 37.195 1.00 86.06 327 ASN A C 1
ATOM 2681 O O . ASN A 1 327 ? -15.616 4.597 36.329 1.00 86.06 327 ASN A O 1
ATOM 2685 N N . ASP A 1 328 ? -15.252 3.600 38.309 1.00 81.62 328 ASP A N 1
ATOM 2686 C CA . ASP A 1 328 ? -16.653 3.547 38.764 1.00 81.62 328 ASP A CA 1
ATOM 2687 C C . ASP A 1 328 ? -17.691 3.127 37.698 1.00 81.62 328 ASP A C 1
ATOM 2689 O O . ASP A 1 328 ? -18.742 3.749 37.545 1.00 81.62 328 ASP A O 1
ATOM 2693 N N . GLY A 1 329 ? -17.404 2.066 36.930 1.00 86.19 329 GLY A N 1
ATOM 2694 C CA . GLY A 1 329 ? -18.319 1.559 35.892 1.00 86.19 329 GLY A CA 1
ATOM 2695 C C . GLY A 1 329 ? -18.421 2.455 34.651 1.00 86.19 329 GLY A C 1
ATOM 2696 O O . GLY A 1 329 ? -19.365 2.335 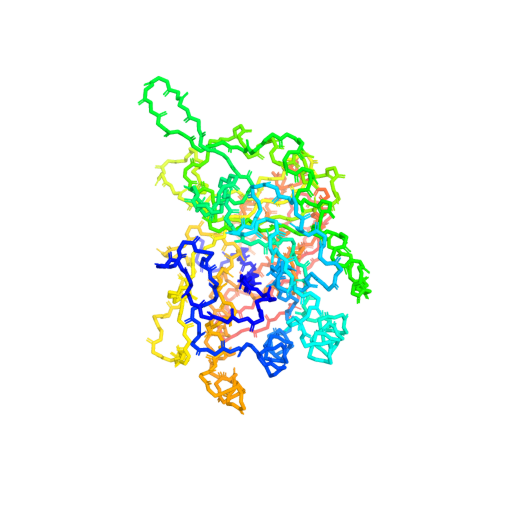33.870 1.00 86.19 329 GLY A O 1
ATOM 2697 N N . LYS A 1 330 ? -17.458 3.360 34.463 1.00 91.25 330 LYS A N 1
ATOM 2698 C CA . LYS A 1 330 ? -17.360 4.263 33.317 1.00 91.25 330 LYS A CA 1
ATOM 2699 C C . LYS A 1 330 ? -15.992 4.137 32.659 1.00 91.25 330 LYS A C 1
ATOM 2701 O O . LYS A 1 330 ? -14.978 3.943 33.326 1.00 91.25 330 LYS A O 1
ATOM 2706 N N . CYS A 1 331 ? -15.969 4.284 31.343 1.00 94.06 331 CYS A N 1
ATOM 2707 C CA . CYS A 1 331 ? -14.770 4.448 30.537 1.00 94.06 331 CYS A CA 1
ATOM 2708 C C . CYS A 1 331 ? -14.764 5.869 29.972 1.00 94.06 331 CYS A C 1
ATOM 2710 O O . CYS A 1 331 ? -15.632 6.225 29.178 1.00 94.06 331 CYS A O 1
ATOM 2712 N N . ILE A 1 332 ? -13.785 6.674 30.368 1.00 94.94 332 ILE A N 1
ATOM 2713 C CA . ILE A 1 332 ? -13.572 8.017 29.839 1.00 94.94 332 ILE A CA 1
ATOM 2714 C C . ILE A 1 332 ? -12.480 7.936 28.777 1.00 94.94 332 ILE A C 1
ATOM 2716 O O . ILE A 1 332 ? -11.353 7.532 29.066 1.00 94.94 332 ILE A O 1
ATOM 2720 N N . VAL A 1 333 ? -12.812 8.338 27.554 1.00 94.88 333 VAL A N 1
ATOM 2721 C CA . VAL A 1 333 ? -11.855 8.496 26.458 1.00 94.88 333 VAL A CA 1
ATOM 2722 C C . VAL A 1 333 ? -11.629 9.988 26.238 1.00 94.88 333 VAL A C 1
ATOM 2724 O O . VAL A 1 333 ? -12.535 10.708 25.819 1.00 94.88 333 VAL A O 1
ATOM 2727 N N . ASP A 1 334 ? -10.427 10.461 26.553 1.00 94.94 334 ASP A N 1
ATOM 2728 C CA . ASP A 1 334 ? -10.003 11.838 26.306 1.00 94.94 334 ASP A CA 1
ATOM 2729 C C . ASP A 1 334 ? -9.234 11.901 24.983 1.00 94.94 334 ASP A C 1
ATOM 2731 O O . ASP A 1 334 ? -8.101 11.421 24.884 1.00 94.94 334 ASP A O 1
ATOM 2735 N N . VAL A 1 335 ? -9.868 12.493 23.973 1.00 93.19 335 VAL A N 1
ATOM 2736 C CA . VAL A 1 335 ? -9.322 12.716 22.630 1.00 93.19 335 VAL A CA 1
ATOM 2737 C C . VAL A 1 335 ? -8.818 14.152 22.443 1.00 93.19 335 VAL A C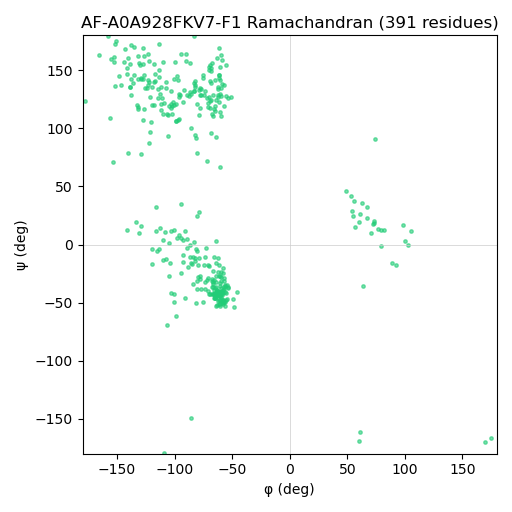 1
ATOM 2739 O O . VAL A 1 335 ? -8.541 14.562 21.319 1.00 93.19 335 VAL A O 1
ATOM 2742 N N . SER A 1 336 ? -8.675 14.947 23.514 1.00 91.62 336 SER A N 1
ATOM 2743 C CA . SER A 1 336 ? -8.266 16.362 23.417 1.00 91.62 336 SER A CA 1
ATOM 2744 C C . SER A 1 336 ? -6.935 16.546 22.691 1.00 91.62 336 SER A C 1
ATOM 2746 O O . SER A 1 336 ? -6.794 17.469 21.891 1.00 91.62 336 SER A O 1
ATOM 2748 N N . GLU A 1 337 ? -5.956 15.677 22.957 1.00 87.56 337 GLU A N 1
ATOM 2749 C CA . GLU A 1 337 ? -4.644 15.753 22.312 1.00 87.56 337 GLU A CA 1
ATOM 2750 C C . GLU A 1 337 ? -4.727 15.381 20.826 1.00 87.56 337 GLU A C 1
ATOM 2752 O O . GLU A 1 337 ? -4.173 16.104 19.994 1.00 87.56 337 GLU A O 1
ATOM 2757 N N . ALA A 1 338 ? -5.481 14.333 20.480 1.00 84.88 338 ALA A N 1
ATOM 2758 C CA . ALA A 1 338 ? -5.791 13.997 19.095 1.00 84.88 338 ALA A CA 1
ATOM 2759 C C . ALA A 1 338 ? -6.469 15.186 18.381 1.00 84.88 338 ALA A C 1
ATOM 2761 O O . ALA A 1 338 ? -5.969 15.669 17.367 1.00 84.88 338 ALA A O 1
ATOM 2762 N N . CYS A 1 339 ? -7.543 15.747 18.941 1.00 85.56 339 CYS A N 1
ATOM 2763 C CA . CYS A 1 339 ? -8.245 16.899 18.369 1.00 85.56 339 CYS A CA 1
ATOM 2764 C C . CYS A 1 339 ? -7.340 18.131 18.198 1.00 85.56 339 CYS A C 1
ATOM 2766 O O . CYS A 1 339 ? -7.396 18.791 17.163 1.00 85.56 339 CYS A O 1
ATOM 2768 N N . ALA A 1 340 ? -6.474 18.428 19.171 1.00 84.00 340 ALA A N 1
ATOM 2769 C CA . ALA A 1 340 ? -5.550 19.563 19.101 1.00 84.00 340 ALA A CA 1
ATOM 2770 C C . ALA A 1 340 ? -4.468 19.388 18.023 1.00 84.00 340 ALA A C 1
ATOM 2772 O O . ALA A 1 340 ? -4.011 20.365 17.431 1.00 84.00 340 ALA A O 1
ATOM 2773 N N . LYS A 1 341 ? -4.059 18.143 17.761 1.00 75.94 341 LYS A N 1
ATOM 2774 C CA . LYS A 1 341 ? -3.097 17.784 16.709 1.00 75.94 341 LYS A CA 1
ATOM 2775 C C . LYS A 1 341 ? -3.774 17.492 15.363 1.00 75.94 341 LYS A C 1
ATOM 2777 O O . LYS A 1 341 ? -3.078 17.178 14.395 1.00 75.94 341 LYS A O 1
ATOM 2782 N N . LYS A 1 342 ? -5.112 17.537 15.299 1.00 64.50 342 LYS A N 1
ATOM 2783 C CA . LYS A 1 342 ? -5.896 17.100 14.143 1.00 64.50 342 LYS A CA 1
ATOM 2784 C C . LYS A 1 342 ? -5.505 17.913 12.916 1.00 64.50 342 LYS A C 1
ATOM 2786 O O . LYS A 1 342 ? -5.537 19.139 12.904 1.00 64.50 342 LYS A O 1
ATOM 2791 N N . THR A 1 343 ? -5.179 17.201 11.851 1.00 59.78 343 THR A N 1
ATOM 2792 C CA . THR A 1 343 ? -5.011 17.760 10.512 1.00 59.78 343 THR A CA 1
ATOM 2793 C C . THR A 1 343 ? -5.829 16.914 9.541 1.00 59.78 343 THR A C 1
ATOM 2795 O O . THR A 1 343 ? -6.134 15.746 9.809 1.00 59.78 343 THR A O 1
ATOM 2798 N N . THR A 1 344 ? -6.240 17.506 8.422 1.00 55.78 344 THR A N 1
ATOM 2799 C CA . THR A 1 344 ? -6.941 16.793 7.349 1.00 55.78 344 THR A CA 1
ATOM 2800 C C . THR A 1 344 ? -6.085 15.599 6.899 1.00 55.78 344 THR A C 1
ATOM 2802 O O . THR A 1 344 ? -4.911 15.819 6.595 1.00 55.78 344 THR A O 1
ATOM 2805 N N . PRO A 1 345 ? -6.614 14.357 6.848 1.00 57.84 345 PRO A N 1
ATOM 2806 C CA . PRO A 1 345 ? -8.030 13.970 6.798 1.00 57.84 345 PRO A CA 1
ATOM 2807 C C . PRO A 1 345 ? -8.544 13.169 8.018 1.00 57.84 345 PRO A C 1
ATOM 2809 O O . PRO A 1 345 ? -9.420 12.327 7.859 1.00 57.84 345 PRO A O 1
ATOM 2812 N N . CYS A 1 346 ? -8.025 13.391 9.229 1.00 73.06 346 CYS A N 1
ATOM 2813 C CA . CYS A 1 346 ? -8.530 12.675 10.409 1.00 73.06 346 CYS A CA 1
ATOM 2814 C C . CYS A 1 346 ? -10.027 12.987 10.633 1.00 73.06 346 CYS A C 1
ATOM 2816 O O . CYS A 1 346 ? -10.427 14.154 10.614 1.00 73.06 346 CYS A O 1
ATOM 2818 N N . LYS A 1 347 ? -10.865 11.960 10.805 1.00 84.44 347 LYS A N 1
ATOM 2819 C CA . LYS A 1 347 ? -12.319 12.103 11.007 1.00 84.44 347 LYS A CA 1
ATOM 2820 C C . LYS A 1 347 ? -12.666 12.229 12.492 1.00 84.44 347 LYS A C 1
ATOM 2822 O O . LYS A 1 347 ? -11.859 11.877 13.346 1.00 84.44 347 LYS A O 1
ATOM 2827 N N . ASP A 1 348 ? -13.876 12.690 12.808 1.00 90.56 348 ASP A N 1
ATOM 2828 C CA . ASP A 1 348 ? -14.425 12.703 14.182 1.00 90.56 348 ASP A CA 1
ATOM 2829 C C . ASP A 1 348 ? -14.984 11.334 14.615 1.00 90.56 348 ASP A C 1
ATOM 2831 O O . ASP A 1 348 ? -15.859 11.226 15.471 1.00 90.56 348 ASP A O 1
ATOM 2835 N N . GLU A 1 349 ? -14.480 10.263 14.001 1.00 93.81 349 GLU A N 1
ATOM 2836 C CA . GLU A 1 349 ? -14.849 8.888 14.305 1.00 93.81 349 GLU A CA 1
ATOM 2837 C C . GLU A 1 349 ? -13.601 8.035 14.540 1.00 93.81 349 GLU A C 1
ATOM 2839 O O . GLU A 1 349 ? -12.583 8.206 13.865 1.00 93.81 349 GLU A O 1
ATOM 2844 N N . PHE A 1 350 ? -13.700 7.103 15.483 1.00 94.88 350 PHE A N 1
ATOM 2845 C CA . PHE A 1 350 ? -12.686 6.090 15.765 1.00 94.88 350 PHE A CA 1
ATOM 2846 C C . PHE A 1 350 ? -13.339 4.826 16.320 1.00 94.88 350 PHE A C 1
ATOM 2848 O O . PHE A 1 350 ? -14.549 4.774 16.542 1.00 94.88 350 PHE A O 1
ATOM 2855 N N . TYR A 1 351 ? -12.535 3.793 16.532 1.00 96.69 351 TYR A N 1
ATOM 2856 C CA . TYR A 1 351 ? -12.992 2.503 17.028 1.00 96.69 351 TYR A CA 1
ATOM 2857 C C . TYR A 1 351 ? -12.368 2.202 18.383 1.00 96.69 351 TYR A C 1
ATOM 2859 O O . TYR A 1 351 ? -11.230 2.584 18.657 1.00 96.69 351 TYR A O 1
ATOM 2867 N N . ILE A 1 352 ? -13.119 1.513 19.234 1.00 96.00 352 ILE A N 1
ATOM 2868 C CA . ILE A 1 352 ? -12.693 1.086 20.566 1.00 96.00 352 ILE A CA 1
ATOM 2869 C C . ILE A 1 352 ? -13.192 -0.334 20.818 1.00 96.00 352 ILE A C 1
ATOM 2871 O O . ILE A 1 352 ? -14.332 -0.673 20.509 1.00 96.00 352 ILE A O 1
ATOM 2875 N N . SER A 1 353 ? -12.330 -1.178 21.363 1.00 96.06 353 SER A N 1
ATOM 2876 C CA . SER A 1 353 ? -12.623 -2.576 21.647 1.00 96.06 353 SER A CA 1
ATOM 2877 C C . SER A 1 353 ? -12.778 -2.790 23.149 1.00 96.06 353 SER A C 1
ATOM 2879 O O . SER A 1 353 ? -11.935 -2.343 23.932 1.00 96.06 353 SER A O 1
ATOM 2881 N N . PHE A 1 354 ? -13.822 -3.523 23.529 1.00 95.62 354 PHE A N 1
ATOM 2882 C CA . PHE A 1 354 ? -14.123 -3.959 24.894 1.00 95.62 354 PHE A CA 1
ATOM 2883 C C . PHE A 1 354 ? -14.138 -5.487 24.942 1.00 95.62 354 PHE A C 1
ATOM 2885 O O . PHE A 1 354 ? -14.712 -6.119 24.055 1.00 95.62 354 PHE A O 1
ATOM 2892 N N . THR A 1 355 ? -13.526 -6.102 25.953 1.00 95.12 355 THR A N 1
ATOM 2893 C CA . THR A 1 355 ? -13.663 -7.553 26.174 1.00 95.12 355 THR A CA 1
ATOM 2894 C C . THR A 1 355 ? -15.132 -7.927 26.410 1.00 95.12 355 THR A C 1
ATOM 2896 O O . THR A 1 355 ? -15.920 -7.094 26.847 1.00 95.12 355 THR A O 1
ATOM 2899 N N . LYS A 1 356 ? -15.534 -9.165 26.082 1.00 93.06 356 LYS A N 1
ATOM 2900 C CA . LYS A 1 356 ? -16.958 -9.583 26.070 1.00 93.06 356 LYS A CA 1
ATOM 2901 C C . LYS A 1 356 ? -17.697 -9.421 27.409 1.00 93.06 356 LYS A C 1
ATOM 2903 O O . LYS A 1 356 ? -18.922 -9.400 27.413 1.00 93.06 356 LYS A O 1
ATOM 2908 N N . ASP A 1 357 ? -16.980 -9.326 28.523 1.00 89.44 357 ASP A N 1
ATOM 2909 C CA . ASP A 1 357 ? -17.523 -9.049 29.858 1.00 89.44 357 ASP A CA 1
ATOM 2910 C C . ASP A 1 357 ? -17.970 -7.589 30.050 1.00 89.44 357 ASP A C 1
ATOM 2912 O O . ASP A 1 357 ? -18.636 -7.285 31.038 1.00 89.44 357 ASP A O 1
ATOM 2916 N N . ILE A 1 358 ? -17.636 -6.695 29.115 1.00 89.75 358 ILE A N 1
ATOM 2917 C CA . ILE A 1 358 ? -17.965 -5.273 29.165 1.00 89.75 358 ILE A CA 1
ATOM 2918 C C . ILE A 1 358 ? -18.826 -4.898 27.956 1.00 89.75 358 ILE A C 1
ATOM 2920 O O . ILE A 1 358 ? -18.398 -5.012 26.807 1.00 89.75 358 ILE A O 1
ATOM 2924 N N . ALA A 1 359 ? -20.033 -4.397 28.222 1.00 87.62 359 ALA A N 1
ATOM 2925 C CA . ALA A 1 359 ? -20.973 -3.972 27.192 1.00 87.62 359 ALA A CA 1
ATOM 2926 C C . ALA A 1 359 ? -21.321 -2.486 27.376 1.00 87.62 359 ALA A C 1
ATOM 2928 O O . ALA A 1 359 ? -22.101 -2.151 28.267 1.00 87.62 359 ALA A O 1
ATOM 2929 N N . PRO A 1 360 ? -20.788 -1.593 26.523 1.00 89.38 360 PRO A N 1
ATOM 2930 C CA . PRO A 1 360 ? -21.159 -0.185 26.510 1.00 89.38 360 PRO A CA 1
ATOM 2931 C C . PRO A 1 360 ? -22.678 0.028 26.442 1.00 89.38 360 PRO A C 1
ATOM 2933 O O . PRO A 1 360 ? -23.340 -0.490 25.543 1.00 89.38 360 PRO A O 1
ATOM 2936 N N . LYS A 1 361 ? -23.225 0.816 27.373 1.00 85.44 361 LYS A N 1
ATOM 2937 C CA . LYS A 1 361 ? -24.671 1.101 27.480 1.00 85.44 361 LYS A CA 1
ATOM 2938 C C . LYS A 1 361 ? -25.061 2.450 26.889 1.00 85.44 361 LYS A C 1
ATOM 2940 O O . LYS A 1 361 ? -26.089 2.572 26.233 1.00 85.44 361 LYS A O 1
ATOM 2945 N N . SER A 1 362 ? -24.257 3.470 27.160 1.00 82.69 362 SER A N 1
ATOM 2946 C CA . SER A 1 362 ? -24.511 4.850 26.750 1.00 82.69 362 SER A CA 1
ATOM 2947 C C . SER A 1 362 ? -23.205 5.609 26.599 1.00 82.69 362 SER A C 1
ATOM 2949 O O . SER A 1 362 ? -22.201 5.245 27.210 1.00 82.69 362 SER A O 1
ATOM 2951 N N . CYS A 1 363 ? -23.236 6.670 25.800 1.00 87.00 363 CYS A N 1
ATOM 2952 C CA . CYS A 1 363 ? -22.090 7.512 25.498 1.00 87.00 363 CYS A CA 1
ATOM 2953 C C . CYS A 1 363 ? -22.492 8.984 25.656 1.00 87.00 363 CYS A C 1
ATOM 2955 O O . CYS A 1 363 ? -23.410 9.445 24.982 1.00 87.00 363 CYS A O 1
ATOM 2957 N N . ALA A 1 364 ? -21.834 9.717 26.554 1.00 91.75 364 ALA A N 1
ATOM 2958 C CA . ALA A 1 364 ? -21.914 11.175 26.614 1.00 91.75 364 ALA A CA 1
ATOM 2959 C C . ALA A 1 364 ? -20.711 11.781 25.877 1.00 91.75 364 ALA A C 1
ATOM 2961 O O . ALA A 1 364 ? -19.605 11.251 25.960 1.00 91.75 364 ALA A O 1
ATOM 2962 N N . GLY A 1 365 ? -20.918 12.886 25.155 1.00 91.06 365 GLY A N 1
ATOM 2963 C CA . GLY A 1 365 ? -19.880 13.493 24.306 1.00 91.06 365 GLY A CA 1
ATOM 2964 C C . GLY A 1 365 ? -19.727 12.845 22.922 1.00 91.06 365 GLY A C 1
ATOM 2965 O O . GLY A 1 365 ? -18.752 13.117 22.223 1.00 91.06 365 GLY A O 1
ATOM 2966 N N . GLY A 1 366 ? -20.679 11.999 22.515 1.00 92.62 366 GLY A N 1
ATOM 2967 C CA . GLY A 1 366 ? -20.691 11.337 21.213 1.00 92.62 366 GLY A CA 1
ATOM 2968 C C . GLY A 1 366 ? -21.744 10.235 21.113 1.00 92.62 366 GLY A C 1
ATOM 2969 O O . GLY A 1 366 ? -22.563 10.064 22.013 1.00 92.62 366 GLY A O 1
ATOM 2970 N N . GLU A 1 367 ? -21.671 9.456 20.042 1.00 95.06 367 GLU A N 1
ATOM 2971 C CA . GLU A 1 367 ? -22.451 8.240 19.819 1.00 95.06 367 GLU A CA 1
ATOM 2972 C C . GLU A 1 367 ? -21.526 7.022 19.813 1.00 95.06 367 GLU A C 1
ATOM 2974 O O . GLU A 1 367 ? -20.406 7.084 19.301 1.00 95.06 367 GLU A O 1
ATOM 2979 N N . ILE A 1 368 ? -22.008 5.900 20.351 1.00 95.56 368 ILE A N 1
ATOM 2980 C CA . ILE A 1 368 ? -21.320 4.610 20.293 1.00 95.56 368 ILE A CA 1
ATOM 2981 C C . ILE A 1 368 ? -22.250 3.557 19.696 1.00 95.56 368 ILE A C 1
ATOM 2983 O O . ILE A 1 368 ? -23.423 3.472 20.056 1.00 95.56 368 ILE A O 1
ATOM 2987 N N . SER A 1 369 ? -21.732 2.751 18.776 1.00 95.81 369 SER A N 1
ATOM 2988 C CA . SER A 1 369 ? -22.481 1.667 18.134 1.00 95.81 369 SER A CA 1
ATOM 2989 C C . SER A 1 369 ? -21.590 0.450 17.930 1.00 95.81 369 SER A C 1
ATOM 2991 O O . SER A 1 369 ? -20.382 0.583 17.734 1.00 95.81 369 SER A O 1
ATOM 2993 N N . LEU A 1 370 ? -22.171 -0.747 18.011 1.00 96.31 370 LEU A N 1
ATOM 2994 C CA . LEU A 1 370 ? -21.447 -1.982 17.721 1.00 96.31 370 LEU A CA 1
ATOM 2995 C C . LEU A 1 370 ? -20.988 -1.962 16.258 1.00 96.31 370 LEU A C 1
ATOM 2997 O O . LEU A 1 370 ? -21.794 -1.737 15.358 1.00 96.31 370 LEU A O 1
ATOM 3001 N N . TYR A 1 371 ? -19.694 -2.183 16.041 1.00 96.38 371 TYR A N 1
ATOM 3002 C CA . TYR A 1 371 ? -19.099 -2.263 14.711 1.00 96.38 371 TYR A CA 1
ATOM 3003 C C . TYR A 1 371 ? -18.880 -3.716 14.291 1.00 96.38 371 TYR A C 1
ATOM 3005 O O . TYR A 1 371 ? -19.280 -4.101 13.196 1.00 96.38 371 TYR A O 1
ATOM 3013 N N . GLU A 1 372 ? -18.262 -4.514 15.162 1.00 95.56 372 GLU A N 1
ATOM 3014 C CA . GLU A 1 372 ? -17.897 -5.900 14.867 1.00 95.56 372 GLU A CA 1
ATOM 3015 C C . GLU A 1 372 ? -17.878 -6.733 16.154 1.00 95.56 372 GLU A C 1
ATOM 3017 O O . GLU A 1 372 ? -17.382 -6.288 17.196 1.00 95.56 372 GLU A O 1
ATOM 3022 N N . GLU A 1 373 ? -18.440 -7.939 16.087 1.00 96.19 373 GLU A N 1
ATOM 3023 C CA . GLU A 1 373 ? -18.357 -8.920 17.165 1.00 96.19 373 GLU A CA 1
ATOM 3024 C C . GLU A 1 373 ? -17.225 -9.901 16.896 1.00 96.19 373 GLU A C 1
ATOM 3026 O O . GLU A 1 373 ? -17.185 -10.528 15.841 1.00 96.19 373 GLU A O 1
ATOM 3031 N N . HIS A 1 374 ? -16.364 -10.096 17.889 1.00 95.38 374 HIS A N 1
ATOM 3032 C CA . HIS A 1 374 ? -15.298 -11.092 17.847 1.00 95.38 374 HIS A CA 1
ATOM 3033 C C . HIS A 1 374 ? -15.561 -12.183 18.879 1.00 95.38 374 HIS A C 1
ATOM 3035 O O . HIS A 1 374 ? -16.452 -12.075 19.731 1.00 95.38 374 HIS A O 1
ATOM 3041 N N . LYS A 1 375 ? -14.753 -13.244 18.859 1.00 93.81 375 LYS A N 1
ATOM 3042 C CA . LYS A 1 375 ? -14.914 -14.339 19.827 1.00 93.81 375 LYS A CA 1
ATOM 3043 C C . LYS A 1 375 ? -14.685 -13.887 21.276 1.00 93.81 375 LYS A C 1
ATOM 3045 O O . LYS A 1 375 ? -15.406 -14.322 22.171 1.00 93.81 375 LYS A O 1
ATOM 3050 N N . ALA A 1 376 ? -13.682 -13.038 21.511 1.00 94.44 376 ALA A N 1
ATOM 3051 C CA . ALA A 1 376 ? -13.233 -12.650 22.857 1.00 94.44 376 ALA A CA 1
ATOM 3052 C C . ALA A 1 376 ? -13.540 -11.188 23.240 1.00 94.44 376 ALA A C 1
ATOM 3054 O O . ALA A 1 376 ? -13.442 -10.816 24.411 1.00 94.44 376 ALA A O 1
ATOM 3055 N N . PHE A 1 377 ? -13.920 -10.352 22.276 1.00 96.25 377 PHE A N 1
ATOM 3056 C CA . PHE A 1 377 ? -14.202 -8.932 22.478 1.00 96.25 377 PHE A CA 1
ATOM 3057 C C . PHE A 1 377 ? -15.224 -8.434 21.455 1.00 96.25 377 PHE A C 1
ATOM 3059 O O . PHE A 1 377 ? -15.602 -9.154 20.537 1.00 96.25 377 PHE A O 1
ATOM 3066 N N . ASN A 1 378 ? -15.678 -7.201 21.623 1.00 97.06 378 ASN A N 1
ATOM 3067 C CA . ASN A 1 378 ? -16.477 -6.477 20.648 1.00 97.06 378 ASN A CA 1
ATOM 3068 C C . ASN A 1 378 ? -15.768 -5.170 20.315 1.00 97.06 378 ASN A C 1
ATOM 3070 O O . ASN A 1 378 ? -15.217 -4.513 21.203 1.00 97.06 378 ASN A O 1
ATOM 3074 N N . THR A 1 379 ? -15.812 -4.781 19.049 1.00 97.12 379 THR A N 1
ATOM 3075 C CA . THR A 1 379 ? -15.330 -3.482 18.587 1.00 97.12 379 THR A CA 1
ATOM 3076 C C . THR A 1 379 ? -16.527 -2.581 18.329 1.00 97.12 379 THR A C 1
ATOM 3078 O O . THR A 1 379 ? -17.498 -2.974 17.684 1.00 97.12 379 THR A O 1
ATOM 3081 N N . TYR A 1 380 ? -16.458 -1.359 18.838 1.00 97.25 380 TYR A N 1
ATOM 3082 C CA . TYR A 1 380 ? -17.492 -0.346 18.722 1.00 97.25 380 TYR A CA 1
ATOM 3083 C C . TYR A 1 380 ? -16.949 0.847 17.952 1.00 97.25 380 TYR A C 1
ATOM 3085 O O . TYR A 1 380 ? -15.803 1.257 18.142 1.00 97.25 380 TYR A O 1
ATOM 3093 N N . LYS A 1 381 ? -17.793 1.419 17.101 1.00 97.06 381 LYS A N 1
ATOM 3094 C CA . LYS A 1 381 ? -17.561 2.711 16.471 1.00 97.06 381 LYS A CA 1
ATOM 3095 C C . LYS A 1 381 ? -17.984 3.810 17.438 1.00 97.06 381 LYS A C 1
ATOM 3097 O O . LYS A 1 381 ? -19.099 3.767 17.957 1.00 97.06 381 LYS A O 1
ATOM 3102 N N . VAL A 1 382 ? -17.126 4.805 17.616 1.00 96.25 382 VAL A N 1
ATOM 3103 C CA . VAL A 1 382 ? -17.399 6.032 18.365 1.00 96.25 382 VAL A CA 1
ATOM 3104 C C . VAL A 1 382 ? -17.364 7.207 17.398 1.00 96.25 382 VAL A C 1
ATOM 3106 O O . VAL A 1 382 ? -16.379 7.388 16.686 1.00 96.25 382 VAL A O 1
ATOM 3109 N N . VAL A 1 383 ? -18.429 8.004 17.379 1.00 95.81 383 VAL A N 1
ATOM 3110 C CA . VAL A 1 383 ? -18.473 9.310 16.706 1.00 95.81 383 VAL A CA 1
ATOM 3111 C C . VAL A 1 383 ? -18.532 10.362 17.800 1.00 95.81 383 VAL A C 1
ATOM 3113 O O . VAL A 1 383 ? -19.512 10.414 18.541 1.00 95.81 383 VAL A O 1
ATOM 3116 N N . HIS A 1 384 ? -17.485 11.165 17.955 1.00 93.56 384 HIS A N 1
ATOM 3117 C CA . HIS A 1 384 ? -17.408 12.115 19.064 1.00 93.56 384 HIS A CA 1
ATOM 3118 C C . HIS A 1 384 ? -17.828 13.521 18.637 1.00 93.56 384 HIS A C 1
ATOM 3120 O O . HIS A 1 384 ? -17.612 13.953 17.508 1.00 93.56 384 HIS A O 1
ATOM 3126 N N . THR A 1 385 ? -18.469 14.228 19.561 1.00 93.81 385 THR A N 1
ATOM 3127 C CA . THR A 1 385 ? -18.843 15.646 19.431 1.00 93.81 385 THR A CA 1
ATOM 3128 C C . THR A 1 385 ? -18.187 16.504 20.512 1.00 93.81 385 THR A C 1
ATOM 3130 O O . THR A 1 385 ? -18.318 17.728 20.509 1.00 93.81 385 THR A O 1
ATOM 3133 N N . ALA A 1 386 ? -17.465 15.864 21.435 1.00 92.81 386 ALA A N 1
ATOM 3134 C CA . ALA A 1 386 ? -16.702 16.488 22.497 1.00 92.81 386 ALA A CA 1
ATOM 3135 C C . ALA A 1 386 ? -15.359 15.774 22.674 1.00 92.81 386 ALA A C 1
ATOM 3137 O O . ALA A 1 386 ? -15.224 14.581 22.422 1.00 92.81 386 ALA A O 1
ATOM 3138 N N . ASN A 1 387 ? -14.374 16.497 23.208 1.00 93.31 387 ASN A N 1
ATOM 3139 C CA . ASN A 1 387 ? -13.043 15.934 23.433 1.00 93.31 387 ASN A CA 1
ATOM 3140 C C . ASN A 1 387 ? -12.995 14.881 24.550 1.00 93.31 387 ASN A C 1
ATOM 3142 O O . ASN A 1 387 ? -12.026 14.136 24.644 1.00 93.31 387 ASN A O 1
ATOM 3146 N N . LYS A 1 388 ? -14.001 14.843 25.427 1.00 94.56 388 LYS A N 1
ATOM 3147 C CA . LYS A 1 388 ? -14.122 13.837 26.483 1.00 94.56 388 LYS A CA 1
ATOM 3148 C C . LYS A 1 388 ? -15.392 13.047 26.259 1.00 94.56 388 LYS A C 1
ATOM 3150 O O . LYS A 1 388 ? -16.481 13.618 26.262 1.00 94.56 388 LYS A O 1
ATOM 3155 N N . ILE A 1 389 ? -15.217 11.749 26.079 1.00 95.06 389 ILE A N 1
ATOM 3156 C CA . ILE A 1 389 ? -16.283 10.810 25.772 1.00 95.06 389 ILE A CA 1
ATOM 3157 C C . ILE A 1 389 ? -16.438 9.904 26.983 1.00 95.06 389 ILE A C 1
ATOM 3159 O O . ILE A 1 389 ? -15.483 9.243 27.386 1.00 95.06 389 ILE A O 1
ATOM 3163 N N . GLU A 1 390 ? -17.623 9.881 27.578 1.00 94.75 390 GLU A N 1
ATOM 3164 C CA . GLU A 1 390 ? -17.918 9.039 28.734 1.00 94.75 390 GLU A CA 1
ATOM 3165 C C . GLU A 1 390 ? -18.811 7.880 28.304 1.00 94.75 390 GLU A C 1
ATOM 3167 O O . GLU A 1 390 ? -19.976 8.072 27.959 1.00 94.75 390 GLU A O 1
ATOM 3172 N N . VAL A 1 391 ? -18.261 6.672 28.343 1.00 92.81 391 VAL A N 1
ATOM 3173 C CA . VAL A 1 391 ? -18.955 5.431 28.010 1.00 92.81 391 VAL A CA 1
ATOM 3174 C C . VAL A 1 391 ? -19.335 4.712 29.301 1.00 92.81 391 VAL A C 1
ATOM 3176 O O . VAL A 1 391 ? -18.468 4.342 30.090 1.00 92.81 391 VAL A O 1
ATOM 3179 N N . SER A 1 392 ? -20.628 4.502 29.532 1.00 90.50 392 SER A N 1
ATOM 3180 C CA . SER A 1 392 ? -21.114 3.706 30.670 1.00 90.50 392 SER A CA 1
ATOM 3181 C C . SER A 1 392 ? -20.974 2.210 30.371 1.00 90.50 392 SER A C 1
ATOM 3183 O O . SER A 1 392 ? -21.360 1.786 29.280 1.00 90.50 392 SER A O 1
ATOM 3185 N N . LEU A 1 393 ? -20.428 1.435 31.315 1.00 88.00 393 LEU A N 1
ATOM 3186 C CA . LEU A 1 393 ? -20.067 0.017 31.153 1.00 88.00 393 LEU A CA 1
ATOM 3187 C C . LEU A 1 393 ? -21.090 -0.961 31.753 1.00 88.00 393 LEU A C 1
ATOM 3189 O O . LEU A 1 393 ? -21.901 -0.572 32.633 1.00 88.00 393 LEU A O 1
#

Secondary structure (DSSP, 8-state):
--SEE--EEEEEEEE-BT-SB-S--GGGTS------SSB--HHHHHHHHHHHHHHT--EEEEEE-GGG-TT-TTTT-TTT-S-TTT---TTT--HHHHHHHHHHHHH-TTEEEEEEESSS-EE-TT--EEES-TTEEEEEETTEEEEEEPPHHHHHHHHHHHHHHHHHTT--SPP-EE--TT--SSB-HHHHHHHHHHHHHTT--EEEES-B----TT--S-------TT-EEEEEEPPSS-TT--S--GGGSPP--HHHHSTT-SEEEEEGGGG--SSGGGGGGGHHHHHHHHHHHHTSTTEEE-SSHHHHHHHHHHHHH-EEEEETTEEEEE-HHHHHH--TT--SEEEEEEETT----EEESEEEEEEEE-SSEEEEEEEESSSEEEEE-

Solvent-accessible surface area (backbone atoms only — not comparable to full-atom values): 20748 Å² total; per-residue (Å²): 124,92,53,57,37,54,25,39,16,42,29,52,32,27,37,64,33,56,53,50,57,16,44,61,31,47,96,75,44,40,42,75,50,40,38,42,92,46,65,62,52,66,49,57,56,51,46,53,38,52,51,15,52,76,71,60,18,34,27,36,34,21,34,26,45,49,66,61,24,63,82,34,76,60,38,67,34,68,34,51,36,56,43,18,82,76,45,60,32,50,85,70,51,59,62,69,60,51,51,53,45,47,50,53,57,58,70,34,82,20,48,38,59,21,48,32,45,47,48,38,25,28,21,41,90,85,12,48,60,74,46,60,38,54,64,41,39,81,43,78,56,95,92,37,83,42,81,42,72,39,54,72,64,61,44,49,52,53,52,49,53,46,49,51,44,46,50,74,71,63,61,77,72,82,59,35,33,39,31,57,46,81,39,64,45,89,45,56,69,68,56,57,55,51,52,46,54,56,39,44,77,68,56,31,39,36,35,40,37,35,48,56,64,48,98,50,103,73,74,45,53,39,73,52,73,52,60,65,94,54,27,39,32,39,38,24,41,71,49,87,57,63,59,54,34,49,64,64,58,54,87,77,47,79,81,83,54,65,77,89,76,52,46,75,51,32,34,45,30,35,33,49,37,45,66,29,35,92,54,48,96,48,31,68,77,50,45,66,49,47,51,53,53,56,47,54,39,49,67,36,94,49,36,33,72,21,52,29,64,66,54,10,52,30,25,38,41,48,44,74,35,39,46,80,47,79,57,96,61,32,37,37,40,36,34,50,59,30,62,76,63,60,49,67,83,58,63,65,51,44,53,39,33,27,30,70,94,50,58,78,76,49,46,46,38,39,49,69,44,85,68,47,83,50,97,69,30,34,35,26,39,36,40,51,82,43,50,56,29,42,33,34,82

pLDDT: mean 86.28, std 14.65, range [29.5, 98.56]

Radius of gyration: 21.97 Å; Cα contacts (8 Å, |Δi|>4): 839; chains: 1; bounding box: 59×42×67 Å

Sequence (393 aa):
MKNVKIPVALQFCFDDVGWDNGRDLRLRGQASRSGIPRRHAIEDYKMLHEFGKALGQKIWAPLCLADWDKDNLLRGQVGITHNPHGWDRKSEIDLEFCEEARDILNNSEYIELVIHGLLHGVYDENGKLLHEREYFKMIEVDGKQRMVISSNEDFNNRICLFFEIYNSWGFTKKIRSFVSPCGFGQADEWMIEDLAKRLQNLGVKYWANSGFKFDGPMGTYADVAVMKKGGSYNGKYGPMPPWEGYDLDPDLLMPFVHKDNYGGTNMVGMHWTNLLRLNPKRDFDLLPDWINYFNRERETFGTMIAKDVEFSVTQQFYNLYSKIDINDGKCIVDVSEACAKKTTPCKDEFYISFTKDIAPKSCAGGEISLYEEHKAFNTYKVVHTANKIEVSL

Foldseek 3Di:
DVFKALFFAAAEAAEQPAFQAQPQCVVVQFFNHQQQHGGDALLLLVLQLVLLVLQLAQHEYADACQLLCLPLPQACPAFAALHNPPDDSVVVDDPVRLLSSLVSQQPRPNYAYAHEFHGQFTAGPNSGTPDRWQQWDWDDDPNDIDIAGDDPVSNVVRVVSVVVSVVVSVRDHDHQEYEYPPFDAEDDPVRVVVVVVVSVVVNHAEYEGAHYFDDDPPSDGDDDLQCPPRHGYFYEDDAQDDSSDAPDQLVPGDQDDPPPPPHLTNYYYHHSRNLAHSPSVCSCVCSVVVSVSVVVQCQDARYHHASYVLLSSLSSLLNVQWDWDDDDQKIKIQCPRSVVSDHPPRALKGKMKGFPVRDFDDKDQWDKAFDDDHPGITMIMTRGNDRIMMTGD

Mean predicted aligned error: 6.39 Å

Nearest PDB structures (foldseek):
  6jow-assembly2_D  TM=6.942E-01  e=7.670E-03  Pyrococcus furiosus
  8oug-assembly1_A  TM=7.827E-01  e=3.697E-02  Thermococcus chitonophagus
  4qaw-assembly3_C  TM=3.569E-01  e=1.796E-03  Paenibacillus barcinonensis
  3ro8-assembly7_G  TM=4.063E-01  e=3.912E-01  Paenibacillus sp. JDR-2
  6tyw-assembly1_A  TM=2.569E-01  e=2.401E+00  Xenopus laevis

=== Feature glossary ===
The record interleaves many kinds of information about one protein. Here is each kind framed as the question it answers.

Q: What does the local fold look like, residue by residue?
A: The Foldseek 3Di string encodes local tertiary geometry as a 20-letter alphabet — one character per residue — derived from the relative positions of nearby Cα atoms. Unlike the amino-acid sequence, 3Di is a direct function of the 3D structure, so two proteins with the same fold have similar 3Di strings even at low sequence identity.

Q: Which residues are in helices, strands, or loops?
A: The SS8 string is DSSP's per-residue secondary-structure call. α-helix (H) means an i→i+4 H-bond ladder; β-strand (E) means the residue participates in a β-sheet; 3₁₀ (G) and π (I) are tighter and wider helices; T/S are turns/bends; '-' is loop.

Q: How big and how compact is the whole molecule?
A: Radius of gyration (Rg) is the root-mean-square distance of Cα atoms from their centroid — a single number for overall size and compactness. A globular domain of N residues has Rg ≈ 2.2·N^0.38 Å; an extended or disordered chain has a much larger Rg. The Cα contact count is the number of residue pairs whose Cα atoms are within 8 Å and are more than four positions apart in sequence — a standard proxy for tertiary packing density. The bounding box is the smallest axis-aligned box enclosing all Cα atoms.

Q: Where is each backbone atom in 3D?
A: Structure coordinates are given as an mmCIF _atom_site loop: one row per atom with element, residue name, chain id, sequence number, and x/y/z position in Å. Only the four main-chain atoms per residue are included here; side chains are omitted to keep the record compact.

Q: What is the amino-acid chain?
A: Primary structure: the covalent order of the twenty standard amino acids along the backbone. Two proteins with the same sequence will (almost always) fold to the same structure; two with 30% identity often share a fold but not the details.

Q: What if only a Cα trace is available?
A: Three-state secondary structure (P-SEA) collapses the eight DSSP classes into helix (a), strand (b), and coil (c). P-SEA assigns these from Cα geometry alone — distances and angles — without requiring backbone oxygens, so it works on any Cα trace.

Q: What family and function is it annotated with?
A: Database cross-references. InterPro integrates a dozen domain/family signature databases into unified entries with residue-range hits. GO terms attach function/process/location labels with evidence codes. CATH codes position the fold in a four-level structural taxonomy. Organism is the NCBI-taxonomy species name.

Q: How confident is the AlphaFold model at each residue?
A: pLDDT is the predicted lDDT-Cα score: AlphaFold's confidence that the local environment of each residue (all inter-atomic distances within 15 Å) is correctly placed. It is a per-residue number between 0 and 100, with higher meaning more reliable.

Q: How mobile is each atom in the crystal?
A: B-factor (Debye–Waller factor) reflects atomic displacement in the crystal lattice. It is an experimental observable (units Å²), not a prediction; low values mean the atom is pinned down, high values mean it moves or is heterogeneous across the crystal.

Q: Which residues are buried vs exposed?
A: SASA measures how much of the protein is reachable by solvent. It is computed by rolling a water-sized probe over the atomic surface and summing the exposed area (Å²). Per-residue SASA distinguishes core (buried, low SASA) from surface (exposed, high SASA) residues; total SASA is a whole-molecule size measure.

Q: What do the diagnostic plots show?
A: Plot images: a contact map (which residues are close in 3D, as an N×N binary image), a Ramachandran scatter (backbone torsion angles, revealing secondary-structure composition at a glance), and — for AlphaFold structures — a PAE heatmap (pairwise prediction confidence).

Q: What known structures does this most resemble?
A: The Foldseek neighbor list gives the closest experimentally determined structures in the PDB, ranked by structural alignment. TM-score near 1 means near-identical fold; near 0.3 means only rough topology match. This is how one finds what a novel AlphaFold prediction most resembles in the solved-structure universe.

Q: Are the domains correctly placed relative to each other?
A: Predicted aligned error is AlphaFold's pairwise confidence. Unlike pLDDT (per-residue), PAE is per-residue-pair and captures whether two parts of the structure are correctly placed relative to each other. Units are ångströms of expected positional error.

Q: What do the rendered images show?
A: Structure images are PyMOL renders from six orthogonal camera directions. Cartoon representation draws helices as coils and strands as arrows; sticks shows the backbone as bonds; surface shows the solvent-excluded envelope. Rainbow coloring maps sequence position to hue (blue→red, N→C); chain coloring assigns a distinct color per polypeptide.

Q: What are the backbone torsion angles?
A: φ (phi) and ψ (psi) are the two rotatable backbone dihedrals per residue: φ is the C(i-1)–N–Cα–C torsion, ψ is the N–Cα–C–N(i+1) torsion, both in degrees on (−180°, 180°]. α-helical residues cluster near (−60°, −45°); β-strand residues near (−120°, +130°). A Ramachandran plot is simply a scatter of (φ, ψ) for every residue.